Protein 3BRJ (pdb70)

Sequence (659 aa):
NESEIIERLNSAPSVRGFFIATVDVFNESIDGLIQRIFRKDNFAVQSVVGPLLQDSGPLGDLSVRLKLLFGLGVLPDDIYHDIEDIIKLKNHLNSDASDYEFTDPNILEPIKKLHLVKKGVQLEVNEPDDDIDLEFYQLQLQRQQQIIKSGLSLAIVEICNELGKNINESEIIERLNSAPSVRGFFIATVDVFNESIDGLIQRIFRKDNFAVQSVVGPLLQDSGPLGDLSVRLKLLFGLGVLPDDIYHDIEDIIKLKNHLNSDASDYEFTDPNILEPIKKLHLVKKGVQLEVNEPDDDIDLEFYQLQLQRQQQIIKSGLSLAIVEICNELGKNESEIIERLNSAPSVRGFFIATVDVFNESIDGLIQRIFRKDNFAVQSVVGPLLQDSGPLGDLSVRLKLLFGLGVLPDDIYHDIEDIIKLKNHLNSDASDYEFTDPNILEPIKKLHLVKKGVQLEVNDIDLEFYQLQLQRQQQIIKSGLSLAIVEICNELGKINESEIIERLNSAPSVRGFFIATVDVFNESIDGLIQRIFRKDNFAVQSVVGPLLQDSGPLGDLSVRLKLLFGLGVLPDDIYHDIEDIIKLKNHLNSDASDYEFTDPNILEPIKKLHLVKKGVQLEVNEPDDDIDLEFYQLQLQRQQQIIKSGLSLAIVEICNELGK

Structure (mmCIF, N/CA/C/O backbone):
data_3BRJ
#
_entry.id   3BRJ
#
_cell.length_a   63.281
_cell.length_b   63.281
_cell.length_c   227.100
_cell.angle_alpha   90.00
_cell.angle_beta   90.00
_cell.angle_gamma   90.00
#
_symmetry.space_group_name_H-M   'P 41'
#
loop_
_entity.id
_entity.type
_entity.pdbx_description
1 polymer 'Mannitol operon repressor'
2 non-polymer 1,2-ETHANEDIOL
3 non-polymer GLYCEROL
4 water water
#
loop_
_atom_site.group_PDB
_atom_site.id
_atom_site.type_symbol
_atom_site.label_atom_id
_atom_site.label_alt_id
_atom_site.label_comp_id
_atom_site.label_asym_id
_atom_site.label_entity_id
_atom_site.label_seq_id
_atom_site.pdbx_PDB_ins_code
_atom_site.Cartn_x
_atom_site.Cartn_y
_atom_site.Cartn_z
_atom_site.occupancy
_atom_site.B_iso_or_equiv
_atom_site.auth_seq_id
_atom_site.auth_comp_id
_atom_site.auth_asym_id
_atom_site.auth_atom_id
_atom_site.pdbx_PDB_model_num
ATOM 1 N N . ASN A 1 9 ? 17.933 -16.836 161.113 1.00 67.89 6 ASN A N 1
ATOM 2 C CA . ASN A 1 9 ? 18.670 -15.549 160.949 1.00 67.87 6 ASN A CA 1
ATOM 3 C C . ASN A 1 9 ? 20.014 -15.603 161.689 1.00 67.24 6 ASN A C 1
ATOM 4 O O . ASN A 1 9 ? 21.010 -16.030 161.125 1.00 67.73 6 ASN A O 1
ATOM 9 N N . GLU A 1 10 ? 20.018 -15.206 162.958 1.00 66.73 7 GLU A N 1
ATOM 10 C CA . GLU A 1 10 ? 21.211 -15.161 163.822 1.00 66.04 7 GLU A CA 1
ATOM 11 C C . GLU A 1 10 ? 22.299 -16.224 163.561 1.00 65.22 7 GLU A C 1
ATOM 12 O O . GLU A 1 10 ? 23.465 -15.985 163.824 1.00 64.50 7 GLU A O 1
ATOM 18 N N . SER A 1 11 ? 21.912 -17.396 163.064 1.00 65.37 8 SER A N 1
ATOM 19 C CA . SER A 1 11 ? 22.830 -18.541 162.994 1.00 65.54 8 SER A CA 1
ATOM 20 C C . SER A 1 11 ? 23.295 -18.893 161.587 1.00 65.65 8 SER A C 1
ATOM 21 O O . SER A 1 11 ? 24.482 -19.093 161.356 1.00 65.75 8 SER A O 1
ATOM 24 N N . GLU A 1 12 ? 22.362 -18.967 160.646 1.00 66.14 9 GLU A N 1
ATOM 25 C CA . GLU A 1 12 ? 22.706 -19.335 159.273 1.00 66.26 9 GLU A CA 1
ATOM 26 C C . GLU A 1 12 ? 23.651 -18.306 158.695 1.00 64.84 9 GLU A C 1
ATOM 27 O O . GLU A 1 12 ? 24.156 -18.452 157.572 1.00 65.40 9 GLU A O 1
ATOM 33 N N . ILE A 1 13 ? 23.904 -17.278 159.498 1.00 62.71 10 ILE A N 1
ATOM 34 C CA . ILE A 1 13 ? 24.926 -16.319 159.168 1.00 60.56 10 ILE A CA 1
ATOM 35 C C . ILE A 1 13 ? 26.218 -16.494 159.991 1.00 59.08 10 ILE A C 1
ATOM 36 O O . ILE A 1 13 ? 27.281 -16.127 159.528 1.00 58.90 10 ILE A O 1
ATOM 41 N N . ILE A 1 14 ? 26.162 -17.089 161.177 1.00 57.60 11 ILE A N 1
ATOM 42 C CA . ILE A 1 14 ? 27.430 -17.467 161.803 1.00 56.93 11 ILE A CA 1
ATOM 43 C C . ILE A 1 14 ? 28.095 -18.585 161.008 1.00 56.51 11 ILE A C 1
ATOM 44 O O . ILE A 1 14 ? 29.314 -18.693 160.979 1.00 55.63 11 ILE A O 1
ATOM 49 N N . GLU A 1 15 ? 27.279 -19.387 160.329 1.00 57.05 12 GLU A N 1
ATOM 50 C CA . GLU A 1 15 ? 27.779 -20.398 159.392 1.00 56.63 12 GLU A CA 1
ATOM 51 C C . GLU A 1 15 ? 28.361 -19.794 158.151 1.00 55.54 12 GLU A C 1
ATOM 52 O O . GLU A 1 15 ? 29.277 -20.344 157.589 1.00 56.12 12 GLU A O 1
ATOM 58 N N . ARG A 1 16 ? 27.817 -18.682 157.700 1.00 54.15 13 ARG A N 1
ATOM 59 C CA . ARG A 1 16 ? 28.421 -18.040 156.574 1.00 54.27 13 ARG A CA 1
ATOM 60 C C . ARG A 1 16 ? 29.789 -17.489 156.899 1.00 54.74 13 ARG A C 1
ATOM 61 O O . ARG A 1 16 ? 30.710 -17.630 156.109 1.00 55.17 13 ARG A O 1
ATOM 69 N N . LEU A 1 17 ? 29.939 -16.860 158.055 1.00 55.47 14 LEU A N 1
ATOM 70 C CA . LEU A 1 17 ? 31.218 -16.234 158.377 1.00 56.05 14 LEU A CA 1
ATOM 71 C C . LEU A 1 17 ? 32.229 -17.328 158.669 1.00 56.76 14 LEU A C 1
ATOM 72 O O . LEU A 1 17 ? 33.433 -17.175 158.506 1.00 57.94 14 LEU A O 1
ATOM 77 N N . ASN A 1 18 ? 31.716 -18.466 159.056 1.00 56.66 15 ASN A N 1
ATOM 78 C CA . ASN A 1 18 ? 32.572 -19.524 159.420 1.00 57.22 15 ASN A CA 1
ATOM 79 C C . ASN A 1 18 ? 33.210 -20.198 158.227 1.00 56.56 15 ASN A C 1
ATOM 80 O O . ASN A 1 18 ? 34.399 -20.514 158.234 1.00 55.41 15 ASN A O 1
ATOM 85 N N . SER A 1 19 ? 32.395 -20.414 157.202 1.00 56.53 16 SER A N 1
ATOM 86 C CA . SER A 1 19 ? 32.757 -21.271 156.088 1.00 55.91 16 SER A CA 1
ATOM 87 C C . SER A 1 19 ? 33.649 -20.475 155.160 1.00 55.23 16 SER A C 1
ATOM 88 O O . SER A 1 19 ? 34.242 -21.003 154.232 1.00 55.03 16 SER A O 1
ATOM 91 N N . ALA A 1 20 ? 33.791 -19.197 155.464 1.00 55.31 17 ALA A N 1
ATOM 92 C CA . ALA A 1 20 ? 34.725 -18.363 154.743 1.00 55.26 17 ALA A CA 1
ATOM 93 C C . ALA A 1 20 ? 36.147 -18.823 155.065 1.00 55.91 17 ALA A C 1
ATOM 94 O O . ALA A 1 20 ? 36.586 -18.783 156.200 1.00 55.87 17 ALA A O 1
ATOM 96 N N . PRO A 1 21 ? 36.870 -19.271 154.044 1.00 56.96 18 PRO A N 1
ATOM 97 C CA . PRO A 1 21 ? 38.222 -19.819 154.237 1.00 56.54 18 PRO A CA 1
ATOM 98 C C . PRO A 1 21 ? 39.358 -18.786 154.400 1.00 55.58 18 PRO A C 1
ATOM 99 O O . PRO A 1 21 ? 40.492 -19.190 154.651 1.00 56.64 18 PRO A O 1
ATOM 103 N N . SER A 1 22 ? 39.105 -17.490 154.237 1.00 52.28 19 SER A N 1
ATOM 104 C CA . SER A 1 22 ? 40.224 -16.558 154.210 1.00 50.11 19 SER A CA 1
ATOM 105 C C . SER A 1 22 ? 39.867 -15.116 154.533 1.00 48.75 19 SER A C 1
ATOM 106 O O . SER A 1 22 ? 38.730 -14.722 154.469 1.00 48.65 19 SER A O 1
ATOM 109 N N . VAL A 1 23 ? 40.842 -14.304 154.874 1.00 48.34 20 VAL A N 1
ATOM 110 C CA . VAL A 1 23 ? 40.502 -12.930 155.118 1.00 48.56 20 VAL A CA 1
ATOM 111 C C . VAL A 1 23 ? 39.636 -12.380 153.934 1.00 49.50 20 VAL A C 1
ATOM 112 O O . VAL A 1 23 ? 38.512 -11.894 154.162 1.00 49.82 20 VAL A O 1
ATOM 116 N N . ARG A 1 24 ? 40.098 -12.488 152.686 1.00 49.26 21 ARG A N 1
ATOM 117 C CA . ARG A 1 24 ? 39.300 -11.870 151.601 1.00 50.01 21 ARG A CA 1
ATOM 118 C C . ARG A 1 24 ? 37.908 -12.452 151.604 1.00 49.80 21 ARG A C 1
ATOM 119 O O . ARG A 1 24 ? 36.947 -11.713 151.521 1.00 49.24 21 ARG A O 1
ATOM 127 N N . GLY A 1 25 ? 37.839 -13.795 151.686 1.00 50.14 22 GLY A N 1
ATOM 128 C CA . GLY A 1 25 ? 36.602 -14.567 151.708 1.00 49.04 22 GLY A CA 1
ATOM 129 C C . GLY A 1 25 ? 35.718 -14.006 152.790 1.00 50.17 22 GLY A C 1
ATOM 130 O O . GLY A 1 25 ? 34.581 -13.604 152.535 1.00 51.12 22 GLY A O 1
ATOM 131 N N . PHE A 1 26 ? 36.273 -13.905 153.994 1.00 50.47 23 PHE A N 1
ATOM 132 C CA . PHE A 1 26 ? 35.535 -13.385 155.129 1.00 50.53 23 PHE A CA 1
ATOM 133 C C . PHE A 1 26 ? 34.897 -12.051 154.808 1.00 51.55 23 PHE A C 1
ATOM 134 O O . PHE A 1 26 ? 33.697 -11.937 154.926 1.00 53.93 23 PHE A O 1
ATOM 142 N N . PHE A 1 27 ? 35.658 -11.061 154.367 1.00 50.25 24 PHE A N 1
ATOM 143 C CA . PHE A 1 27 ? 35.068 -9.746 154.209 1.00 50.44 24 PHE A CA 1
ATOM 144 C C . PHE A 1 27 ? 34.021 -9.665 153.094 1.00 50.54 24 PHE A C 1
ATOM 145 O O . PHE A 1 27 ? 33.023 -8.956 153.212 1.00 51.81 24 PHE A O 1
ATOM 153 N N . ILE A 1 28 ? 34.219 -10.423 152.029 1.00 48.89 25 ILE A N 1
ATOM 154 C CA . ILE A 1 28 ? 33.186 -10.566 151.016 1.00 45.85 25 ILE A CA 1
ATOM 155 C C . ILE A 1 28 ? 31.869 -11.131 151.626 1.00 46.20 25 ILE A C 1
ATOM 156 O O . ILE A 1 28 ? 30.789 -10.551 151.454 1.00 46.43 25 ILE A O 1
ATOM 161 N N . ALA A 1 29 ? 31.936 -12.215 152.384 1.00 44.98 26 ALA A N 1
ATOM 162 C CA . ALA A 1 29 ? 30.697 -12.661 152.984 1.00 45.51 26 ALA A CA 1
ATOM 163 C C . ALA A 1 29 ? 30.107 -11.606 153.908 1.00 46.70 26 ALA A C 1
ATOM 164 O O . ALA A 1 29 ? 28.874 -11.470 153.984 1.00 48.57 26 ALA A O 1
ATOM 166 N N . THR A 1 30 ? 30.955 -10.835 154.578 1.00 45.84 27 THR A N 1
ATOM 167 C CA . THR A 1 30 ? 30.425 -9.992 155.611 1.00 47.23 27 THR A CA 1
ATOM 168 C C . THR A 1 30 ? 29.721 -8.750 155.053 1.00 47.84 27 THR A C 1
ATOM 169 O O . THR A 1 30 ? 28.741 -8.290 155.626 1.00 48.33 27 THR A O 1
ATOM 173 N N . VAL A 1 31 ? 30.178 -8.210 153.933 1.00 48.47 28 VAL A N 1
ATOM 174 C CA . VAL A 1 31 ? 29.375 -7.159 153.310 1.00 48.99 28 VAL A CA 1
ATOM 175 C C . VAL A 1 31 ? 28.214 -7.709 152.484 1.00 49.38 28 VAL A C 1
ATOM 176 O O . VAL A 1 31 ? 27.199 -7.043 152.358 1.00 50.34 28 VAL A O 1
ATOM 180 N N . ASP A 1 32 ? 28.324 -8.916 151.947 1.00 48.69 29 ASP A N 1
ATOM 181 C CA . ASP A 1 32 ? 27.125 -9.528 151.458 1.00 48.25 29 ASP A CA 1
ATOM 182 C C . ASP A 1 32 ? 26.087 -9.475 152.575 1.00 47.51 29 ASP A C 1
ATOM 183 O O . ASP A 1 32 ? 24.965 -9.039 152.361 1.00 46.12 29 ASP A O 1
ATOM 188 N N . VAL A 1 33 ? 26.483 -9.876 153.775 1.00 46.62 30 VAL A N 1
ATOM 189 C CA . VAL A 1 33 ? 25.539 -9.981 154.878 1.00 47.12 30 VAL A CA 1
ATOM 190 C C . VAL A 1 33 ? 24.970 -8.611 155.196 1.00 47.97 30 VAL A C 1
ATOM 191 O O . VAL A 1 33 ? 23.753 -8.421 155.219 1.00 48.75 30 VAL A O 1
ATOM 195 N N . PHE A 1 34 ? 25.858 -7.646 155.390 1.00 48.47 31 PHE A N 1
ATOM 196 C CA . PHE A 1 34 ? 25.464 -6.264 155.529 1.00 49.07 31 PHE A CA 1
ATOM 197 C C . PHE A 1 34 ? 24.530 -5.847 154.406 1.00 50.39 31 PHE A C 1
ATOM 198 O O . PHE A 1 34 ? 23.463 -5.301 154.657 1.00 52.05 31 PHE A O 1
ATOM 206 N N . ASN A 1 35 ? 24.886 -6.164 153.168 1.00 51.29 32 ASN A N 1
ATOM 207 C CA . ASN A 1 35 ? 24.028 -5.835 152.050 1.00 51.27 32 ASN A CA 1
ATOM 208 C C . ASN A 1 35 ? 22.617 -6.330 152.156 1.00 50.58 32 ASN A C 1
ATOM 209 O O . ASN A 1 35 ? 21.722 -5.607 151.809 1.00 52.34 32 ASN A O 1
ATOM 214 N N . GLU A 1 36 ? 22.398 -7.545 152.626 1.00 49.84 33 GLU A N 1
ATOM 215 C CA . GLU A 1 36 ? 21.035 -8.055 152.635 1.00 49.28 33 GLU A CA 1
ATOM 216 C C . GLU A 1 36 ? 20.269 -7.657 153.884 1.00 48.93 33 GLU A C 1
ATOM 217 O O . GLU A 1 36 ? 19.063 -7.369 153.823 1.00 48.28 33 GLU A O 1
ATOM 223 N N . SER A 1 37 ? 20.956 -7.608 155.013 1.00 48.20 34 SER A N 1
ATOM 224 C CA . SER A 1 37 ? 20.322 -7.042 156.186 1.00 47.55 34 SER A CA 1
ATOM 225 C C . SER A 1 37 ? 19.859 -5.639 155.856 1.00 47.56 34 SER A C 1
ATOM 226 O O . SER A 1 37 ? 18.673 -5.368 155.904 1.00 47.02 34 SER A O 1
ATOM 229 N N . ILE A 1 38 ? 20.762 -4.750 155.450 1.00 48.41 35 ILE A N 1
ATOM 230 C CA . ILE A 1 38 ? 20.286 -3.388 155.176 1.00 49.03 35 ILE A CA 1
ATOM 231 C C . ILE A 1 38 ? 19.259 -3.308 154.036 1.00 48.65 35 ILE A C 1
ATOM 232 O O . ILE A 1 38 ? 18.426 -2.402 154.015 1.00 48.50 35 ILE A O 1
ATOM 237 N N . ASP A 1 39 ? 19.289 -4.248 153.103 1.00 48.18 36 ASP A N 1
ATOM 238 C CA . ASP A 1 39 ? 18.288 -4.192 152.070 1.00 47.61 36 ASP A CA 1
ATOM 239 C C . ASP A 1 39 ? 16.934 -4.215 152.733 1.00 47.76 36 ASP A C 1
ATOM 240 O O . ASP A 1 39 ? 16.093 -3.346 152.499 1.00 48.75 36 ASP A O 1
ATOM 245 N N . GLY A 1 40 ? 16.722 -5.213 153.580 1.00 47.20 37 GLY A N 1
ATOM 246 C CA . GLY A 1 40 ? 15.407 -5.417 154.173 1.00 45.85 37 GLY A CA 1
ATOM 247 C C . GLY A 1 40 ? 15.026 -4.287 155.103 1.00 44.96 37 GLY A C 1
ATOM 248 O O . GLY A 1 40 ? 13.901 -4.224 155.573 1.00 45.49 37 GLY A O 1
ATOM 249 N N . LEU A 1 41 ? 15.981 -3.420 155.410 1.00 43.49 38 LEU A N 1
ATOM 250 C CA . LEU A 1 41 ? 15.704 -2.286 156.242 1.00 42.29 38 LEU A CA 1
ATOM 251 C C . LEU A 1 41 ? 15.162 -1.273 155.284 1.00 43.22 38 LEU A C 1
ATOM 252 O O . LEU A 1 41 ? 14.008 -0.845 155.360 1.00 45.07 38 LEU A O 1
ATOM 257 N N . ILE A 1 42 ? 16.003 -0.915 154.341 1.00 44.13 39 ILE A N 1
ATOM 258 C CA . ILE A 1 42 ? 15.651 0.084 153.365 1.00 45.43 39 ILE A CA 1
ATOM 259 C C . ILE A 1 42 ? 14.261 -0.240 152.834 1.00 46.23 39 ILE A C 1
ATOM 260 O O . ILE A 1 42 ? 13.424 0.640 152.748 1.00 47.10 39 ILE A O 1
ATOM 265 N N . GLN A 1 43 ? 14.003 -1.518 152.568 1.00 46.58 40 GLN A N 1
ATOM 266 C CA . GLN A 1 43 ? 12.760 -1.942 151.969 1.00 47.26 40 GLN A CA 1
ATOM 267 C C . GLN A 1 43 ? 11.548 -1.619 152.839 1.00 48.53 40 GLN A C 1
ATOM 268 O O . GLN A 1 43 ? 10.467 -1.264 152.327 1.00 49.71 40 GLN A O 1
ATOM 274 N N . ARG A 1 44 ? 11.709 -1.729 154.154 1.00 48.35 41 ARG A N 1
ATOM 275 C CA . ARG A 1 44 ? 10.563 -1.520 155.014 1.00 48.82 41 ARG A CA 1
ATOM 276 C C . ARG A 1 44 ? 10.385 -0.040 155.303 1.00 47.86 41 ARG A C 1
ATOM 277 O O . ARG A 1 44 ? 9.283 0.416 155.531 1.00 46.51 41 ARG A O 1
ATOM 285 N N . ILE A 1 45 ? 11.471 0.715 155.227 1.00 47.93 42 ILE A N 1
ATOM 286 C CA . ILE A 1 45 ? 11.384 2.164 155.386 1.00 46.86 42 ILE A CA 1
ATOM 287 C C . ILE A 1 45 ? 10.736 2.877 154.191 1.00 46.38 42 ILE A C 1
ATOM 288 O O . ILE A 1 45 ? 10.298 4.009 154.312 1.00 46.40 42 ILE A O 1
ATOM 293 N N . PHE A 1 46 ? 10.680 2.216 153.045 1.00 46.65 43 PHE A N 1
ATOM 294 C CA . PHE A 1 46 ? 10.001 2.757 151.879 1.00 47.39 43 PHE A CA 1
ATOM 295 C C . PHE A 1 46 ? 8.623 2.174 151.763 1.00 48.46 43 PHE A C 1
ATOM 296 O O . PHE A 1 46 ? 8.388 1.065 152.216 1.00 49.21 43 PHE A O 1
ATOM 304 N N . ARG A 1 47 ? 7.722 2.923 151.140 1.00 49.93 44 ARG A N 1
ATOM 305 C CA . ARG A 1 47 ? 6.430 2.406 150.732 1.00 51.89 44 ARG A CA 1
ATOM 306 C C . ARG A 1 47 ? 6.626 1.160 149.895 1.00 53.72 44 ARG A C 1
ATOM 307 O O . ARG A 1 47 ? 7.477 1.134 149.003 1.00 54.70 44 ARG A O 1
ATOM 315 N N . LYS A 1 48 ? 5.852 0.125 150.199 1.00 55.74 45 LYS A N 1
ATOM 316 C CA . LYS A 1 48 ? 6.013 -1.157 149.546 1.00 57.37 45 LYS A CA 1
ATOM 317 C C . LYS A 1 48 ? 4.667 -1.704 149.199 1.00 57.63 45 LYS A C 1
ATOM 318 O O . LYS A 1 48 ? 4.268 -2.774 149.6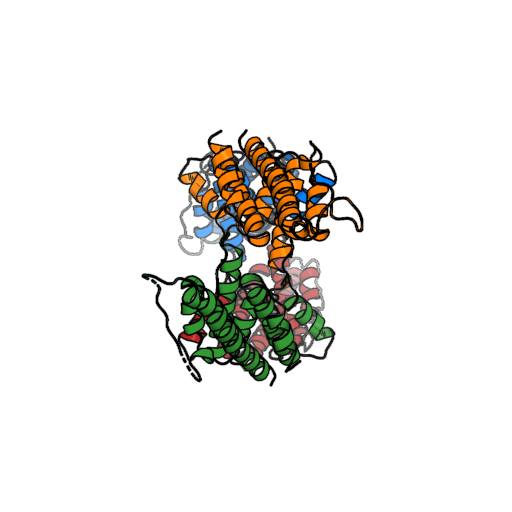60 1.00 57.47 45 LYS A O 1
ATOM 324 N N . ASP A 1 49 ? 3.949 -0.960 148.378 1.00 58.25 46 ASP A N 1
ATOM 325 C CA . ASP A 1 49 ? 2.655 -1.437 147.977 1.00 59.50 46 ASP A CA 1
ATOM 326 C C . ASP A 1 49 ? 2.383 -1.052 146.549 1.00 60.15 46 ASP A C 1
ATOM 327 O O . ASP A 1 49 ? 3.085 -1.474 145.630 1.00 59.48 46 ASP A O 1
ATOM 332 N N . ASN A 1 50 ? 1.373 -0.205 146.402 1.00 61.96 47 ASN A N 1
ATOM 333 C CA . ASN A 1 50 ? 0.771 0.136 145.136 1.00 63.61 47 ASN A CA 1
ATOM 334 C C . ASN A 1 50 ? 1.735 0.143 143.956 1.00 64.23 47 ASN A C 1
ATOM 335 O O . ASN A 1 50 ? 2.857 0.653 144.045 1.00 64.31 47 ASN A O 1
ATOM 340 N N . PHE A 1 51 ? 1.264 -0.433 142.851 1.00 64.70 48 PHE A N 1
ATOM 341 C CA . PHE A 1 51 ? 2.032 -0.513 141.621 1.00 64.69 48 PHE A CA 1
ATOM 342 C C . PHE A 1 51 ? 2.628 0.834 141.290 1.00 64.48 48 PHE A C 1
ATOM 343 O O . PHE A 1 51 ? 3.845 0.938 141.157 1.00 64.39 48 PHE A O 1
ATOM 351 N N . ALA A 1 52 ? 1.795 1.872 141.211 1.00 63.96 49 ALA A N 1
ATOM 352 C CA . ALA A 1 52 ? 2.329 3.216 140.991 1.00 63.93 49 ALA A CA 1
ATOM 353 C C . ALA A 1 52 ? 3.534 3.516 141.925 1.00 63.73 49 ALA A C 1
ATOM 354 O O . ALA A 1 52 ? 4.563 4.039 141.459 1.00 64.24 49 ALA A O 1
ATOM 356 N N . VAL A 1 53 ? 3.441 3.142 143.210 1.00 62.27 50 VAL A N 1
ATOM 357 C CA . VAL A 1 53 ? 4.577 3.351 144.123 1.00 60.29 50 VAL A CA 1
ATOM 358 C C . VAL A 1 53 ? 5.715 2.388 143.814 1.00 59.10 50 VAL A C 1
ATOM 359 O O . VAL A 1 53 ? 6.886 2.771 143.825 1.00 58.45 50 VAL A O 1
ATOM 363 N N . GLN A 1 54 ? 5.360 1.142 143.519 1.00 57.69 51 GLN A N 1
ATOM 364 C CA . GLN A 1 54 ? 6.351 0.125 143.210 1.00 56.33 51 GLN A CA 1
ATOM 365 C C . GLN A 1 54 ? 6.944 0.370 141.832 1.00 54.70 51 GLN A C 1
ATOM 366 O O . GLN A 1 54 ? 8.000 -0.142 141.488 1.00 53.84 51 GLN A O 1
ATOM 372 N N . SER A 1 55 ? 6.234 1.190 141.070 1.00 53.33 52 SER A N 1
ATOM 373 C CA . SER A 1 55 ? 6.662 1.688 139.781 1.00 51.71 52 SER A CA 1
ATOM 374 C C . SER A 1 55 ? 7.721 2.783 139.908 1.00 50.12 52 SER A C 1
ATOM 375 O O . SER A 1 55 ? 8.604 2.863 139.072 1.00 50.07 52 SER A O 1
ATOM 378 N N . VAL A 1 56 ? 7.620 3.629 140.932 1.00 48.05 53 VAL A N 1
ATOM 379 C CA . VAL A 1 56 ? 8.681 4.587 141.247 1.00 46.25 53 VAL A CA 1
ATOM 380 C C . VAL A 1 56 ? 9.760 3.967 142.137 1.00 45.24 53 VAL A C 1
ATOM 381 O O . VAL A 1 56 ? 10.948 4.122 141.862 1.00 45.70 53 VAL A O 1
ATOM 385 N N . VAL A 1 57 ? 9.339 3.296 143.209 1.00 43.93 54 VAL A N 1
ATOM 386 C CA . VAL A 1 57 ? 10.255 2.716 144.204 1.00 43.20 54 VAL A CA 1
ATOM 387 C C . VAL A 1 57 ? 11.084 1.560 143.636 1.00 43.32 54 VAL A C 1
ATOM 388 O O . VAL A 1 57 ? 12.257 1.384 143.994 1.00 43.39 54 VAL A O 1
ATOM 392 N N . GLY A 1 58 ? 10.464 0.757 142.773 1.00 43.22 55 GLY A N 1
ATOM 393 C CA . GLY A 1 58 ? 11.160 -0.371 142.140 1.00 42.84 55 GLY A CA 1
ATOM 394 C C . GLY A 1 58 ? 12.512 0.053 141.607 1.00 42.00 55 GLY A C 1
ATOM 395 O O . GLY A 1 58 ? 13.538 -0.356 142.148 1.00 40.78 55 GLY A O 1
ATOM 396 N N . PRO A 1 59 ? 12.505 0.927 140.576 1.00 41.96 56 PRO A N 1
ATOM 397 C CA . PRO A 1 59 ? 13.703 1.379 139.882 1.00 41.70 56 PRO A CA 1
ATOM 398 C C . PRO A 1 59 ? 14.590 2.285 140.710 1.00 41.29 56 PRO A C 1
ATOM 399 O O . PRO A 1 59 ? 15.787 2.325 140.483 1.00 41.02 56 PRO A O 1
ATOM 403 N N . LEU A 1 60 ? 14.032 3.026 141.644 1.00 41.46 57 LEU A N 1
ATOM 404 C CA . LEU A 1 60 ? 14.883 3.822 142.510 1.00 43.70 57 LEU A CA 1
ATOM 405 C C . LEU A 1 60 ? 15.885 2.915 143.260 1.00 45.92 57 LEU A C 1
ATOM 406 O O . LEU A 1 60 ? 17.087 3.218 143.349 1.00 45.56 57 LEU A O 1
ATOM 411 N N . LEU A 1 61 ? 15.370 1.783 143.755 1.00 47.54 58 LEU A N 1
ATOM 412 C CA . LEU A 1 61 ? 16.092 0.865 144.617 1.00 47.91 58 LEU A CA 1
ATOM 413 C C . LEU A 1 61 ? 16.978 -0.121 143.878 1.00 48.34 58 LEU A C 1
ATOM 414 O O . LEU A 1 61 ? 18.025 -0.531 144.392 1.00 48.12 58 LEU A O 1
ATOM 419 N N . GLN A 1 62 ? 16.553 -0.513 142.686 1.00 49.18 59 GLN A N 1
ATOM 420 C CA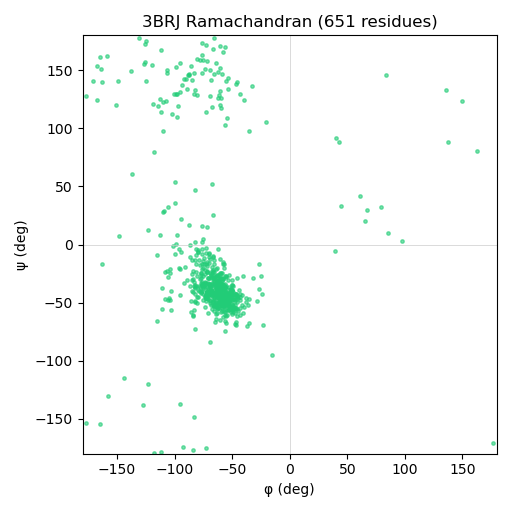 . GLN A 1 62 ? 17.283 -1.475 141.873 1.00 50.77 59 GLN A CA 1
ATOM 421 C C . GLN A 1 62 ? 18.694 -0.947 141.532 1.00 52.08 59 GLN A C 1
ATOM 422 O O . GLN A 1 62 ? 18.995 0.220 141.772 1.00 51.70 59 GLN A O 1
ATOM 428 N N . ASP A 1 63 ? 19.546 -1.794 140.953 1.00 53.70 60 ASP A N 1
ATOM 429 C CA . ASP A 1 63 ? 20.999 -1.553 141.015 1.00 54.61 60 ASP A CA 1
ATOM 430 C C . ASP A 1 63 ? 21.497 -0.352 140.258 1.00 54.80 60 ASP A C 1
ATOM 431 O O . ASP A 1 63 ? 22.311 0.401 140.807 1.00 56.17 60 ASP A O 1
ATOM 436 N N . SER A 1 64 ? 21.003 -0.179 139.027 1.00 53.59 61 SER A N 1
ATOM 437 C CA . SER A 1 64 ? 21.307 0.979 138.175 1.00 52.50 61 SER A CA 1
ATOM 438 C C . SER A 1 64 ? 20.649 2.227 138.729 1.00 52.19 61 SER A C 1
ATOM 439 O O . SER A 1 64 ? 20.882 3.327 138.248 1.00 53.69 61 SER A O 1
ATOM 442 N N . GLY A 1 65 ? 19.772 2.058 139.702 1.00 50.93 62 GLY A N 1
ATOM 443 C CA . GLY A 1 65 ? 19.097 3.204 140.271 1.00 50.08 62 GLY A CA 1
ATOM 444 C C . GLY A 1 65 ? 19.977 4.019 141.211 1.00 49.44 62 GLY A C 1
ATOM 445 O O . GLY A 1 65 ? 21.027 3.535 141.701 1.00 49.59 62 GLY A O 1
ATOM 446 N N . PRO A 1 66 ? 19.540 5.258 141.493 1.00 48.05 63 PRO A N 1
ATOM 447 C CA . PRO A 1 66 ? 20.184 6.159 142.473 1.00 47.33 63 PRO A CA 1
ATOM 448 C C . PRO A 1 66 ? 20.436 5.523 143.842 1.00 47.55 63 PRO A C 1
ATOM 449 O O . PRO A 1 66 ? 21.489 5.743 144.417 1.00 47.73 63 PRO A O 1
ATOM 453 N N . LEU A 1 67 ? 19.489 4.737 144.351 1.00 48.51 64 LEU A N 1
ATOM 454 C CA . LEU A 1 67 ? 19.693 3.977 145.594 1.00 49.63 64 LEU A CA 1
ATOM 455 C C . LEU A 1 67 ? 20.052 2.508 145.322 1.00 50.71 64 LEU A C 1
ATOM 456 O O . LEU A 1 67 ? 19.646 1.606 146.051 1.00 51.51 64 LEU A O 1
ATOM 461 N N . GLY A 1 68 ? 20.816 2.267 144.263 1.00 51.43 65 GLY A N 1
ATOM 462 C CA . GLY A 1 68 ? 21.264 0.916 143.969 1.00 52.60 65 GLY A CA 1
ATOM 463 C C . GLY A 1 68 ? 22.304 0.470 144.969 1.00 52.56 65 GLY A C 1
ATOM 464 O O . GLY A 1 68 ? 22.237 -0.612 145.514 1.00 53.87 65 GLY A O 1
ATOM 465 N N . ASP A 1 69 ? 23.266 1.329 145.217 1.00 53.13 66 ASP A N 1
ATOM 466 C CA . ASP A 1 69 ? 24.373 1.007 146.078 1.00 55.15 66 ASP A CA 1
ATOM 467 C C . ASP A 1 69 ? 24.112 0.837 147.539 1.00 53.51 66 ASP A C 1
ATOM 468 O O . ASP A 1 69 ? 23.389 1.612 148.136 1.00 54.24 66 ASP A O 1
ATOM 473 N N . LEU A 1 70 ? 24.789 -0.129 148.123 1.00 51.64 67 LEU A N 1
ATOM 474 C CA . LEU A 1 70 ? 24.822 -0.252 149.559 1.00 50.98 67 LEU A CA 1
ATOM 475 C C . LEU A 1 70 ? 25.266 1.030 150.267 1.00 52.26 67 LEU A C 1
ATOM 476 O O . LEU A 1 70 ? 24.544 1.558 151.160 1.00 53.27 67 LEU A O 1
ATOM 481 N N . SER A 1 71 ? 26.445 1.525 149.897 1.00 52.01 68 SER A N 1
ATOM 482 C CA . SER A 1 71 ? 27.073 2.622 150.645 1.00 51.89 68 SER A CA 1
ATOM 483 C C . SER A 1 71 ? 26.264 3.931 150.475 1.00 50.97 68 SER A C 1
ATOM 484 O O . SER A 1 71 ? 26.021 4.683 151.444 1.00 49.40 68 SER A O 1
ATOM 487 N N . VAL A 1 72 ? 25.808 4.174 149.248 1.00 49.74 69 VAL A N 1
ATOM 488 C CA . VAL A 1 72 ? 24.798 5.193 149.070 1.00 47.89 69 VAL A CA 1
ATOM 489 C C . VAL A 1 72 ? 23.629 4.906 150.014 1.00 47.72 69 VAL A C 1
ATOM 490 O O . VAL A 1 72 ? 23.108 5.816 150.677 1.00 48.52 69 VAL A O 1
ATOM 494 N N . ARG A 1 73 ? 23.220 3.654 150.129 1.00 46.77 70 ARG A N 1
ATOM 495 C CA . ARG A 1 73 ? 22.013 3.461 150.858 1.00 46.27 70 ARG A CA 1
ATOM 496 C C . ARG A 1 73 ? 22.265 3.435 152.360 1.00 48.13 70 ARG A C 1
ATOM 497 O O . ARG A 1 73 ? 21.401 3.710 153.168 1.00 49.13 70 ARG A O 1
ATOM 505 N N . LEU A 1 74 ? 23.517 3.320 152.750 1.00 50.93 71 LEU A N 1
ATOM 506 C CA . LEU A 1 74 ? 23.851 3.580 154.168 1.00 51.03 71 LEU A CA 1
ATOM 507 C C . LEU A 1 74 ? 23.889 5.051 154.448 1.00 51.25 71 LEU A C 1
ATOM 508 O O . LEU A 1 74 ? 23.499 5.497 155.548 1.00 51.76 71 LEU A O 1
ATOM 513 N N . LYS A 1 75 ? 24.443 5.794 153.487 1.00 51.02 72 LYS A N 1
ATOM 514 C CA . LYS A 1 75 ? 24.610 7.224 153.659 1.00 51.18 72 LYS A CA 1
ATOM 515 C C . LYS A 1 75 ? 23.254 7.858 153.979 1.00 51.48 72 LYS A C 1
ATOM 516 O O . LYS A 1 75 ? 23.095 8.591 154.971 1.00 51.16 72 LYS A O 1
ATOM 522 N N . LEU A 1 76 ? 22.267 7.508 153.159 1.00 50.57 73 LEU A N 1
ATOM 523 C CA . LEU A 1 76 ? 20.914 8.014 153.307 1.00 48.13 73 LEU A CA 1
ATOM 524 C C . LEU A 1 76 ? 20.228 7.560 154.564 1.00 46.64 73 LEU A C 1
ATOM 525 O O . LEU A 1 76 ? 19.537 8.362 155.196 1.00 47.31 73 LEU A O 1
ATOM 530 N N . LEU A 1 77 ? 20.378 6.281 154.917 1.00 45.92 74 LEU A N 1
ATOM 531 C CA . LEU A 1 77 ? 19.807 5.761 156.195 1.00 45.62 74 LEU A CA 1
ATOM 532 C C . LEU A 1 77 ? 20.346 6.484 157.417 1.00 46.39 74 LEU A C 1
ATOM 533 O O . LEU A 1 77 ? 19.624 6.706 158.391 1.00 46.79 74 LEU A O 1
ATOM 538 N N . PHE A 1 78 ? 21.608 6.880 157.343 1.00 46.88 75 PHE A N 1
ATOM 539 C CA . PHE A 1 78 ? 22.209 7.620 158.424 1.00 47.40 75 PHE A CA 1
ATOM 540 C C . PHE A 1 78 ? 21.606 9.022 158.510 1.00 47.77 75 PHE A C 1
ATOM 541 O O . PHE A 1 78 ? 21.196 9.473 159.581 1.00 48.00 75 PHE A O 1
ATOM 549 N N . GLY A 1 79 ? 21.531 9.697 157.368 1.00 48.36 76 GLY A N 1
ATOM 550 C CA . GLY A 1 79 ? 20.987 11.042 157.282 1.00 48.06 76 GLY A CA 1
ATOM 551 C C . GLY A 1 79 ? 19.521 11.096 157.637 1.00 48.97 76 GLY A C 1
ATOM 552 O O . GLY A 1 79 ? 19.024 12.133 158.092 1.00 50.28 76 GLY A O 1
ATOM 553 N N . LEU A 1 80 ? 18.805 9.995 157.443 1.00 48.58 77 LEU A N 1
ATOM 554 C CA . LEU A 1 80 ? 17.401 9.968 157.894 1.00 48.15 77 LEU A CA 1
ATOM 555 C C . LEU A 1 80 ? 17.230 9.847 159.417 1.00 47.38 77 LEU A C 1
ATOM 556 O O . LEU A 1 80 ? 16.168 10.126 159.939 1.00 47.14 77 LEU A O 1
ATOM 561 N N . GLY A 1 81 ? 18.282 9.436 160.117 1.00 47.70 78 GLY A N 1
ATOM 562 C CA . GLY A 1 81 ? 18.237 9.247 161.570 1.00 47.41 78 GLY A CA 1
ATOM 563 C C . GLY A 1 81 ? 17.999 7.808 161.980 1.00 47.68 78 GLY A C 1
ATOM 564 O O . GLY A 1 81 ? 17.876 7.494 163.161 1.00 47.48 78 GLY A O 1
ATOM 565 N N . VAL A 1 82 ? 17.930 6.932 160.990 1.00 47.72 79 VAL A N 1
ATOM 566 C CA . VAL A 1 82 ? 17.602 5.542 161.210 1.00 48.48 79 VAL A CA 1
ATOM 567 C C . VAL A 1 82 ? 18.762 4.747 161.884 1.00 49.44 79 VAL A C 1
ATOM 568 O O . VAL A 1 82 ? 18.519 4.002 162.829 1.00 50.05 79 VAL A O 1
ATOM 572 N N . LEU A 1 83 ? 20.005 4.931 161.416 1.00 49.27 80 LEU A N 1
ATOM 573 C CA . LEU A 1 83 ? 21.190 4.227 161.957 1.00 48.78 80 LEU A CA 1
ATOM 574 C C . LEU A 1 83 ? 22.014 5.040 162.975 1.00 48.81 80 LEU A C 1
ATOM 575 O O . LEU A 1 83 ? 22.394 6.180 162.681 1.00 50.29 80 LEU A O 1
ATOM 580 N N . PRO A 1 84 ? 22.331 4.459 164.154 1.00 47.61 81 PRO A N 1
ATOM 581 C CA . PRO A 1 84 ? 23.226 5.174 165.089 1.00 46.89 81 PRO A CA 1
ATOM 582 C C . PRO A 1 84 ? 24.641 5.410 164.504 1.00 47.15 81 PRO A C 1
ATOM 583 O O . PRO A 1 84 ? 25.124 4.602 163.693 1.00 45.67 81 PRO A O 1
ATOM 587 N N . ASP A 1 85 ? 25.276 6.516 164.909 1.00 47.68 82 ASP A N 1
ATOM 588 C CA . ASP A 1 85 ? 26.615 6.901 164.421 1.00 48.23 82 ASP A CA 1
ATOM 589 C C . ASP A 1 85 ? 27.543 5.687 164.437 1.00 48.00 82 ASP A C 1
ATOM 590 O O . ASP A 1 85 ? 28.084 5.301 163.404 1.00 46.87 82 ASP A O 1
ATOM 595 N N . ASP A 1 86 ? 27.666 5.071 165.610 1.00 49.28 83 ASP A N 1
ATOM 596 C CA . ASP A 1 86 ? 28.478 3.875 165.800 1.00 50.25 83 ASP A CA 1
ATOM 597 C C . ASP A 1 86 ? 28.272 2.839 164.719 1.00 50.52 83 ASP A C 1
ATOM 598 O O . ASP A 1 86 ? 29.270 2.366 164.121 1.00 51.41 83 ASP A O 1
ATOM 603 N N . ILE A 1 87 ? 27.023 2.493 164.408 1.00 49.28 84 ILE A N 1
ATOM 604 C CA . ILE A 1 87 ? 26.880 1.424 163.408 1.00 48.43 84 ILE A CA 1
ATOM 605 C C . ILE A 1 87 ? 27.010 1.856 161.975 1.00 47.79 84 ILE A C 1
ATOM 606 O O . ILE A 1 87 ? 27.377 1.060 161.135 1.00 49.63 84 ILE A O 1
ATOM 611 N N . TYR A 1 88 ? 26.757 3.123 161.688 1.00 47.55 85 TYR A N 1
ATOM 612 C CA . TYR A 1 88 ? 26.969 3.631 160.332 1.00 46.08 85 TYR A CA 1
ATOM 613 C C . TYR A 1 88 ? 28.448 3.546 160.023 1.00 45.29 85 TYR A C 1
ATOM 614 O O . TYR A 1 88 ? 28.864 3.011 159.021 1.00 43.93 85 TYR A O 1
ATOM 623 N N . HIS A 1 89 ? 29.255 4.064 160.929 1.00 45.52 86 HIS A N 1
ATOM 624 C CA . HIS A 1 89 ? 30.667 4.131 160.664 1.00 45.48 86 HIS A CA 1
ATOM 625 C C . HIS A 1 89 ? 31.260 2.777 160.555 1.00 45.90 86 HIS A C 1
ATOM 626 O O . HIS A 1 89 ? 31.914 2.481 159.583 1.00 45.67 86 HIS A O 1
ATOM 633 N N . ASP A 1 90 ? 31.002 1.936 161.544 1.00 47.85 87 ASP A N 1
ATOM 634 C CA . ASP A 1 90 ? 31.493 0.561 161.472 1.00 49.10 87 ASP A CA 1
ATOM 635 C C . ASP A 1 90 ? 31.192 -0.136 160.146 1.00 49.11 87 ASP A C 1
ATOM 636 O O . ASP A 1 90 ? 32.122 -0.535 159.475 1.00 49.99 87 ASP A O 1
ATOM 641 N N . ILE A 1 91 ? 29.936 -0.200 159.717 1.00 49.31 88 ILE A N 1
ATOM 642 C CA . ILE A 1 91 ? 29.635 -0.765 158.389 1.00 48.89 88 ILE A CA 1
ATOM 643 C C . ILE A 1 91 ? 30.385 -0.074 157.266 1.00 49.04 88 ILE A C 1
ATOM 644 O O . ILE A 1 91 ? 31.038 -0.715 156.452 1.00 50.49 88 ILE A O 1
ATOM 649 N N . GLU A 1 92 ? 30.289 1.235 157.222 1.00 48.31 89 GLU A N 1
ATOM 650 C CA . GLU A 1 92 ? 31.060 1.987 156.278 1.00 49.49 89 GLU A CA 1
ATOM 651 C C . GLU A 1 92 ? 32.537 1.554 156.373 1.00 48.87 89 GLU A C 1
ATOM 652 O O . GLU A 1 92 ? 33.134 1.095 155.391 1.00 48.49 89 GLU A O 1
ATOM 658 N N . ASP A 1 93 ? 33.102 1.648 157.576 1.00 49.20 90 ASP A N 1
ATOM 659 C CA . ASP A 1 93 ? 34.496 1.270 157.812 1.00 48.92 90 ASP A CA 1
ATOM 660 C C . ASP A 1 93 ? 34.804 -0.159 157.345 1.00 49.45 90 ASP A C 1
ATOM 661 O O . ASP A 1 93 ? 35.779 -0.366 156.627 1.00 49.82 90 ASP A O 1
ATOM 666 N N . ILE A 1 94 ? 33.968 -1.137 157.672 1.00 48.51 91 ILE A N 1
ATOM 667 C CA . ILE A 1 94 ? 34.313 -2.431 157.209 1.00 50.47 91 ILE A CA 1
ATOM 668 C C . ILE A 1 94 ? 34.237 -2.502 155.665 1.00 53.31 91 ILE A C 1
ATOM 669 O O . ILE A 1 94 ? 34.904 -3.335 155.011 1.00 54.28 91 ILE A O 1
ATOM 674 N N . ILE A 1 95 ? 33.448 -1.620 155.061 1.00 54.82 92 ILE A N 1
ATOM 675 C CA . ILE A 1 95 ? 33.363 -1.645 153.607 1.00 54.38 92 ILE A CA 1
ATOM 676 C C . ILE A 1 95 ? 34.660 -1.100 152.989 1.00 54.34 92 ILE A C 1
ATOM 677 O O . ILE A 1 95 ? 35.242 -1.753 152.087 1.00 53.27 92 ILE A O 1
ATOM 682 N N . LYS A 1 96 ? 35.125 0.059 153.481 1.00 53.94 93 LYS A N 1
ATOM 683 C CA . LYS A 1 96 ? 36.395 0.605 152.979 1.00 54.25 93 LYS A CA 1
ATOM 684 C C . LYS A 1 96 ? 37.341 -0.574 152.893 1.00 54.18 93 LYS A C 1
ATOM 685 O O . LYS A 1 96 ? 38.014 -0.810 151.862 1.00 54.17 93 LYS A O 1
ATOM 691 N N . LEU A 1 97 ? 37.315 -1.363 153.965 1.00 53.04 94 LEU A N 1
ATOM 692 C CA . LEU A 1 97 ? 38.288 -2.410 154.139 1.00 52.88 94 LEU A CA 1
ATOM 693 C C . LEU A 1 97 ? 38.134 -3.566 153.169 1.00 51.24 94 LEU A C 1
ATOM 694 O O . LEU A 1 97 ? 39.111 -3.997 152.568 1.00 51.98 94 LEU A O 1
ATOM 699 N N . LYS A 1 98 ? 36.927 -4.078 153.007 1.00 49.18 95 LYS A N 1
ATOM 700 C CA . LYS A 1 98 ? 36.730 -5.121 152.016 1.00 47.83 95 LYS A CA 1
ATOM 701 C C . LYS A 1 98 ? 37.193 -4.626 150.632 1.00 49.03 95 LYS A C 1
ATOM 702 O O . LYS A 1 98 ? 37.800 -5.361 149.862 1.00 49.39 95 LYS A O 1
ATOM 708 N N . ASN A 1 99 ? 36.922 -3.372 150.307 1.00 48.34 96 ASN A N 1
ATOM 709 C CA . ASN A 1 99 ? 37.339 -2.922 149.030 1.00 47.87 96 ASN A CA 1
ATOM 710 C C . ASN A 1 99 ? 38.853 -2.857 148.918 1.00 48.80 96 ASN A C 1
ATOM 711 O O . ASN A 1 99 ? 39.417 -3.248 147.879 1.00 49.10 96 ASN A O 1
ATOM 716 N N . HIS A 1 100 ? 39.504 -2.360 149.980 1.00 49.33 97 HIS A N 1
ATOM 717 C CA . HIS A 1 100 ? 40.965 -2.252 150.039 1.00 48.94 97 HIS A CA 1
ATOM 718 C C . HIS A 1 100 ? 41.486 -3.619 149.581 1.00 47.76 97 HIS A C 1
ATOM 719 O O . HIS A 1 100 ? 42.283 -3.763 148.644 1.00 45.57 97 HIS A O 1
ATOM 726 N N . LEU A 1 101 ? 40.998 -4.638 150.302 1.00 47.28 98 LEU A N 1
ATOM 727 C CA . LEU A 1 101 ? 41.400 -6.013 150.139 1.00 45.57 98 LEU A CA 1
ATOM 728 C C . LEU A 1 101 ? 41.186 -6.402 148.679 1.00 44.67 98 LEU A C 1
ATOM 729 O O . LEU A 1 101 ? 42.061 -6.949 148.047 1.00 44.03 98 LEU A O 1
ATOM 734 N N . ASN A 1 102 ? 40.044 -6.026 148.125 1.00 44.33 99 ASN A N 1
ATOM 735 C CA . ASN A 1 102 ? 39.712 -6.456 146.800 1.00 43.67 99 ASN A CA 1
ATOM 736 C C . ASN A 1 102 ? 40.480 -5.802 145.723 1.00 44.21 99 ASN A C 1
ATOM 737 O O . ASN A 1 102 ? 40.335 -6.206 144.561 1.00 45.61 99 ASN A O 1
ATOM 742 N N . SER A 1 103 ? 41.336 -4.847 146.107 1.00 42.87 100 SER A N 1
ATOM 743 C CA . SER A 1 103 ? 42.209 -4.183 145.163 1.00 42.15 100 SER A CA 1
ATOM 744 C C . SER A 1 103 ? 43.610 -4.490 145.383 1.00 42.12 100 SER A C 1
ATOM 745 O O . SER A 1 103 ? 44.448 -3.869 144.780 1.00 43.09 100 SER A O 1
ATOM 748 N N . ASP A 1 104 ? 43.891 -5.432 146.262 1.00 42.75 101 ASP A N 1
ATOM 749 C CA . ASP A 1 104 ? 45.246 -5.633 146.697 1.00 41.52 101 ASP A CA 1
ATOM 750 C C . ASP A 1 104 ? 45.674 -7.041 146.320 1.00 42.12 101 ASP A C 1
ATOM 751 O O . ASP A 1 104 ? 45.073 -8.061 146.717 1.00 40.94 101 ASP A O 1
ATOM 756 N N . ALA A 1 105 ? 46.734 -7.094 145.528 1.00 41.70 102 ALA A N 1
ATOM 757 C CA . ALA A 1 105 ? 47.230 -8.370 145.102 1.00 41.15 102 ALA A CA 1
ATOM 758 C C . ALA A 1 105 ? 47.797 -9.249 146.252 1.00 40.73 102 ALA A C 1
ATOM 759 O O . ALA A 1 105 ? 48.020 -10.439 146.063 1.00 40.33 102 ALA A O 1
ATOM 761 N N . SER A 1 106 ? 48.029 -8.686 147.432 1.00 42.44 103 SER A N 1
ATOM 762 C CA . SER A 1 106 ? 48.631 -9.487 148.548 1.00 45.03 103 SER A CA 1
ATOM 763 C C . SER A 1 106 ? 47.590 -10.095 149.473 1.00 46.86 103 SER A C 1
ATOM 764 O O . SER A 1 106 ? 46.608 -9.435 149.810 1.00 49.72 103 SER A O 1
ATOM 767 N N . ASP A 1 107 ? 47.787 -11.351 149.855 1.00 48.29 104 ASP A N 1
ATOM 768 C CA . ASP A 1 107 ? 46.891 -12.048 150.789 1.00 49.33 104 ASP A CA 1
ATOM 769 C C . ASP A 1 107 ? 47.306 -11.647 152.177 1.00 49.37 104 ASP A C 1
ATOM 770 O O . ASP A 1 107 ? 48.494 -11.683 152.486 1.00 50.85 104 ASP A O 1
ATOM 775 N N . TYR A 1 108 ? 46.360 -11.275 153.033 1.00 48.89 105 TYR A N 1
ATOM 776 C CA . TYR A 1 108 ? 46.722 -11.016 154.437 1.00 46.63 105 TYR A CA 1
ATOM 777 C C . TYR A 1 108 ? 46.173 -11.989 155.404 1.00 45.65 105 TYR A C 1
ATOM 778 O O . TYR A 1 108 ? 45.554 -12.970 155.040 1.00 48.45 105 TYR A O 1
ATOM 787 N N . GLU A 1 109 ? 46.453 -11.775 156.664 1.00 46.29 106 GLU A N 1
ATOM 788 C CA . GLU A 1 109 ? 45.991 -12.703 157.675 1.00 44.96 106 GLU A CA 1
ATOM 789 C C . GLU A 1 109 ? 45.485 -11.898 158.847 1.00 43.10 106 GLU A C 1
ATOM 790 O O . GLU A 1 109 ? 45.946 -10.780 159.095 1.00 41.48 106 GLU A O 1
ATOM 796 N N . PHE A 1 110 ? 44.503 -12.436 159.550 1.00 42.94 107 PHE A N 1
ATOM 797 C CA . PHE A 1 110 ? 43.824 -11.652 160.592 1.00 41.99 107 PHE A CA 1
ATOM 798 C C . PHE A 1 110 ? 44.745 -11.084 161.625 1.00 41.55 107 PHE A C 1
ATOM 799 O O . PHE A 1 110 ? 44.441 -10.065 162.215 1.00 42.01 107 PHE A O 1
ATOM 807 N N . THR A 1 111 ? 45.875 -11.734 161.849 1.00 41.84 108 THR A N 1
ATOM 808 C CA . THR A 1 111 ? 46.853 -11.218 162.806 1.00 42.36 108 THR A CA 1
ATOM 809 C C . THR A 1 111 ? 47.852 -10.213 162.213 1.00 42.52 108 THR A C 1
ATOM 810 O O . THR A 1 111 ? 48.703 -9.696 162.930 1.00 41.32 108 THR A O 1
ATOM 814 N N . ASP A 1 112 ? 47.753 -9.917 160.914 1.00 44.37 109 ASP A N 1
ATOM 815 C CA . ASP A 1 112 ? 48.628 -8.886 160.294 1.00 45.51 109 ASP A CA 1
ATOM 816 C C . ASP A 1 112 ? 48.162 -7.478 160.731 1.00 46.78 109 ASP A C 1
ATOM 817 O O . ASP A 1 112 ? 46.978 -7.290 161.060 1.00 46.99 109 ASP A O 1
ATOM 822 N N . PRO A 1 113 ? 49.095 -6.504 160.792 1.00 47.66 110 PRO A N 1
ATOM 823 C CA . PRO A 1 113 ? 48.736 -5.218 161.411 1.00 48.24 110 PRO A CA 1
ATOM 824 C C . PRO A 1 113 ? 47.794 -4.368 160.569 1.00 49.47 110 PRO A C 1
ATOM 825 O O . PRO A 1 113 ? 46.869 -3.783 161.098 1.00 50.64 110 PRO A O 1
ATOM 829 N N . ASN A 1 114 ? 48.021 -4.322 159.266 1.00 50.81 111 ASN A N 1
ATOM 830 C CA . ASN A 1 114 ? 47.134 -3.643 158.329 1.00 50.72 111 ASN A CA 1
ATOM 831 C C . ASN A 1 114 ? 45.728 -4.201 158.402 1.00 50.03 111 ASN A C 1
ATOM 832 O O . ASN A 1 114 ? 44.791 -3.580 157.911 1.00 51.21 111 ASN A O 1
ATOM 837 N N . ILE A 1 115 ? 45.584 -5.364 159.029 1.00 48.75 112 ILE A N 1
ATOM 838 C CA . ILE A 1 115 ? 44.290 -6.020 159.154 1.00 48.74 112 ILE A CA 1
ATOM 839 C C . ILE A 1 115 ? 43.694 -5.915 160.538 1.00 49.21 112 ILE A C 1
ATOM 840 O O . ILE A 1 115 ? 42.524 -5.605 160.679 1.00 50.01 112 ILE A O 1
ATOM 845 N N . LEU A 1 116 ? 44.494 -6.170 161.568 1.00 49.55 113 LEU A N 1
ATOM 846 C CA . LEU A 1 116 ? 43.998 -6.201 162.941 1.00 48.05 113 LEU A CA 1
ATOM 847 C C . LEU A 1 116 ? 43.765 -4.808 163.550 1.00 48.73 113 LEU A C 1
ATOM 848 O O . LEU A 1 116 ? 42.747 -4.579 164.224 1.00 48.43 113 LEU A O 1
ATOM 853 N N . GLU A 1 117 ? 44.682 -3.875 163.303 1.00 49.83 114 GLU A N 1
ATOM 854 C CA . GLU A 1 117 ? 44.525 -2.493 163.798 1.00 51.06 114 GLU A CA 1
ATOM 855 C C . GLU A 1 117 ? 43.213 -1.866 163.381 1.00 51.12 114 GLU A C 1
ATOM 856 O O . GLU A 1 117 ? 42.521 -1.302 164.237 1.00 51.87 114 GLU A O 1
ATOM 862 N N . PRO A 1 118 ? 42.861 -1.948 162.073 1.00 50.70 115 PRO A N 1
ATOM 863 C CA . PRO A 1 118 ? 41.579 -1.330 161.715 1.00 50.07 115 PRO A CA 1
ATOM 864 C C . PRO A 1 118 ? 40.426 -2.104 162.301 1.00 49.54 115 PRO A C 1
ATOM 865 O O . PRO A 1 118 ? 39.443 -1.504 162.692 1.00 49.53 115 PRO A O 1
ATOM 869 N N . ILE A 1 119 ? 40.522 -3.423 162.390 1.00 49.66 116 ILE A N 1
ATOM 870 C CA . ILE A 1 119 ? 39.434 -4.117 163.077 1.00 50.43 116 ILE A CA 1
ATOM 871 C C . ILE A 1 119 ? 39.348 -3.770 164.585 1.00 49.47 116 ILE A C 1
ATOM 872 O O . ILE A 1 119 ? 38.257 -3.701 165.140 1.00 50.47 116 ILE A O 1
ATOM 877 N N . LYS A 1 120 ? 40.463 -3.522 165.254 1.00 48.05 117 LYS A N 1
ATOM 878 C CA . LYS A 1 120 ? 40.369 -3.107 166.668 1.00 47.32 117 LYS A CA 1
ATOM 879 C C . LYS A 1 120 ? 39.779 -1.678 166.781 1.00 47.34 117 LYS A C 1
ATOM 880 O O . LYS A 1 120 ? 39.518 -1.184 167.895 1.00 45.60 117 LYS A O 1
ATOM 886 N N . LYS A 1 121 ? 39.610 -1.020 165.626 1.00 47.21 118 LYS A N 1
ATOM 887 C CA . LYS A 1 121 ? 39.270 0.406 165.546 1.00 47.45 118 LYS A CA 1
ATOM 888 C C . LYS A 1 121 ? 37.758 0.630 165.504 1.00 47.32 118 LYS A C 1
ATOM 889 O O . LYS A 1 121 ? 37.264 1.727 165.778 1.00 46.29 118 LYS A O 1
ATOM 895 N N . LEU A 1 122 ? 37.041 -0.433 165.143 1.00 47.94 119 LEU A N 1
ATOM 896 C CA . LEU A 1 122 ? 35.584 -0.463 165.080 1.00 48.10 119 LEU A CA 1
ATOM 897 C C . LEU A 1 122 ? 34.949 -0.304 166.448 1.00 49.60 119 LEU A C 1
ATOM 898 O O . LEU A 1 122 ? 35.497 -0.759 167.465 1.00 50.32 119 LEU A O 1
ATOM 903 N N . HIS A 1 123 ? 33.789 0.340 166.481 1.00 49.25 120 HIS A N 1
ATOM 904 C CA . HIS A 1 123 ? 33.159 0.673 167.742 1.00 48.57 120 HIS A CA 1
ATOM 905 C C . HIS A 1 123 ? 32.681 -0.525 168.586 1.00 49.91 120 HIS A C 1
ATOM 906 O O . HIS A 1 123 ? 32.634 -0.445 169.831 1.00 49.14 120 HIS A O 1
ATOM 913 N N . LEU A 1 124 ? 32.353 -1.636 167.915 1.00 51.13 121 LEU A N 1
ATOM 914 C CA . LEU A 1 124 ? 31.829 -2.835 168.598 1.00 51.38 121 LEU A CA 1
ATOM 915 C C . LEU A 1 124 ? 32.903 -3.758 169.144 1.00 51.14 121 LEU A C 1
ATOM 916 O O . LEU A 1 124 ? 32.758 -4.285 170.241 1.00 51.62 121 LEU A O 1
ATOM 921 N N . VAL A 1 125 ? 33.974 -3.937 168.383 1.00 50.77 122 VAL A N 1
ATOM 922 C CA . VAL A 1 125 ? 35.150 -4.693 168.808 1.00 51.38 122 VAL A CA 1
ATOM 923 C C . VAL A 1 125 ? 35.842 -4.074 170.027 1.00 52.98 122 VAL A C 1
ATOM 924 O O . VAL A 1 125 ? 36.454 -4.772 170.845 1.00 53.64 122 VAL A O 1
ATOM 928 N N . LYS A 1 126 ? 35.762 -2.757 170.134 1.00 54.53 123 LYS A N 1
ATOM 929 C CA . LYS A 1 126 ? 36.090 -2.100 171.371 1.00 56.32 123 LYS A CA 1
ATOM 930 C C . LYS A 1 126 ? 35.008 -2.428 172.431 1.00 57.43 123 LYS A C 1
ATOM 931 O O . LYS A 1 126 ? 35.351 -2.882 173.532 1.00 57.01 123 LYS A O 1
ATOM 937 N N . LYS A 1 127 ? 33.724 -2.251 172.069 1.00 58.74 124 LYS A N 1
ATOM 938 C CA . LYS A 1 127 ? 32.554 -2.360 172.994 1.00 59.84 124 LYS A CA 1
ATOM 939 C C . LYS A 1 127 ? 32.109 -3.752 173.515 1.00 62.15 124 LYS A C 1
ATOM 940 O O . LYS A 1 127 ? 31.900 -3.909 174.724 1.00 62.50 124 LYS A O 1
ATOM 954 N N . GLY A 1 129 ? 34.095 -6.681 173.322 1.00 68.15 126 GLY A N 1
ATOM 955 C CA . GLY A 1 129 ? 35.315 -6.789 174.148 1.00 68.95 126 GLY A CA 1
ATOM 956 C C . GLY A 1 129 ? 36.516 -7.609 173.700 1.00 69.43 126 GLY A C 1
ATOM 957 O O . GLY A 1 129 ? 37.253 -8.160 174.540 1.00 68.87 126 GLY A O 1
ATOM 971 N N . VAL A 1 131 ? 39.770 -7.443 172.970 1.00 73.58 128 VAL A N 1
ATOM 972 C CA . VAL A 1 131 ? 40.939 -6.552 173.025 1.00 74.93 128 VAL A CA 1
ATOM 973 C C . VAL A 1 131 ? 42.182 -7.263 173.519 1.00 75.13 128 VAL A C 1
ATOM 974 O O . VAL A 1 131 ? 42.155 -7.964 174.528 1.00 74.28 128 VAL A O 1
ATOM 978 N N . GLN A 1 132 ? 43.272 -7.039 172.785 1.00 75.91 129 GLN A N 1
ATOM 979 C CA . GLN A 1 132 ? 44.545 -7.732 172.977 1.00 75.82 129 GLN A CA 1
ATOM 980 C C . GLN A 1 132 ? 45.602 -7.170 172.020 1.00 76.03 129 GLN A C 1
ATOM 981 O O . GLN A 1 132 ? 45.508 -6.009 171.585 1.00 76.85 129 GLN A O 1
ATOM 987 N N . LEU A 1 133 ? 46.587 -8.016 171.701 1.00 74.99 130 LEU A N 1
ATOM 988 C CA . LEU A 1 133 ? 47.721 -7.737 170.813 1.00 74.27 130 LEU A CA 1
ATOM 989 C C . LEU A 1 133 ? 48.574 -9.001 170.861 1.00 74.18 130 LEU A C 1
ATOM 990 O O . LEU A 1 133 ? 48.120 -9.997 171.412 1.00 74.31 130 LEU A O 1
ATOM 995 N N . GLU A 1 134 ? 49.787 -8.981 170.297 1.00 74.29 131 GLU A N 1
ATOM 996 C CA . GLU A 1 134 ? 50.725 -10.140 170.356 1.00 74.58 131 GLU A CA 1
ATOM 997 C C . GLU A 1 134 ? 52.087 -9.862 169.697 1.00 75.46 131 GLU A C 1
ATOM 998 O O . GLU A 1 134 ? 52.139 -9.446 168.524 1.00 74.69 131 GLU A O 1
ATOM 1004 N N . VAL A 1 135 ? 53.185 -10.118 170.424 1.00 76.04 132 VAL A N 1
ATOM 1005 C CA . VAL A 1 135 ? 54.524 -9.809 169.881 1.00 76.03 132 VAL A CA 1
ATOM 1006 C C . VAL A 1 135 ? 54.810 -10.551 168.559 1.00 75.85 132 VAL A C 1
ATOM 1007 O O . VAL A 1 135 ? 54.310 -11.663 168.330 1.00 75.91 132 VAL A O 1
ATOM 1011 N N . ASN A 1 136 ? 55.570 -9.889 167.688 1.00 75.37 133 ASN A N 1
ATOM 1012 C CA . ASN A 1 136 ? 55.963 -10.420 166.389 1.00 74.99 133 ASN A CA 1
ATOM 1013 C C . ASN A 1 136 ? 57.339 -11.077 166.436 1.00 74.92 133 ASN A C 1
ATOM 1014 O O . ASN A 1 136 ? 58.292 -10.481 166.943 1.00 75.04 133 ASN A O 1
ATOM 1019 N N . GLU A 1 137 ? 57.444 -12.292 165.897 1.00 74.52 134 GLU A N 1
ATOM 1020 C CA . GLU A 1 137 ? 58.730 -13.001 165.819 1.00 74.16 134 GLU A CA 1
ATOM 1021 C C . GLU A 1 137 ? 58.727 -14.083 164.710 1.00 74.35 134 GLU A C 1
ATOM 1022 O O . GLU A 1 137 ? 58.346 -13.750 163.584 1.00 73.61 134 GLU A O 1
ATOM 1028 N N . PRO A 1 138 ? 59.139 -15.356 164.981 1.00 75.10 135 PRO A N 1
ATOM 1029 C CA . PRO A 1 138 ? 59.617 -16.080 166.179 1.00 75.81 135 PRO A CA 1
ATOM 1030 C C . PRO A 1 138 ? 61.057 -15.749 166.578 1.00 76.28 135 PRO A C 1
ATOM 1031 O O . PRO A 1 138 ? 61.840 -15.273 165.750 1.00 76.54 135 PRO A O 1
ATOM 1035 N N . ASP A 1 139 ? 61.380 -16.007 167.845 1.00 76.60 136 ASP A N 1
ATOM 1036 C CA . ASP A 1 139 ? 62.685 -15.695 168.425 1.00 76.73 136 ASP A CA 1
ATOM 1037 C C . ASP A 1 139 ? 63.839 -15.882 167.426 1.00 77.33 136 ASP A C 1
ATOM 1038 O O . ASP A 1 139 ? 64.474 -14.907 167.011 1.00 77.47 136 ASP A O 1
ATOM 1043 N N . ASP A 1 140 ? 64.087 -17.137 167.050 1.00 77.89 137 ASP A N 1
ATOM 1044 C CA . ASP A 1 140 ? 65.083 -17.504 166.038 1.00 78.05 137 ASP A CA 1
ATOM 1045 C C . ASP A 1 140 ? 64.418 -18.399 164.978 1.00 78.08 137 ASP A C 1
ATOM 1046 O O . ASP A 1 140 ? 63.296 -18.128 164.518 1.00 78.16 137 ASP A O 1
ATOM 1051 N N . ASP A 1 141 ? 65.139 -19.443 164.573 1.00 78.03 138 ASP A N 1
ATOM 1052 C CA . ASP A 1 141 ? 64.523 -20.638 164.012 1.00 77.55 138 ASP A CA 1
ATOM 1053 C C . ASP A 1 141 ? 64.897 -21.769 164.971 1.00 76.32 138 ASP A C 1
ATOM 1054 O O . ASP A 1 141 ? 65.592 -21.522 165.959 1.00 75.91 138 ASP A O 1
ATOM 1059 N N . ILE A 1 142 ? 64.455 -22.989 164.664 1.00 75.22 139 ILE A N 1
ATOM 1060 C CA . ILE A 1 142 ? 64.218 -24.066 165.660 1.00 73.99 139 ILE A CA 1
ATOM 1061 C C . ILE A 1 142 ? 63.131 -23.623 166.686 1.00 72.63 139 ILE A C 1
ATOM 1062 O O . ILE A 1 142 ? 63.235 -23.874 167.897 1.00 72.79 139 ILE A O 1
ATOM 1067 N N . ASP A 1 143 ? 62.082 -22.973 166.148 1.00 70.65 140 ASP A N 1
ATOM 1068 C CA . ASP A 1 143 ? 61.009 -22.316 166.927 1.00 68.04 140 ASP A CA 1
ATOM 1069 C C . ASP A 1 143 ? 59.727 -22.011 166.103 1.00 66.33 140 ASP A C 1
ATOM 1070 O O . ASP A 1 143 ? 58.666 -21.764 166.690 1.00 65.40 140 ASP A O 1
ATOM 1075 N N . LEU A 1 144 ? 59.821 -22.033 164.767 1.00 64.79 141 LEU A N 1
ATOM 1076 C CA . LEU A 1 144 ? 58.695 -21.604 163.895 1.00 63.78 141 LEU A CA 1
ATOM 1077 C C . LEU A 1 144 ? 57.403 -22.469 164.016 1.00 62.20 141 LEU A C 1
ATOM 1078 O O . LEU A 1 144 ? 56.294 -21.976 163.773 1.00 61.44 141 LEU A O 1
ATOM 1083 N N . GLU A 1 145 ? 57.557 -23.737 164.413 1.00 60.49 142 GLU A N 1
ATOM 1084 C CA . GLU A 1 145 ? 56.420 -24.653 164.711 1.00 57.90 142 GLU A CA 1
ATOM 1085 C C . GLU A 1 145 ? 55.431 -24.140 165.774 1.00 54.18 142 GLU A C 1
ATOM 1086 O O . GLU A 1 145 ? 54.309 -23.727 165.463 1.00 53.70 142 GLU A O 1
ATOM 1092 N N . PHE A 1 146 ? 55.875 -24.199 167.025 1.00 49.10 143 PHE A N 1
ATOM 1093 C CA . PHE A 1 146 ? 55.246 -23.557 168.166 1.00 45.51 143 PHE A CA 1
ATOM 1094 C C . PHE A 1 146 ? 54.599 -22.189 167.896 1.00 45.55 143 PHE A C 1
ATOM 1095 O O . PHE A 1 146 ? 53.470 -21.952 168.299 1.00 46.18 143 PHE A O 1
ATOM 1103 N N . TYR A 1 147 ? 55.307 -21.296 167.213 1.00 44.52 144 TYR A N 1
ATOM 1104 C CA . TYR A 1 147 ? 54.874 -19.926 167.068 1.00 42.74 144 TYR A CA 1
ATOM 1105 C C . TYR A 1 147 ? 53.760 -19.853 166.038 1.00 43.27 144 TYR A C 1
ATOM 1106 O O . TYR A 1 147 ? 52.828 -19.035 166.146 1.00 44.06 144 TYR A O 1
ATOM 1115 N N . GLN A 1 148 ? 53.861 -20.700 165.018 1.00 42.57 145 GLN A N 1
ATOM 1116 C CA . GLN A 1 148 ? 52.818 -20.799 164.006 1.00 40.92 145 GLN A CA 1
ATOM 1117 C C . GLN A 1 148 ? 51.500 -21.094 164.729 1.00 39.90 145 GLN A C 1
ATOM 1118 O O . GLN A 1 148 ? 50.517 -20.377 164.559 1.00 40.39 145 GLN A O 1
ATOM 1124 N N . LEU A 1 149 ? 51.522 -22.119 165.581 1.00 37.82 146 LEU A N 1
ATOM 1125 C CA . LEU A 1 149 ? 50.348 -22.553 166.302 1.00 35.92 146 LEU A CA 1
ATOM 1126 C C . LEU A 1 149 ? 49.714 -21.522 167.235 1.00 35.92 146 LEU A C 1
ATOM 1127 O O . LEU A 1 149 ? 48.504 -21.534 167.365 1.00 36.55 146 LEU A O 1
ATOM 1132 N N . GLN A 1 150 ? 50.493 -20.657 167.891 1.00 35.59 147 GLN A N 1
ATOM 1133 C CA . GLN A 1 150 ? 49.904 -19.516 168.613 1.00 35.64 147 GLN A CA 1
ATOM 1134 C C . GLN A 1 150 ? 49.220 -18.528 167.655 1.00 37.50 147 GLN A C 1
ATOM 1135 O O . GLN A 1 150 ? 48.126 -18.019 167.959 1.00 38.56 147 GLN A O 1
ATOM 1141 N N . LEU A 1 151 ? 49.853 -18.230 166.516 1.00 37.08 148 LEU A N 1
ATOM 1142 C CA . LEU A 1 151 ? 49.263 -17.260 165.612 1.00 37.98 148 LEU A CA 1
ATOM 1143 C C . LEU A 1 151 ? 47.910 -17.782 165.196 1.00 39.65 148 LEU A C 1
ATOM 1144 O O . LEU A 1 151 ? 46.875 -17.140 165.418 1.00 39.39 148 LEU A O 1
ATOM 1149 N N . GLN A 1 152 ? 47.956 -18.975 164.607 1.00 41.77 149 GLN A N 1
ATOM 1150 C CA . GLN A 1 152 ? 46.799 -19.787 164.238 1.00 43.36 149 GLN A CA 1
ATOM 1151 C C . GLN A 1 152 ? 45.677 -19.713 165.289 1.00 43.04 149 GLN A C 1
ATOM 1152 O O . GLN A 1 152 ? 44.514 -19.500 164.937 1.00 44.55 149 GLN A O 1
ATOM 1158 N N . ARG A 1 153 ? 46.022 -19.848 166.562 1.00 42.43 150 ARG A N 1
ATOM 1159 C CA . ARG A 1 153 ? 45.057 -19.641 167.643 1.00 43.37 150 ARG A CA 1
ATOM 1160 C C . ARG A 1 153 ? 44.535 -18.193 167.715 1.00 44.16 150 ARG A C 1
ATOM 1161 O O . ARG A 1 153 ? 43.368 -17.970 168.029 1.00 44.34 150 ARG A O 1
ATOM 1169 N N . GLN A 1 154 ? 45.386 -17.213 167.432 1.00 44.60 151 GLN A N 1
ATOM 1170 C CA . GLN A 1 154 ? 44.961 -15.831 167.584 1.00 45.19 151 GLN A CA 1
ATOM 1171 C C . GLN A 1 154 ? 44.057 -15.423 166.455 1.00 45.09 151 GLN A C 1
ATOM 1172 O O . GLN A 1 154 ? 42.986 -14.868 166.674 1.00 44.11 151 GLN A O 1
ATOM 1178 N N . GLN A 1 155 ? 44.481 -15.742 165.243 1.00 46.48 152 GLN A N 1
ATOM 1179 C CA . GLN A 1 155 ? 43.678 -15.472 164.059 1.00 46.62 152 GLN A CA 1
ATOM 1180 C C . GLN A 1 155 ? 42.274 -15.955 164.370 1.00 47.09 152 GLN A C 1
ATOM 1181 O O . GLN A 1 155 ? 41.336 -15.172 164.332 1.00 46.97 152 GLN A O 1
ATOM 1187 N N . GLN A 1 156 ? 42.139 -17.221 164.767 1.00 47.82 153 GLN A N 1
ATOM 1188 C CA . GLN A 1 156 ? 40.801 -17.772 164.932 1.00 48.87 153 GLN A CA 1
ATOM 1189 C C . GLN A 1 156 ? 39.945 -17.060 165.976 1.00 47.83 153 GLN A C 1
ATOM 1190 O O . GLN A 1 156 ? 38.733 -17.012 165.802 1.00 47.86 153 GLN A O 1
ATOM 1196 N N . ILE A 1 157 ? 40.559 -16.465 167.009 1.00 46.98 154 ILE A N 1
ATOM 1197 C CA . ILE A 1 157 ? 39.766 -15.661 167.950 1.00 46.32 154 ILE A CA 1
ATOM 1198 C C . ILE A 1 157 ? 39.515 -14.229 167.476 1.00 46.15 154 ILE A C 1
ATOM 1199 O O . ILE A 1 157 ? 38.439 -13.667 167.717 1.00 46.30 154 ILE A O 1
ATOM 1204 N N . ILE A 1 158 ? 40.482 -13.631 166.802 1.00 44.94 155 ILE A N 1
ATOM 1205 C CA . ILE A 1 158 ? 40.185 -12.336 166.264 1.00 45.36 155 ILE A CA 1
ATOM 1206 C C . ILE A 1 158 ? 39.030 -12.525 165.232 1.00 45.85 155 ILE A C 1
ATOM 1207 O O . ILE A 1 158 ? 38.063 -11.755 165.231 1.00 47.11 155 ILE A O 1
ATOM 1212 N N . LYS A 1 159 ? 39.095 -13.587 164.425 1.00 45.36 156 LYS A N 1
ATOM 1213 C CA . LYS A 1 159 ? 38.020 -13.930 163.480 1.00 43.92 156 LYS A CA 1
ATOM 1214 C C . LYS A 1 159 ? 36.658 -14.009 164.162 1.00 43.84 156 LYS A C 1
ATOM 1215 O O . LYS A 1 159 ? 35.687 -13.384 163.712 1.00 44.77 156 LYS A O 1
ATOM 1221 N N . SER A 1 160 ? 36.602 -14.807 165.221 1.00 41.45 157 SER A N 1
ATOM 1222 C CA . SER A 1 160 ? 35.427 -14.948 166.037 1.00 40.48 157 SER A CA 1
ATOM 1223 C C . SER A 1 160 ? 34.941 -13.628 166.639 1.00 40.06 157 SER A C 1
ATOM 1224 O O . SER A 1 160 ? 33.731 -13.401 166.786 1.00 37.97 157 SER A O 1
ATOM 1227 N N . GLY A 1 161 ? 35.880 -12.784 167.048 1.00 39.60 158 GLY A N 1
ATOM 1228 C CA . GLY A 1 161 ? 35.486 -11.562 167.710 1.00 40.22 158 GLY A CA 1
ATOM 1229 C C . GLY A 1 161 ? 34.685 -10.715 166.726 1.00 40.58 158 GLY A C 1
ATOM 1230 O O . GLY A 1 161 ? 33.511 -10.374 166.968 1.00 40.31 158 GLY A O 1
ATOM 1231 N N . LEU A 1 162 ? 35.317 -10.389 165.609 1.00 38.83 159 LEU A N 1
ATOM 1232 C CA . LEU A 1 162 ? 34.641 -9.640 164.582 1.00 40.78 159 LEU A CA 1
ATOM 1233 C C . LEU A 1 162 ? 33.285 -10.246 164.226 1.00 41.02 159 LEU A C 1
ATOM 1234 O O . LEU A 1 162 ? 32.300 -9.538 164.016 1.00 41.00 159 LEU A O 1
ATOM 1239 N N . SER A 1 163 ? 33.233 -11.565 164.191 1.00 41.71 160 SER A N 1
ATOM 1240 C CA . SER A 1 163 ? 31.984 -12.251 163.901 1.00 42.82 160 SER A CA 1
ATOM 1241 C C . SER A 1 163 ? 30.860 -11.883 164.858 1.00 42.11 160 SER A C 1
ATOM 1242 O O . SER A 1 163 ? 29.730 -11.691 164.440 1.00 43.12 160 SER A O 1
ATOM 1245 N N . LEU A 1 164 ? 31.192 -11.738 166.129 1.00 42.36 161 LEU A N 1
ATOM 1246 C CA . LEU A 1 164 ? 30.255 -11.306 167.165 1.00 41.68 161 LEU A CA 1
ATOM 1247 C C . LEU A 1 164 ? 29.760 -9.902 166.828 1.00 42.40 161 LEU A C 1
ATOM 1248 O O . LEU A 1 164 ? 28.558 -9.630 166.823 1.00 42.01 161 LEU A O 1
ATOM 1253 N N . ALA A 1 165 ? 30.704 -9.029 166.492 1.00 43.46 162 ALA A N 1
ATOM 1254 C CA . ALA A 1 165 ? 30.399 -7.644 166.131 1.00 43.76 162 ALA A CA 1
ATOM 1255 C C . ALA A 1 165 ? 29.414 -7.606 165.002 1.00 43.52 162 ALA A C 1
ATOM 1256 O O . ALA A 1 165 ? 28.415 -6.883 165.054 1.00 43.48 162 ALA A O 1
ATOM 1258 N N . ILE A 1 166 ? 29.686 -8.431 164.007 1.00 43.77 163 ILE A N 1
ATOM 1259 C CA . ILE A 1 166 ? 28.932 -8.405 162.785 1.00 44.55 163 ILE A CA 1
ATOM 1260 C C . ILE A 1 166 ? 27.529 -8.875 163.020 1.00 44.91 163 ILE A C 1
ATOM 1261 O O . ILE A 1 166 ? 26.581 -8.186 162.668 1.00 46.17 163 ILE A O 1
ATOM 1266 N N . VAL A 1 167 ? 27.385 -10.035 163.632 1.00 44.87 164 VAL A N 1
ATOM 1267 C CA . VAL A 1 167 ? 26.051 -10.523 163.904 1.00 46.41 164 VAL A CA 1
ATOM 1268 C C . VAL A 1 167 ? 25.260 -9.600 164.862 1.00 46.84 164 VAL A C 1
ATOM 1269 O O . VAL A 1 167 ? 24.047 -9.435 164.691 1.00 46.92 164 VAL A O 1
ATOM 1273 N N . GLU A 1 168 ? 25.926 -8.969 165.825 1.00 47.35 165 GLU A N 1
ATOM 1274 C CA . GLU A 1 168 ? 25.243 -7.940 166.583 1.00 49.44 165 GLU A CA 1
ATOM 1275 C C . GLU A 1 168 ? 24.728 -6.824 165.677 1.00 50.52 165 GLU A C 1
ATOM 1276 O O . GLU A 1 168 ? 23.557 -6.433 165.758 1.00 50.30 165 GLU A O 1
ATOM 1282 N N . ILE A 1 169 ? 25.598 -6.300 164.820 1.00 51.06 166 ILE A N 1
ATOM 1283 C CA . ILE A 1 169 ? 25.182 -5.194 163.981 1.00 52.34 166 ILE A CA 1
ATOM 1284 C C . ILE A 1 169 ? 23.908 -5.559 163.270 1.00 52.30 166 ILE A C 1
ATOM 1285 O O . ILE A 1 169 ? 22.968 -4.770 163.226 1.00 52.18 166 ILE A O 1
ATOM 1290 N N . CYS A 1 170 ? 23.893 -6.760 162.710 1.00 52.24 167 CYS A N 1
ATOM 1291 C CA . CYS A 1 170 ? 22.774 -7.211 161.906 1.00 52.61 167 CYS A CA 1
ATOM 1292 C C . CYS A 1 170 ? 21.481 -7.291 162.686 1.00 52.78 167 CYS A C 1
ATOM 1293 O O . CYS A 1 170 ? 20.429 -6.929 162.152 1.00 53.43 167 CYS A O 1
ATOM 1296 N N . ASN A 1 171 ? 21.569 -7.740 163.940 1.00 52.07 168 ASN A N 1
ATOM 1297 C CA . ASN A 1 171 ? 20.411 -7.867 164.826 1.00 51.34 168 ASN A CA 1
ATOM 1298 C C . ASN A 1 171 ? 19.879 -6.499 165.251 1.00 50.09 168 ASN A C 1
ATOM 1299 O O . ASN A 1 171 ? 18.751 -6.390 165.707 1.00 50.65 168 ASN A O 1
ATOM 1304 N N . GLU A 1 172 ? 20.666 -5.447 165.072 1.00 48.68 169 GLU A N 1
ATOM 1305 C CA . GLU A 1 172 ? 20.141 -4.100 165.256 1.00 48.56 169 GLU A CA 1
ATOM 1306 C C . GLU A 1 172 ? 19.406 -3.644 163.981 1.00 49.16 169 GLU A C 1
ATOM 1307 O O . GLU A 1 172 ? 18.279 -3.135 164.031 1.00 49.38 169 GLU A O 1
ATOM 1313 N N . LEU A 1 173 ? 20.058 -3.824 162.833 1.00 49.35 170 LEU A N 1
ATOM 1314 C CA . LEU A 1 173 ? 19.488 -3.483 161.527 1.00 48.19 170 LEU A CA 1
ATOM 1315 C C . LEU A 1 173 ? 18.038 -3.942 161.310 1.00 48.01 170 LEU A C 1
ATOM 1316 O O . LEU A 1 173 ? 17.299 -3.309 160.573 1.00 47.34 170 LEU A O 1
ATOM 1321 N N . GLY A 1 174 ? 17.633 -5.030 161.961 1.00 48.10 171 GLY A N 1
ATOM 1322 C CA . GLY A 1 174 ? 16.289 -5.558 161.784 1.00 48.70 171 GLY A CA 1
ATOM 1323 C C . GLY A 1 174 ? 15.317 -5.068 162.835 1.00 49.82 171 GLY A C 1
ATOM 1324 O O . GLY A 1 174 ? 14.102 -5.059 162.607 1.00 50.07 171 GLY A O 1
ATOM 1325 N N . LYS A 1 175 ? 15.859 -4.625 163.972 1.00 50.51 172 LYS A N 1
ATOM 1326 C CA . LYS A 1 175 ? 15.103 -4.455 165.223 1.00 50.51 172 LYS A CA 1
ATOM 1327 C C . LYS A 1 175 ? 14.053 -3.360 165.101 1.00 50.42 172 LYS A C 1
ATOM 1328 O O . LYS A 1 175 ? 13.791 -2.865 164.002 1.00 50.30 172 LYS A O 1
ATOM 1334 N N . ASN B 1 7 ? -0.970 36.701 152.603 1.00 74.36 4 ASN B N 1
ATOM 1335 C CA . ASN B 1 7 ? -0.676 37.032 151.173 1.00 74.69 4 ASN B CA 1
ATOM 1336 C C . ASN B 1 7 ? 0.799 36.743 150.840 1.00 74.64 4 ASN B C 1
ATOM 1337 O O . ASN B 1 7 ? 1.095 36.084 149.837 1.00 74.29 4 ASN B O 1
ATOM 1342 N N . ILE B 1 8 ? 1.690 37.228 151.719 1.00 74.44 5 ILE B N 1
ATOM 1343 C CA . ILE B 1 8 ? 3.170 37.146 151.625 1.00 73.77 5 ILE B CA 1
ATOM 1344 C C . ILE B 1 8 ? 3.755 36.128 150.615 1.00 73.20 5 ILE B C 1
ATOM 1345 O O . ILE B 1 8 ? 3.902 36.425 149.410 1.00 72.74 5 ILE B O 1
ATOM 1350 N N . ASN B 1 9 ? 4.083 34.940 151.124 1.00 71.99 6 ASN B N 1
ATOM 1351 C CA . ASN B 1 9 ? 4.719 33.888 150.350 1.00 70.16 6 ASN B CA 1
ATOM 1352 C C . ASN B 1 9 ? 4.095 33.680 148.974 1.00 69.50 6 ASN B C 1
ATOM 1353 O O . ASN B 1 9 ? 4.800 33.575 147.967 1.00 69.56 6 ASN B O 1
ATOM 1358 N N . GLU B 1 10 ? 2.769 33.629 148.946 1.00 68.55 7 GLU B N 1
ATOM 1359 C CA . GLU B 1 10 ? 2.015 33.414 147.721 1.00 67.72 7 GLU B CA 1
ATOM 1360 C C . GLU B 1 10 ? 2.231 34.559 146.754 1.00 66.88 7 GLU B C 1
ATOM 1361 O O . GLU B 1 10 ? 2.825 34.366 145.715 1.00 66.91 7 GLU B O 1
ATOM 1367 N N . SER B 1 11 ? 1.803 35.761 147.115 1.00 66.60 8 SER B N 1
ATOM 1368 C CA . SER B 1 11 ? 2.001 36.930 146.248 1.00 66.23 8 SER B CA 1
ATOM 1369 C C . SER B 1 11 ? 3.441 37.094 145.734 1.00 66.57 8 SER B C 1
ATOM 1370 O O . SER B 1 11 ? 3.620 37.547 144.603 1.00 66.92 8 SER B O 1
ATOM 1373 N N . GLU B 1 12 ? 4.444 36.747 146.554 1.00 66.30 9 GLU B N 1
ATOM 1374 C CA . GLU B 1 12 ? 5.852 36.788 146.127 1.00 66.33 9 GLU B CA 1
ATOM 1375 C C . GLU B 1 12 ? 6.024 35.926 144.882 1.00 65.13 9 GLU B C 1
ATOM 1376 O O . GLU B 1 12 ? 6.402 36.421 143.807 1.00 64.71 9 GLU B O 1
ATOM 1382 N N . ILE B 1 13 ? 5.715 34.637 145.034 1.00 63.85 10 ILE B N 1
ATOM 1383 C CA . ILE B 1 13 ? 5.989 33.665 143.987 1.00 62.38 10 ILE B CA 1
ATOM 1384 C C . ILE B 1 13 ? 5.094 33.871 142.789 1.00 60.86 10 ILE B C 1
ATOM 1385 O O . ILE B 1 13 ? 5.531 33.684 141.680 1.00 63.18 10 ILE B O 1
ATOM 1390 N N . ILE B 1 14 ? 3.855 34.274 142.982 1.00 58.51 11 ILE B N 1
ATOM 1391 C CA . ILE B 1 14 ? 2.990 34.486 141.840 1.00 56.95 11 ILE B CA 1
ATOM 1392 C C . ILE B 1 14 ? 3.378 35.797 141.152 1.00 56.67 11 ILE B C 1
ATOM 1393 O O . ILE B 1 14 ? 3.209 35.969 139.950 1.00 56.89 11 ILE B O 1
ATOM 1398 N N . GLU B 1 15 ? 3.930 36.723 141.908 1.00 56.77 12 GLU B N 1
ATOM 1399 C CA . GLU B 1 15 ? 4.538 37.881 141.278 1.00 57.24 12 GLU B CA 1
ATOM 1400 C C . GLU B 1 15 ? 5.683 37.403 140.397 1.00 55.86 12 GLU B C 1
ATOM 1401 O O . GLU B 1 15 ? 5.758 37.759 139.234 1.00 56.08 12 GLU B O 1
ATOM 1407 N N . ARG B 1 16 ? 6.554 36.579 140.956 1.00 53.77 13 ARG B N 1
ATOM 1408 C CA . ARG B 1 16 ? 7.586 35.928 140.180 1.00 52.80 13 ARG B CA 1
ATOM 1409 C C . ARG B 1 16 ? 7.093 35.208 138.919 1.00 52.85 13 ARG B C 1
ATOM 1410 O O . ARG B 1 16 ? 7.762 35.229 137.909 1.00 54.16 13 ARG B O 1
ATOM 1418 N N . LEU B 1 17 ? 5.948 34.553 138.968 1.00 52.16 14 LEU B N 1
ATOM 1419 C CA . LEU B 1 17 ? 5.461 33.847 137.791 1.00 52.30 14 LEU B CA 1
ATOM 1420 C C . LEU B 1 17 ? 4.889 34.794 136.732 1.00 53.77 14 LEU B C 1
ATOM 1421 O O . LEU B 1 17 ? 5.022 34.562 135.524 1.00 53.27 14 LEU B O 1
ATOM 1426 N N . ASN B 1 18 ? 4.228 35.848 137.190 1.00 55.54 15 ASN B N 1
ATOM 1427 C CA . ASN B 1 18 ? 3.773 36.893 136.289 1.00 57.85 15 ASN B CA 1
ATOM 1428 C C . ASN B 1 18 ? 4.899 37.479 135.444 1.00 57.44 15 ASN B C 1
ATOM 1429 O O . ASN B 1 18 ? 4.849 37.389 134.222 1.00 57.23 15 ASN B O 1
ATOM 1434 N N . SER B 1 19 ? 5.891 38.068 136.126 1.00 56.57 16 SER B N 1
ATOM 1435 C CA . SER B 1 19 ? 7.199 38.437 135.587 1.00 54.43 16 SER B CA 1
ATOM 1436 C C . SER B 1 19 ? 7.677 37.613 134.416 1.00 53.30 16 SER B C 1
ATOM 1437 O O . SER B 1 19 ? 8.285 38.155 133.506 1.00 53.31 16 SER B O 1
ATOM 1440 N N . ALA B 1 20 ? 7.424 36.311 134.427 1.00 51.72 17 ALA B N 1
ATOM 1441 C CA . ALA B 1 20 ? 7.891 35.491 133.328 1.00 51.52 17 ALA B CA 1
ATOM 1442 C C . ALA B 1 20 ? 7.276 35.983 132.008 1.00 52.41 17 ALA B C 1
ATOM 1443 O O . ALA B 1 20 ? 6.037 35.954 131.852 1.00 52.48 17 ALA B O 1
ATOM 1445 N N . PRO B 1 21 ? 8.136 36.453 131.059 1.00 53.24 18 PRO B N 1
ATOM 1446 C CA . PRO B 1 21 ? 7.604 36.979 129.788 1.00 53.19 18 PRO B CA 1
ATOM 1447 C C . PRO B 1 21 ? 6.949 35.865 128.949 1.00 53.78 18 PRO B C 1
ATOM 1448 O O . PRO B 1 21 ? 5.871 36.082 128.401 1.00 56.00 18 PRO B O 1
ATOM 1452 N N . SER B 1 22 ? 7.542 34.675 128.895 1.00 51.77 19 SER B N 1
ATOM 1453 C CA . SER B 1 22 ? 7.080 33.668 127.953 1.00 49.46 19 SER B CA 1
ATOM 1454 C C . SER B 1 22 ? 6.725 32.388 128.618 1.00 48.32 19 SER B C 1
ATOM 1455 O O . SER B 1 22 ? 6.933 32.227 129.818 1.00 49.18 19 SER B O 1
ATOM 1458 N N . VAL B 1 23 ? 6.206 31.474 127.808 1.00 46.77 20 VAL B N 1
ATOM 1459 C CA . VAL B 1 23 ? 5.824 30.156 128.258 1.00 45.80 20 VAL B CA 1
ATOM 1460 C C . VAL B 1 23 ? 7.046 29.403 128.751 1.00 45.87 20 VAL B C 1
ATOM 1461 O O . VAL B 1 23 ? 7.071 28.947 129.893 1.00 46.94 20 VAL B O 1
ATOM 1465 N N . ARG B 1 24 ? 8.066 29.291 127.907 1.00 45.26 21 ARG B N 1
ATOM 1466 C CA . ARG B 1 24 ? 9.332 28.692 128.323 1.00 44.18 21 ARG B CA 1
ATOM 1467 C C . ARG B 1 24 ? 9.835 29.436 129.572 1.00 43.50 21 ARG B C 1
ATOM 1468 O O . ARG B 1 24 ? 10.323 28.825 130.517 1.00 42.81 21 ARG B O 1
ATOM 1476 N N . GLY B 1 25 ? 9.712 30.758 129.573 1.00 42.43 22 GLY B N 1
ATOM 1477 C CA . GLY B 1 25 ? 10.151 31.529 130.731 1.00 43.30 22 GLY B CA 1
ATOM 1478 C C . GLY B 1 25 ? 9.344 31.012 131.903 1.00 43.96 22 GLY B C 1
ATOM 1479 O O . GLY B 1 25 ? 9.893 30.536 132.873 1.00 45.00 22 GLY B O 1
ATOM 1480 N N . PHE B 1 26 ? 8.028 31.028 131.772 1.00 43.61 23 PHE B N 1
ATOM 1481 C CA . PHE B 1 26 ? 7.187 30.628 132.845 1.00 44.15 23 PHE B CA 1
ATOM 1482 C C . PHE B 1 26 ? 7.606 29.269 133.421 1.00 45.03 23 PHE B C 1
ATOM 1483 O O . PHE B 1 26 ? 7.967 29.147 134.579 1.00 44.76 23 PHE B O 1
ATOM 1491 N N . PHE B 1 27 ? 7.593 28.240 132.602 1.00 46.72 24 PHE B N 1
ATOM 1492 C CA . PHE B 1 27 ? 7.929 26.903 133.101 1.00 46.64 24 PHE B CA 1
ATOM 1493 C C . PHE B 1 27 ? 9.310 26.841 133.769 1.00 46.58 24 PHE B C 1
ATOM 1494 O O . PHE B 1 27 ? 9.467 26.192 134.793 1.00 47.98 24 PHE B O 1
ATOM 1502 N N . ILE B 1 28 ? 10.293 27.567 133.252 1.00 45.16 25 ILE B N 1
ATOM 1503 C CA . ILE B 1 28 ? 11.567 27.573 133.923 1.00 43.92 25 ILE B CA 1
ATOM 1504 C C . ILE B 1 28 ? 11.345 28.089 135.359 1.00 45.37 25 ILE B C 1
ATOM 1505 O O . ILE B 1 28 ? 11.819 27.477 136.333 1.00 47.08 25 ILE B O 1
ATOM 1510 N N . ALA B 1 29 ? 10.602 29.182 135.497 1.00 43.59 26 ALA B N 1
ATOM 1511 C CA . ALA B 1 29 ? 10.430 29.771 136.797 1.00 42.54 26 ALA B CA 1
ATOM 1512 C C . ALA B 1 29 ? 9.665 28.854 137.737 1.00 43.50 26 ALA B C 1
ATOM 1513 O O . ALA B 1 29 ? 9.889 28.844 138.954 1.00 45.12 26 ALA B O 1
ATOM 1515 N N . THR B 1 30 ? 8.780 28.035 137.203 1.00 43.72 27 THR B N 1
ATOM 1516 C CA . THR B 1 30 ? 8.021 27.219 138.123 1.00 42.99 27 THR B CA 1
ATOM 1517 C C . THR B 1 30 ? 8.783 26.012 138.646 1.00 43.97 27 THR B C 1
ATOM 1518 O O . THR B 1 30 ? 8.709 25.727 139.851 1.00 44.17 27 THR B O 1
ATOM 1522 N N . VAL B 1 31 ? 9.553 25.333 137.791 1.00 43.82 28 VAL B N 1
ATOM 1523 C CA . VAL B 1 31 ? 10.392 24.266 138.325 1.00 44.86 28 VAL B CA 1
ATOM 1524 C C . VAL B 1 31 ? 11.416 24.855 139.289 1.00 45.87 28 VAL B C 1
ATOM 1525 O O . VAL B 1 31 ? 11.644 24.289 140.338 1.00 46.81 28 VAL B O 1
ATOM 1529 N N . ASP B 1 32 ? 11.965 26.029 138.982 1.00 46.31 29 ASP B N 1
ATOM 1530 C CA . ASP B 1 32 ? 12.813 26.697 139.931 1.00 47.15 29 ASP B CA 1
ATOM 1531 C C . ASP B 1 32 ? 12.079 26.827 141.222 1.00 47.35 29 ASP B C 1
ATOM 1532 O O . ASP B 1 32 ? 12.623 26.463 142.269 1.00 47.94 29 ASP B O 1
ATOM 1537 N N . VAL B 1 33 ? 10.854 27.356 141.165 1.00 46.46 30 VAL B N 1
ATOM 1538 C CA . VAL B 1 33 ? 10.057 27.513 142.383 1.00 46.00 30 VAL B CA 1
ATOM 1539 C C . VAL B 1 33 ? 9.936 26.207 143.177 1.00 45.39 30 VAL B C 1
ATOM 1540 O O . VAL B 1 33 ? 10.272 26.156 144.352 1.00 45.61 30 VAL B O 1
ATOM 1544 N N . PHE B 1 34 ? 9.508 25.146 142.514 1.00 45.92 31 PHE B N 1
ATOM 1545 C CA . PHE B 1 34 ? 9.439 23.812 143.125 1.00 47.25 31 PHE B CA 1
ATOM 1546 C C . PHE B 1 34 ? 10.779 23.360 143.670 1.00 47.36 31 PHE B C 1
ATOM 1547 O O . PHE B 1 34 ? 10.891 22.828 144.768 1.00 47.59 31 PHE B O 1
ATOM 1555 N N . ASN B 1 35 ? 11.803 23.565 142.876 1.00 47.66 32 ASN B N 1
ATOM 1556 C CA . ASN B 1 35 ? 13.107 23.185 143.296 1.00 49.38 32 ASN B CA 1
ATOM 1557 C C . ASN B 1 35 ? 13.415 23.708 144.681 1.00 49.17 32 ASN B C 1
ATOM 1558 O O . ASN B 1 35 ? 13.806 22.934 145.546 1.00 50.19 32 ASN B O 1
ATOM 1563 N N . GLU B 1 36 ? 13.229 25.010 144.878 1.00 48.63 33 GLU B N 1
ATOM 1564 C CA . GLU B 1 36 ? 13.433 25.644 146.165 1.00 49.24 33 GLU B CA 1
ATOM 1565 C C . GLU B 1 36 ? 12.499 25.049 147.205 1.00 49.39 33 GLU B C 1
ATOM 1566 O O . GLU B 1 36 ? 12.842 24.956 148.378 1.00 48.40 33 GLU B O 1
ATOM 1572 N N . SER B 1 37 ? 11.308 24.672 146.768 1.00 49.47 34 SER B N 1
ATOM 1573 C CA . SER B 1 37 ? 10.275 24.320 147.695 1.00 50.88 34 SER B CA 1
ATOM 1574 C C . SER B 1 37 ? 10.474 22.947 148.244 1.00 51.27 34 SER B C 1
ATOM 1575 O O . SER B 1 37 ? 10.190 22.718 149.415 1.00 53.18 34 SER B O 1
ATOM 1578 N N . ILE B 1 38 ? 10.959 22.022 147.424 1.00 50.89 35 ILE B N 1
ATOM 1579 C CA . ILE B 1 38 ? 11.268 20.714 147.970 1.00 50.62 35 ILE B CA 1
ATOM 1580 C C . ILE B 1 38 ? 12.667 20.722 148.591 1.00 50.06 35 ILE B C 1
ATOM 1581 O O . ILE B 1 38 ? 12.996 19.925 149.478 1.00 50.59 35 ILE B O 1
ATOM 1586 N N . ASP B 1 39 ? 13.509 21.637 148.158 1.00 49.07 36 ASP B N 1
ATOM 1587 C CA . ASP B 1 39 ? 14.791 21.711 148.831 1.00 47.98 36 ASP B CA 1
ATOM 1588 C C . ASP B 1 39 ? 14.636 22.203 150.269 1.00 46.36 36 ASP B C 1
ATOM 1589 O O . ASP B 1 39 ? 15.523 21.993 151.083 1.00 45.94 36 ASP B O 1
ATOM 1594 N N . GLY B 1 40 ? 13.511 22.855 150.567 1.00 44.56 37 GLY B N 1
ATOM 1595 C CA . GLY B 1 40 ? 13.213 23.293 151.926 1.00 43.41 37 GLY B CA 1
ATOM 1596 C C . GLY B 1 40 ? 12.743 22.089 152.728 1.00 42.99 37 GLY B C 1
ATOM 1597 O O . GLY B 1 40 ? 12.857 22.024 153.950 1.00 41.44 37 GLY B O 1
ATOM 1598 N N . LEU B 1 41 ? 12.201 21.126 152.008 1.00 42.47 38 LEU B N 1
ATOM 1599 C CA . LEU B 1 41 ? 11.663 19.976 152.627 1.00 41.89 38 LEU B CA 1
ATOM 1600 C C . LEU B 1 41 ? 12.825 19.034 152.868 1.00 43.92 38 LEU B C 1
ATOM 1601 O O . LEU B 1 41 ? 13.073 18.667 154.016 1.00 45.40 38 LEU B O 1
ATOM 1606 N N . ILE B 1 42 ? 13.561 18.673 151.806 1.00 44.39 39 ILE B N 1
ATOM 1607 C CA . ILE B 1 42 ? 14.734 17.802 151.918 1.00 45.14 39 ILE B CA 1
ATOM 1608 C C . ILE B 1 42 ? 15.501 18.228 153.139 1.00 46.45 39 ILE B C 1
ATOM 1609 O O . ILE B 1 42 ? 15.913 17.401 153.935 1.00 47.55 39 ILE B O 1
ATOM 1614 N N . GLN B 1 43 ? 15.655 19.531 153.311 1.00 47.89 40 GLN B N 1
ATOM 1615 C CA . GLN B 1 43 ? 16.397 20.026 154.440 1.00 50.09 40 GLN B CA 1
ATOM 1616 C C . GLN B 1 43 ? 15.682 19.877 155.777 1.00 50.04 40 GLN B C 1
ATOM 1617 O O . GLN B 1 43 ? 16.337 19.836 156.814 1.00 50.92 40 GLN B O 1
ATOM 1623 N N . ARG B 1 44 ? 14.361 19.780 155.771 1.00 49.96 41 ARG B N 1
ATOM 1624 C CA . ARG B 1 44 ? 13.629 19.590 157.028 1.00 50.57 41 ARG B CA 1
ATOM 1625 C C . ARG B 1 44 ? 13.711 18.129 157.475 1.00 51.41 41 ARG B C 1
ATOM 1626 O O . ARG B 1 44 ? 13.375 17.811 158.614 1.00 51.27 41 ARG B O 1
ATOM 1634 N N . ILE B 1 45 ? 14.145 17.231 156.591 1.00 52.09 42 ILE B N 1
ATOM 1635 C CA . ILE B 1 45 ? 14.100 15.810 156.949 1.00 52.11 42 ILE B CA 1
ATOM 1636 C C . ILE B 1 45 ? 15.479 15.250 157.244 1.00 52.61 42 ILE B C 1
ATOM 1637 O O . ILE B 1 45 ? 15.591 14.248 157.920 1.00 53.32 42 ILE B O 1
ATOM 1642 N N . PHE B 1 46 ? 16.516 15.890 156.713 1.00 53.35 43 PHE B N 1
ATOM 1643 C CA . PHE B 1 46 ? 17.898 15.546 157.019 1.00 53.84 43 PHE B CA 1
ATOM 1644 C C . PHE B 1 46 ? 18.395 16.491 158.074 1.00 56.40 43 PHE B C 1
ATOM 1645 O O . PHE B 1 46 ? 18.599 17.687 157.806 1.00 56.22 43 PHE B O 1
ATOM 1653 N N . ARG B 1 47 ? 18.591 15.948 159.274 1.00 59.64 44 ARG B N 1
ATOM 1654 C CA . ARG B 1 47 ? 18.830 16.768 160.451 1.00 62.39 44 ARG B CA 1
ATOM 1655 C C . ARG B 1 47 ? 19.650 17.989 160.087 1.00 63.80 44 ARG B C 1
ATOM 1656 O O . ARG B 1 47 ? 20.884 17.938 159.944 1.00 63.00 44 ARG B O 1
ATOM 1664 N N . LYS B 1 48 ? 18.898 19.071 159.889 1.00 65.45 45 LYS B N 1
ATOM 1665 C CA . LYS B 1 48 ? 19.391 20.413 159.632 1.00 66.97 45 LYS B CA 1
ATOM 1666 C C . LYS B 1 48 ? 20.792 20.684 160.168 1.00 67.86 45 LYS B C 1
ATOM 1667 O O . LYS B 1 48 ? 21.499 21.531 159.621 1.00 68.54 45 LYS B O 1
ATOM 1673 N N . ASP B 1 49 ? 21.198 19.971 161.222 1.00 68.31 46 ASP B N 1
ATOM 1674 C CA . ASP B 1 49 ? 22.276 20.480 162.057 1.00 68.73 46 ASP B CA 1
ATOM 1675 C C . ASP B 1 49 ? 23.615 19.737 162.149 1.00 68.68 46 ASP B C 1
ATOM 1676 O O . ASP B 1 49 ? 24.627 20.283 161.724 1.00 69.21 46 ASP B O 1
ATOM 1681 N N . ASN B 1 50 ? 23.665 18.532 162.702 1.00 68.25 47 ASN B N 1
ATOM 1682 C CA . ASN B 1 50 ? 24.986 17.962 162.997 1.00 68.08 47 ASN B CA 1
ATOM 1683 C C . ASN B 1 50 ? 25.968 18.274 161.887 1.00 67.66 47 ASN B C 1
ATOM 1684 O O . ASN B 1 50 ? 25.708 17.987 160.713 1.00 67.35 47 ASN B O 1
ATOM 1689 N N . PHE B 1 51 ? 27.086 18.889 162.258 1.00 67.48 48 PHE B N 1
ATOM 1690 C CA . PHE B 1 51 ? 28.143 19.152 161.289 1.00 66.89 48 PHE B CA 1
ATOM 1691 C C . PHE B 1 51 ? 28.799 17.835 160.864 1.00 65.64 48 PHE B C 1
ATOM 1692 O O . PHE B 1 51 ? 29.101 17.633 159.668 1.00 65.39 48 PHE B O 1
ATOM 1700 N N . ALA B 1 52 ? 28.941 16.927 161.835 1.00 63.48 49 ALA B N 1
ATOM 1701 C CA . ALA B 1 52 ? 29.275 15.529 161.556 1.00 61.98 49 ALA B CA 1
ATOM 1702 C C . ALA B 1 52 ? 28.360 14.944 160.477 1.00 60.58 49 ALA B C 1
ATOM 1703 O O . ALA B 1 52 ? 28.836 14.461 159.456 1.00 60.34 49 ALA B O 1
ATOM 1705 N N . VAL B 1 53 ? 27.050 15.018 160.706 1.00 59.21 50 VAL B N 1
ATOM 1706 C CA . VAL B 1 53 ? 26.039 14.427 159.812 1.00 57.41 50 VAL B CA 1
ATOM 1707 C C . VAL B 1 53 ? 25.899 15.168 158.472 1.00 56.14 50 VAL B C 1
ATOM 1708 O O . VAL B 1 53 ? 25.650 14.549 157.433 1.00 55.74 50 VAL B O 1
ATOM 1712 N N . GLN B 1 54 ? 26.098 16.481 158.475 1.00 54.56 51 GLN B N 1
ATOM 1713 C CA . GLN B 1 54 ? 26.090 17.201 157.215 1.00 53.41 51 GLN B CA 1
ATOM 1714 C C . GLN B 1 54 ? 27.274 16.787 156.352 1.00 51.92 51 GLN B C 1
ATOM 1715 O O . GLN B 1 54 ? 27.197 16.827 155.126 1.00 51.32 51 GLN B O 1
ATOM 1721 N N . SER B 1 55 ? 28.361 16.380 157.008 1.00 50.84 52 SER B N 1
ATOM 1722 C CA . SER B 1 55 ? 29.522 15.790 156.336 1.00 49.30 52 SER B CA 1
ATOM 1723 C C . SER B 1 55 ? 29.225 14.515 155.483 1.00 49.15 52 SER B C 1
ATOM 1724 O O . SER B 1 55 ? 29.996 14.163 154.587 1.00 48.58 52 SER B O 1
ATOM 1727 N N . VAL B 1 56 ? 28.111 13.837 155.744 1.00 48.86 53 VAL B N 1
ATOM 1728 C CA . VAL B 1 56 ? 27.585 12.842 154.796 1.00 49.02 53 VAL B CA 1
ATOM 1729 C C . VAL B 1 56 ? 26.516 13.447 153.887 1.00 48.57 53 VAL B C 1
ATOM 1730 O O . VAL B 1 56 ? 26.483 13.226 152.681 1.00 48.61 53 VAL B O 1
ATOM 1734 N N . VAL B 1 57 ? 25.647 14.222 154.494 1.00 48.02 54 VAL B N 1
ATOM 1735 C CA . VAL B 1 57 ? 24.427 14.608 153.864 1.00 48.25 54 VAL B CA 1
ATOM 1736 C C . VAL B 1 57 ? 24.666 15.620 152.756 1.00 47.81 54 VAL B C 1
ATOM 1737 O O . VAL B 1 57 ? 24.130 15.481 151.661 1.00 48.48 54 VAL B O 1
ATOM 1741 N N . GLY B 1 58 ? 25.481 16.624 153.036 1.00 47.40 55 GLY B N 1
ATOM 1742 C CA . GLY B 1 58 ? 25.782 17.681 152.071 1.00 46.90 55 GLY B CA 1
ATOM 1743 C C . GLY B 1 58 ? 26.135 17.159 150.699 1.00 46.43 55 GLY B C 1
ATOM 1744 O O . GLY B 1 58 ? 25.456 17.483 149.729 1.00 47.09 55 GLY B O 1
ATOM 1745 N N . PRO B 1 59 ? 27.182 16.328 150.617 1.00 46.48 56 PRO B N 1
ATOM 1746 C CA . PRO B 1 59 ? 27.621 15.655 149.395 1.00 47.04 56 PRO B CA 1
ATOM 1747 C C . PRO B 1 59 ? 26.517 14.831 148.797 1.00 47.85 56 PRO B C 1
ATOM 1748 O O . PRO B 1 59 ? 26.374 14.756 147.591 1.00 47.99 56 PRO B O 1
ATOM 1752 N N . LEU B 1 60 ? 25.748 14.192 149.649 1.00 49.72 57 LEU B N 1
ATOM 1753 C CA . LEU B 1 60 ? 24.707 13.326 149.182 1.00 51.68 57 LEU B CA 1
ATOM 1754 C C . LEU B 1 60 ? 23.744 14.118 148.344 1.00 52.93 57 LEU B C 1
ATOM 1755 O O . LEU B 1 60 ? 23.132 13.576 147.421 1.00 53.47 57 LEU B O 1
ATOM 1760 N N . LEU B 1 61 ? 23.638 15.412 148.662 1.00 53.60 58 LEU B N 1
ATOM 1761 C CA . LEU B 1 61 ? 22.568 16.255 148.156 1.00 53.53 58 LEU B CA 1
ATOM 1762 C C . LEU B 1 61 ? 23.076 17.356 147.260 1.00 54.10 58 LEU B C 1
ATOM 1763 O O . LEU B 1 61 ? 22.273 18.048 146.636 1.00 54.67 58 LEU B O 1
ATOM 1768 N N . GLN B 1 62 ? 24.387 17.550 147.193 1.00 54.38 59 GLN B N 1
ATOM 1769 C CA . GLN B 1 62 ? 24.934 18.469 146.197 1.00 55.54 59 GLN B CA 1
ATOM 1770 C C . GLN B 1 62 ? 24.535 18.061 144.750 1.00 56.51 59 GLN B C 1
ATOM 1771 O O . GLN B 1 62 ? 24.072 16.946 144.493 1.00 55.73 59 GLN B O 1
ATOM 1777 N N . ASP B 1 63 ? 24.724 18.978 143.811 1.00 58.42 60 ASP B N 1
ATOM 1778 C CA . ASP B 1 63 ? 24.423 18.729 142.395 1.00 59.83 60 ASP B CA 1
ATOM 1779 C C . ASP B 1 63 ? 24.983 17.399 141.856 1.00 59.80 60 ASP B C 1
ATOM 1780 O O . ASP B 1 63 ? 24.238 16.570 141.322 1.00 60.22 60 ASP B O 1
ATOM 1785 N N . SER B 1 64 ? 26.278 17.185 142.060 1.00 59.13 61 SER B N 1
ATOM 1786 C CA . SER B 1 64 ? 26.970 15.976 141.625 1.00 58.37 61 SER B CA 1
ATOM 1787 C C . SER B 1 64 ? 26.567 14.754 142.423 1.00 57.87 61 SER B C 1
ATOM 1788 O O . SER B 1 64 ? 26.981 13.632 142.103 1.00 58.17 61 SER B O 1
ATOM 1791 N N . GLY B 1 65 ? 25.802 14.964 143.489 1.00 56.42 62 GLY B N 1
ATOM 1792 C CA . GLY B 1 65 ? 25.511 13.881 144.412 1.00 54.04 62 GLY B CA 1
ATOM 1793 C C . GLY B 1 65 ? 24.409 13.049 143.834 1.00 51.88 62 GLY B C 1
ATOM 1794 O O . GLY B 1 65 ? 23.705 13.511 142.971 1.00 52.68 62 GLY B O 1
ATOM 1795 N N . PRO B 1 66 ? 24.277 11.809 144.293 1.00 51.04 63 PRO B N 1
ATOM 1796 C CA . PRO B 1 66 ? 23.173 10.916 143.936 1.00 50.52 63 PRO B CA 1
ATOM 1797 C C . PRO B 1 66 ? 21.790 11.486 144.217 1.00 51.09 63 PRO B C 1
ATOM 1798 O O . PRO B 1 66 ? 20.825 11.108 143.545 1.00 52.13 63 PRO B O 1
ATOM 1802 N N . LEU B 1 67 ? 21.667 12.377 145.194 1.00 50.75 64 LEU B N 1
ATOM 1803 C CA . LEU B 1 67 ? 20.393 13.063 145.370 1.00 51.57 64 LEU B CA 1
ATOM 1804 C C . LEU B 1 67 ? 20.452 14.537 144.982 1.00 51.97 64 LEU B C 1
ATOM 1805 O O . LEU B 1 67 ? 19.724 15.357 145.517 1.00 52.98 64 LEU B O 1
ATOM 1810 N N . GLY B 1 68 ? 21.319 14.886 144.051 1.00 52.65 65 GLY B N 1
ATOM 1811 C CA . GLY B 1 68 ? 21.456 16.280 143.669 1.00 53.50 65 GLY B CA 1
ATOM 1812 C C . GLY B 1 68 ? 20.218 16.721 142.923 1.00 54.81 65 GLY B C 1
ATOM 1813 O O . GLY B 1 68 ? 19.675 17.790 143.201 1.00 54.80 65 GLY B O 1
ATOM 1814 N N . ASP B 1 69 ? 19.751 15.864 142.007 1.00 55.82 66 ASP B N 1
ATOM 1815 C CA . ASP B 1 69 ? 18.728 16.230 141.031 1.00 56.24 66 ASP B CA 1
ATOM 1816 C C . ASP B 1 69 ? 17.271 16.207 141.521 1.00 55.27 66 ASP B C 1
ATOM 1817 O O . ASP B 1 69 ? 16.767 15.194 142.047 1.00 53.58 66 ASP B O 1
ATOM 1822 N N . LEU B 1 70 ? 16.599 17.337 141.273 1.00 54.76 67 LEU B N 1
ATOM 1823 C CA . LEU B 1 70 ? 15.187 17.521 141.582 1.00 53.73 67 LEU B CA 1
ATOM 1824 C C . LEU B 1 70 ? 14.316 16.289 141.332 1.00 53.12 67 LEU B C 1
ATOM 1825 O O . LEU B 1 70 ? 13.553 15.875 142.216 1.00 53.61 67 LEU B O 1
ATOM 1830 N N . SER B 1 71 ? 14.423 15.679 140.154 1.00 51.84 68 SER B N 1
ATOM 1831 C CA . SER B 1 71 ? 13.501 14.571 139.868 1.00 51.49 68 SER B CA 1
ATOM 1832 C C . SER B 1 71 ? 13.658 13.367 140.855 1.00 49.32 68 SER B C 1
ATOM 1833 O O . SER B 1 71 ? 12.696 12.966 141.487 1.00 47.79 68 SER B O 1
ATOM 1836 N N . VAL B 1 72 ? 14.877 12.843 140.973 1.00 47.53 69 VAL B N 1
ATOM 1837 C CA . VAL B 1 72 ? 15.277 11.901 142.013 1.00 46.52 69 VAL B CA 1
ATOM 1838 C C . VAL B 1 72 ? 14.834 12.402 143.403 1.00 47.34 69 VAL B C 1
ATOM 1839 O O . VAL B 1 72 ? 14.248 11.634 144.168 1.00 48.04 69 VAL B O 1
ATOM 1843 N N . ARG B 1 73 ? 15.070 13.674 143.734 1.00 45.89 70 ARG B N 1
ATOM 1844 C CA . ARG B 1 73 ? 14.632 14.160 145.044 1.00 45.44 70 ARG B CA 1
ATOM 1845 C C . ARG B 1 73 ? 13.145 13.958 145.233 1.00 45.45 70 ARG B C 1
ATOM 1846 O O . ARG B 1 73 ? 12.692 13.674 146.367 1.00 46.34 70 ARG B O 1
ATOM 1854 N N . LEU B 1 74 ? 12.369 14.109 144.154 1.00 44.45 71 LEU B N 1
ATOM 1855 C CA . LEU B 1 74 ? 10.925 13.832 144.258 1.00 43.57 71 LEU B CA 1
ATOM 1856 C C . LEU B 1 74 ? 10.668 12.362 144.536 1.00 44.01 71 LEU B C 1
ATOM 1857 O O . LEU B 1 74 ? 9.973 12.021 145.522 1.00 44.74 71 LEU B O 1
ATOM 1862 N N . LYS B 1 75 ? 11.256 11.489 143.697 1.00 42.62 72 LYS B N 1
ATOM 1863 C CA . LYS B 1 75 ? 11.027 10.049 143.799 1.00 40.13 72 LYS B CA 1
ATOM 1864 C C . LYS B 1 75 ? 11.262 9.568 145.235 1.00 39.71 72 LYS B C 1
ATOM 1865 O O . LYS B 1 75 ? 10.480 8.793 145.789 1.00 37.89 72 LYS B O 1
ATOM 1871 N N . LEU B 1 76 ? 12.353 10.056 145.823 1.00 40.33 73 LEU B N 1
ATOM 1872 C CA . LEU B 1 76 ? 12.717 9.750 147.193 1.00 40.86 73 LEU B CA 1
ATOM 1873 C C . LEU B 1 76 ? 11.577 10.107 148.095 1.00 42.45 73 LEU B C 1
ATOM 1874 O O . LEU B 1 76 ? 10.950 9.233 148.679 1.00 43.39 73 LEU B O 1
ATOM 1879 N N . LEU B 1 77 ? 11.307 11.403 148.193 1.00 43.24 74 LEU B N 1
ATOM 1880 C CA . LEU B 1 77 ? 10.289 11.918 149.095 1.00 43.01 74 LEU B CA 1
ATOM 1881 C C . LEU B 1 77 ? 8.975 11.183 148.926 1.00 42.72 74 LEU B C 1
ATOM 1882 O O . LEU B 1 77 ? 8.275 10.890 149.893 1.00 43.08 74 LEU B O 1
ATOM 1887 N N . PHE B 1 78 ? 8.646 10.874 147.682 1.00 44.09 75 PHE B N 1
ATOM 1888 C CA . PHE B 1 78 ? 7.432 10.141 147.393 1.00 44.84 75 PHE B CA 1
ATOM 1889 C C . PHE B 1 78 ? 7.592 8.740 147.946 1.00 44.00 75 PHE B C 1
ATOM 1890 O O . PHE B 1 78 ? 6.810 8.319 148.775 1.00 44.43 75 PHE B O 1
ATOM 1898 N N . GLY B 1 79 ? 8.645 8.046 147.528 1.00 44.02 76 GLY B N 1
ATOM 1899 C CA . GLY B 1 79 ? 8.915 6.683 147.988 1.00 44.42 76 GLY B CA 1
ATOM 1900 C C . GLY B 1 79 ? 8.863 6.601 149.496 1.00 44.79 76 GLY B C 1
ATOM 1901 O O . GLY B 1 79 ? 8.305 5.664 150.075 1.00 44.61 76 GLY B O 1
ATOM 1902 N N . LEU B 1 80 ? 9.413 7.636 150.119 1.00 44.81 77 LEU B N 1
ATOM 1903 C CA . LEU B 1 80 ? 9.588 7.716 151.554 1.00 44.16 77 LEU B CA 1
ATOM 1904 C C . LEU B 1 80 ? 8.290 8.014 152.259 1.00 43.62 77 LEU B C 1
ATOM 1905 O O . LEU B 1 80 ? 8.267 8.190 153.470 1.00 44.18 77 LEU B O 1
ATOM 1910 N N . GLY B 1 81 ? 7.200 8.050 151.510 1.00 43.69 78 GLY B N 1
ATOM 1911 C CA . GLY B 1 81 ? 5.889 8.342 152.100 1.00 44.03 78 GLY B CA 1
ATOM 1912 C C . GLY B 1 81 ? 5.774 9.767 152.609 1.00 44.17 78 GLY B C 1
ATOM 1913 O O . GLY B 1 81 ? 5.063 10.032 153.547 1.00 44.98 78 GLY B O 1
ATOM 1914 N N . VAL B 1 82 ? 6.484 10.700 152.004 1.00 44.13 79 VAL B N 1
ATOM 1915 C CA . VAL B 1 82 ? 6.388 12.058 152.479 1.00 43.96 79 VAL B CA 1
ATOM 1916 C C . VAL B 1 82 ? 5.504 12.933 151.566 1.00 44.06 79 VAL B C 1
ATOM 1917 O O . VAL B 1 82 ? 4.733 13.738 152.075 1.00 44.40 79 VAL B O 1
ATOM 1921 N N . LEU B 1 83 ? 5.589 12.773 150.243 1.00 42.31 80 LEU B N 1
ATOM 1922 C CA . LEU B 1 83 ? 4.639 13.447 149.352 1.00 41.20 80 LEU B CA 1
ATOM 1923 C C . LEU B 1 83 ? 3.429 12.599 149.035 1.00 41.69 80 LEU B C 1
ATOM 1924 O O . LEU B 1 83 ? 3.557 11.410 148.829 1.00 42.94 80 LEU B O 1
ATOM 1929 N N . PRO B 1 84 ? 2.251 13.213 148.950 1.00 43.05 81 PRO B N 1
ATOM 1930 C CA . PRO B 1 84 ? 1.067 12.515 148.408 1.00 43.29 81 PRO B CA 1
ATOM 1931 C C . PRO B 1 84 ? 1.178 12.234 146.897 1.00 43.52 81 PRO B C 1
ATOM 1932 O O . PRO B 1 84 ? 1.814 13.006 146.165 1.00 43.11 81 PRO B O 1
ATOM 1936 N N . ASP B 1 85 ? 0.546 11.144 146.453 1.00 44.02 82 ASP B N 1
ATOM 1937 C CA . ASP B 1 85 ? 0.551 10.717 145.051 1.00 45.10 82 ASP B CA 1
ATOM 1938 C C . ASP B 1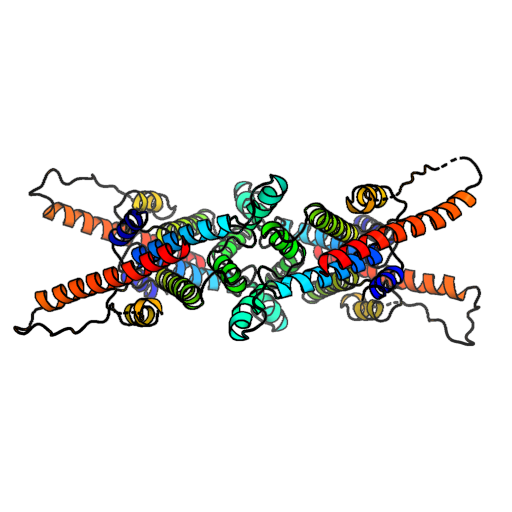 85 ? 0.341 11.880 144.117 1.00 46.17 82 ASP B C 1
ATOM 1939 O O . ASP B 1 85 ? 1.124 12.129 143.195 1.00 46.08 82 ASP B O 1
ATOM 1944 N N . ASP B 1 86 ? -0.757 12.575 144.382 1.00 46.96 83 ASP B N 1
ATOM 1945 C CA . ASP B 1 86 ? -1.264 13.632 143.531 1.00 47.57 83 ASP B CA 1
ATOM 1946 C C . ASP B 1 86 ? -0.315 14.759 143.376 1.00 47.26 83 ASP B C 1
ATOM 1947 O O . ASP B 1 86 ? -0.252 15.360 142.323 1.00 48.36 83 ASP B O 1
ATOM 1952 N N . ILE B 1 87 ? 0.450 15.035 144.417 1.00 47.69 84 ILE B N 1
ATOM 1953 C CA . ILE B 1 87 ? 1.481 16.050 144.314 1.00 47.32 84 ILE B CA 1
ATOM 1954 C C . ILE B 1 87 ? 2.730 15.525 143.602 1.00 46.26 84 ILE B C 1
ATOM 1955 O O . ILE B 1 87 ? 3.393 16.265 142.860 1.00 44.56 84 ILE B O 1
ATOM 1960 N N . TYR B 1 88 ? 3.045 14.248 143.826 1.00 46.36 85 TYR B N 1
ATOM 1961 C CA . TYR B 1 88 ? 4.254 13.708 143.227 1.00 46.80 85 TYR B CA 1
ATOM 1962 C C . TYR B 1 88 ? 4.086 13.835 141.719 1.00 46.98 85 TYR B C 1
ATOM 1963 O O . TYR B 1 88 ? 4.966 14.369 141.018 1.00 46.13 85 TYR B O 1
ATOM 1972 N N . HIS B 1 89 ? 2.919 13.393 141.249 1.00 47.44 86 HIS B N 1
ATOM 1973 C CA . HIS B 1 89 ? 2.638 13.309 139.823 1.00 48.00 86 HIS B CA 1
ATOM 1974 C C . HIS B 1 89 ? 2.599 14.696 139.184 1.00 48.41 86 HIS B C 1
ATOM 1975 O O . HIS B 1 89 ? 3.238 14.918 138.148 1.00 47.82 86 HIS B O 1
ATOM 1982 N N . ASP B 1 90 ? 1.919 15.637 139.840 1.00 47.93 87 ASP B N 1
ATOM 1983 C CA . ASP B 1 90 ? 1.829 16.961 139.292 1.00 47.93 87 ASP B CA 1
ATOM 1984 C C . ASP B 1 90 ? 3.223 17.559 139.098 1.00 47.94 87 ASP B C 1
ATOM 1985 O O . ASP B 1 90 ? 3.633 17.896 137.954 1.00 47.30 87 ASP B O 1
ATOM 1990 N N . ILE B 1 91 ? 3.995 17.630 140.172 1.00 45.74 88 ILE B N 1
ATOM 1991 C CA . ILE B 1 91 ? 5.318 18.165 139.988 1.00 44.97 88 ILE B CA 1
ATOM 1992 C C . ILE B 1 91 ? 6.087 17.448 138.878 1.00 47.63 88 ILE B C 1
ATOM 1993 O O . ILE B 1 91 ? 6.671 18.125 137.999 1.00 48.57 88 ILE B O 1
ATOM 1998 N N . GLU B 1 92 ? 6.072 16.100 138.875 1.00 48.26 89 GLU B N 1
ATOM 1999 C CA . GLU B 1 92 ? 6.805 15.374 137.837 1.00 47.86 89 GLU B CA 1
ATOM 2000 C C . GLU B 1 92 ? 6.289 15.764 136.490 1.00 48.04 89 GLU B C 1
ATOM 2001 O O . GLU B 1 92 ? 7.042 15.904 135.549 1.00 49.63 89 GLU B O 1
ATOM 2007 N N . ASP B 1 93 ? 4.997 15.982 136.402 1.00 48.39 90 ASP B N 1
ATOM 2008 C CA . ASP B 1 93 ? 4.428 16.194 135.105 1.00 49.13 90 ASP B CA 1
ATOM 2009 C C . ASP B 1 93 ? 4.869 17.511 134.537 1.00 47.76 90 ASP B C 1
ATOM 2010 O O . ASP B 1 93 ? 5.145 17.616 133.347 1.00 48.14 90 ASP B O 1
ATOM 2015 N N . ILE B 1 94 ? 4.987 18.491 135.419 1.00 47.13 91 ILE B N 1
ATOM 2016 C CA . ILE B 1 94 ? 5.419 19.841 135.081 1.00 44.37 91 ILE B CA 1
ATOM 2017 C C . ILE B 1 94 ? 6.892 19.835 134.784 1.00 45.40 91 ILE B C 1
ATOM 2018 O O . ILE B 1 94 ? 7.334 20.499 133.845 1.00 47.46 91 ILE B O 1
ATOM 2023 N N . ILE B 1 95 ? 7.683 19.078 135.533 1.00 43.87 92 ILE B N 1
ATOM 2024 C CA . ILE B 1 95 ? 9.091 19.080 135.201 1.00 43.43 92 ILE B CA 1
ATOM 2025 C C . ILE B 1 95 ? 9.277 18.592 133.756 1.00 43.20 92 ILE B C 1
ATOM 2026 O O . ILE B 1 95 ? 10.023 19.202 132.958 1.00 41.87 92 ILE B O 1
ATOM 2031 N N . LYS B 1 96 ? 8.565 17.510 133.439 1.00 43.57 93 LYS B N 1
ATOM 2032 C CA . LYS B 1 96 ? 8.652 16.835 132.150 1.00 45.68 93 LYS B CA 1
ATOM 2033 C C . LYS B 1 96 ? 8.147 17.753 131.043 1.00 45.56 93 LYS B C 1
ATOM 2034 O O . LYS B 1 96 ? 8.649 17.754 129.922 1.00 45.40 93 LYS B O 1
ATOM 2040 N N . LEU B 1 97 ? 7.160 18.565 131.355 1.00 45.82 94 LEU B N 1
ATOM 2041 C CA . LEU B 1 97 ? 6.729 19.493 130.355 1.00 46.75 94 LEU B CA 1
ATOM 2042 C C . LEU B 1 97 ? 7.850 20.495 130.094 1.00 47.15 94 LEU B C 1
ATOM 2043 O O . LEU B 1 97 ? 8.197 20.713 128.950 1.00 47.46 94 LEU B O 1
ATOM 2048 N N . LYS B 1 98 ? 8.435 21.079 131.144 1.00 47.72 95 LYS B N 1
ATOM 2049 C CA . LYS B 1 98 ? 9.487 22.079 130.953 1.00 47.88 95 LYS B CA 1
ATOM 2050 C C . LYS B 1 98 ? 10.579 21.484 130.070 1.00 48.32 95 LYS B C 1
ATOM 2051 O O . LYS B 1 98 ? 11.035 22.120 129.114 1.00 50.58 95 LYS B O 1
ATOM 2057 N N . ASN B 1 99 ? 10.980 20.256 130.343 1.00 46.31 96 ASN B N 1
ATOM 2058 C CA . ASN B 1 99 ? 12.008 19.679 129.492 1.00 45.98 96 ASN B CA 1
ATOM 2059 C C . ASN B 1 99 ? 11.672 19.548 128.013 1.00 44.90 96 ASN B C 1
ATOM 2060 O O . ASN B 1 99 ? 12.504 19.884 127.182 1.00 44.36 96 ASN B O 1
ATOM 2065 N N . HIS B 1 100 ? 10.461 19.081 127.707 1.00 44.94 97 HIS B N 1
ATOM 2066 C CA . HIS B 1 100 ? 9.946 19.039 126.348 1.00 44.38 97 HIS B CA 1
ATOM 2067 C C . HIS B 1 100 ? 10.177 20.407 125.712 1.00 43.77 97 HIS B C 1
ATOM 2068 O O . HIS B 1 100 ? 10.764 20.493 124.616 1.00 43.39 97 HIS B O 1
ATOM 2075 N N . LEU B 1 101 ? 9.693 21.471 126.372 1.00 41.13 98 LEU B N 1
ATOM 2076 C CA . LEU B 1 101 ? 9.682 22.796 125.736 1.00 40.54 98 LEU B CA 1
ATOM 2077 C C . LEU B 1 101 ? 11.096 23.245 125.572 1.00 40.25 98 LEU B C 1
ATOM 2078 O O . LEU B 1 101 ? 11.491 23.790 124.536 1.00 39.18 98 LEU B O 1
ATOM 2083 N N . ASN B 1 102 ? 11.872 22.980 126.609 1.00 41.02 99 ASN B N 1
ATOM 2084 C CA . ASN B 1 102 ? 13.278 23.260 126.520 1.00 41.81 99 ASN B CA 1
ATOM 2085 C C . ASN B 1 102 ? 14.068 22.499 125.494 1.00 41.26 99 ASN B C 1
ATOM 2086 O O . ASN B 1 102 ? 15.094 22.991 125.102 1.00 41.25 99 ASN B O 1
ATOM 2091 N N . SER B 1 103 ? 13.544 21.360 125.025 1.00 40.68 100 SER B N 1
ATOM 2092 C CA . SER B 1 103 ? 14.052 20.661 123.855 1.00 41.18 100 SER B CA 1
ATOM 2093 C C . SER B 1 103 ? 13.498 21.173 122.554 1.00 43.05 100 SER B C 1
ATOM 2094 O O . SER B 1 103 ? 13.992 20.797 121.508 1.00 42.70 100 SER B O 1
ATOM 2097 N N . ASP B 1 104 ? 12.435 21.986 122.608 1.00 45.55 101 ASP B N 1
ATOM 2098 C CA . ASP B 1 104 ? 11.646 22.304 121.428 1.00 45.53 101 ASP B CA 1
ATOM 2099 C C . ASP B 1 104 ? 11.991 23.652 120.844 1.00 46.59 101 ASP B C 1
ATOM 2100 O O . ASP B 1 104 ? 12.013 24.676 121.521 1.00 47.18 101 ASP B O 1
ATOM 2105 N N . ALA B 1 105 ? 12.237 23.650 119.551 1.00 47.71 102 ALA B N 1
ATOM 2106 C CA . ALA B 1 105 ? 12.702 24.839 118.896 1.00 48.27 102 ALA B CA 1
ATOM 2107 C C . ALA B 1 105 ? 11.546 25.771 118.697 1.00 48.99 102 ALA B C 1
ATOM 2108 O O . ALA B 1 105 ? 11.758 26.973 118.583 1.00 51.46 102 ALA B O 1
ATOM 2110 N N . SER B 1 106 ? 10.324 25.236 118.643 1.00 48.78 103 SER B N 1
ATOM 2111 C CA . SER B 1 106 ? 9.157 26.077 118.358 1.00 48.72 103 SER B CA 1
ATOM 2112 C C . SER B 1 106 ? 8.653 26.620 119.678 1.00 49.24 103 SER B C 1
ATOM 2113 O O . SER B 1 106 ? 8.781 25.946 120.714 1.00 50.75 103 SER B O 1
ATOM 2116 N N . ASP B 1 107 ? 8.138 27.843 119.671 1.00 49.08 104 ASP B N 1
ATOM 2117 C CA . ASP B 1 107 ? 7.491 28.397 120.867 1.00 50.15 104 ASP B CA 1
ATOM 2118 C C . ASP B 1 107 ? 6.025 27.978 120.911 1.00 50.91 104 ASP B C 1
ATOM 2119 O O . ASP B 1 107 ? 5.433 27.713 119.873 1.00 51.98 104 ASP B O 1
ATOM 2124 N N . TYR B 1 108 ? 5.429 27.914 122.098 1.00 50.51 105 TYR B N 1
ATOM 2125 C CA . TYR B 1 108 ? 3.987 27.765 122.172 1.00 49.29 105 TYR B CA 1
ATOM 2126 C C . TYR B 1 108 ? 3.383 28.779 123.123 1.00 50.38 105 TYR B C 1
ATOM 2127 O O . TYR B 1 108 ? 4.095 29.578 123.725 1.00 50.99 105 TYR B O 1
ATOM 2136 N N . GLU B 1 109 ? 2.055 28.742 123.209 1.00 51.08 106 GLU B N 1
ATOM 2137 C CA . GLU B 1 109 ? 1.242 29.669 123.988 1.00 51.55 106 GLU B CA 1
ATOM 2138 C C . GLU B 1 109 ? 0.332 28.861 124.923 1.00 50.78 106 GLU B C 1
ATOM 2139 O O . GLU B 1 109 ? 0.029 27.688 124.640 1.00 51.26 106 GLU B O 1
ATOM 2145 N N . PHE B 1 110 ? -0.101 29.472 126.023 1.00 48.84 107 PHE B N 1
ATOM 2146 C CA . PHE B 1 110 ? -0.831 28.727 127.032 1.00 49.05 107 PHE B CA 1
ATOM 2147 C C . PHE B 1 110 ? -2.128 28.223 126.471 1.00 50.20 107 PHE B C 1
ATOM 2148 O O . PHE B 1 110 ? -2.717 27.280 127.008 1.00 51.41 107 PHE B O 1
ATOM 2156 N N . THR B 1 111 ? -2.569 28.875 125.400 1.00 51.07 108 THR B N 1
ATOM 2157 C CA . THR B 1 111 ? -3.804 28.552 124.699 1.00 51.99 108 THR B CA 1
ATOM 2158 C C . THR B 1 111 ? -3.632 27.390 123.733 1.00 53.08 108 THR B C 1
ATOM 2159 O O . THR B 1 111 ? -4.606 26.974 123.128 1.00 54.42 108 THR B O 1
ATOM 2163 N N . ASP B 1 112 ? -2.412 26.869 123.586 1.00 53.43 109 ASP B N 1
ATOM 2164 C CA . ASP B 1 112 ? -2.107 25.840 122.592 1.00 54.36 109 ASP B CA 1
ATOM 2165 C C . ASP B 1 112 ? -2.286 24.425 123.113 1.00 55.05 109 ASP B C 1
ATOM 2166 O O . ASP B 1 112 ? -1.892 24.119 124.244 1.00 55.88 109 ASP B O 1
ATOM 2171 N N . PRO B 1 113 ? -2.794 23.528 122.263 1.00 54.71 110 PRO B N 1
ATOM 2172 C CA . PRO B 1 113 ? -3.242 22.197 122.646 1.00 54.39 110 PRO B CA 1
ATOM 2173 C C . PRO B 1 113 ? -2.220 21.446 123.456 1.00 54.55 110 PRO B C 1
ATOM 2174 O O . PRO B 1 113 ? -2.568 20.813 124.451 1.00 54.82 110 PRO B O 1
ATOM 2178 N N . ASN B 1 114 ? -0.965 21.536 123.049 1.00 54.03 111 ASN B N 1
ATOM 2179 C CA . ASN B 1 114 ? 0.089 20.745 123.670 1.00 53.80 111 ASN B CA 1
ATOM 2180 C C . ASN B 1 114 ? 0.610 21.370 124.948 1.00 52.26 111 ASN B C 1
ATOM 2181 O O . ASN B 1 114 ? 1.527 20.859 125.555 1.00 51.40 111 ASN B O 1
ATOM 2186 N N . ILE B 1 115 ? 0.023 22.491 125.341 1.00 52.35 112 ILE B N 1
ATOM 2187 C CA . ILE B 1 115 ? 0.285 23.077 126.640 1.00 51.23 112 ILE B CA 1
ATOM 2188 C C . ILE B 1 115 ? -0.939 22.959 127.496 1.00 51.28 112 ILE B C 1
ATOM 2189 O O . ILE B 1 115 ? -0.880 22.418 128.581 1.00 52.31 112 ILE B O 1
ATOM 2194 N N . LEU B 1 116 ? -2.052 23.471 126.994 1.00 52.09 113 LEU B N 1
ATOM 2195 C CA . LEU B 1 116 ? -3.311 23.563 127.741 1.00 51.84 113 LEU B CA 1
ATOM 2196 C C . LEU B 1 116 ? -3.773 22.193 128.196 1.00 51.52 113 LEU B C 1
ATOM 2197 O O . LEU B 1 116 ? -4.189 22.010 129.331 1.00 50.45 113 LEU B O 1
ATOM 2202 N N . GLU B 1 117 ? -3.667 21.229 127.292 1.00 51.68 114 GLU B N 1
ATOM 2203 C CA . GLU B 1 117 ? -4.073 19.876 127.582 1.00 52.22 114 GLU B CA 1
ATOM 2204 C C . GLU B 1 117 ? -3.220 19.275 128.685 1.00 51.29 114 GLU B C 1
ATOM 2205 O O . GLU B 1 117 ? -3.764 18.790 129.655 1.00 51.43 114 GLU B O 1
ATOM 2211 N N . PRO B 1 118 ? -1.878 19.292 128.556 1.00 51.22 115 PRO B N 1
ATOM 2212 C CA . PRO B 1 118 ? -1.139 18.918 129.771 1.00 50.91 115 PRO B CA 1
ATOM 2213 C C . PRO B 1 118 ? -1.707 19.543 131.018 1.00 50.93 115 PRO B C 1
ATOM 2214 O O . PRO B 1 118 ? -1.981 18.855 131.985 1.00 51.55 115 PRO B O 1
ATOM 2218 N N . ILE B 1 119 ? -1.966 20.829 130.999 1.00 51.74 116 ILE B N 1
ATOM 2219 C CA . ILE B 1 119 ? -2.307 21.427 132.271 1.00 53.00 116 ILE B CA 1
ATOM 2220 C C . ILE B 1 119 ? -3.667 21.053 132.804 1.00 53.56 116 ILE B C 1
ATOM 2221 O O . ILE B 1 119 ? -3.934 21.211 133.991 1.00 54.38 116 ILE B O 1
ATOM 2226 N N . LYS B 1 120 ? -4.506 20.502 131.942 1.00 53.41 117 LYS B N 1
ATOM 2227 C CA . LYS B 1 120 ? -5.820 20.071 132.367 1.00 52.68 117 LYS B CA 1
ATOM 2228 C C . LYS B 1 120 ? -5.726 18.753 133.148 1.00 52.91 117 LYS B C 1
ATOM 2229 O O . LYS B 1 120 ? -6.458 18.532 134.124 1.00 51.60 117 LYS B O 1
ATOM 2235 N N . LYS B 1 121 ? -4.775 17.912 132.736 1.00 53.81 118 LYS B N 1
ATOM 2236 C CA . LYS B 1 121 ? -4.639 16.551 133.258 1.00 54.09 118 LYS B CA 1
ATOM 2237 C C . LYS B 1 121 ? -4.199 16.591 134.693 1.00 54.00 118 LYS B C 1
ATOM 2238 O O . LYS B 1 121 ? -4.469 15.664 135.445 1.00 55.49 118 LYS B O 1
ATOM 2244 N N . LEU B 1 122 ? -3.538 17.685 135.055 1.00 53.39 119 LEU B N 1
ATOM 2245 C CA . LEU B 1 122 ? -2.942 17.884 136.361 1.00 52.20 119 LEU B CA 1
ATOM 2246 C C . LEU B 1 122 ? -3.954 17.816 137.462 1.00 51.81 119 LEU B C 1
ATOM 2247 O O . LEU B 1 122 ? -4.938 18.561 137.452 1.00 51.66 119 LEU B O 1
ATOM 2252 N N . HIS B 1 123 ? -3.686 16.951 138.434 1.00 51.38 120 HIS B N 1
ATOM 2253 C CA . HIS B 1 123 ? -4.626 16.679 139.521 1.00 50.60 120 HIS B CA 1
ATOM 2254 C C . HIS B 1 123 ? -5.193 17.942 140.149 1.00 51.34 120 HIS B C 1
ATOM 2255 O O . HIS B 1 123 ? -6.397 18.041 140.367 1.00 51.31 120 HIS B O 1
ATOM 2262 N N . LEU B 1 124 ? -4.320 18.925 140.388 1.00 53.09 121 LEU B N 1
ATOM 2263 C CA . LEU B 1 124 ? -4.682 20.138 141.119 1.00 53.41 121 LEU B CA 1
ATOM 2264 C C . LEU B 1 124 ? -5.526 21.097 140.358 1.00 53.08 121 LEU B C 1
ATOM 2265 O O . LEU B 1 124 ? -6.262 21.852 140.962 1.00 53.86 121 LEU B O 1
ATOM 2270 N N . VAL B 1 125 ? -5.458 21.077 139.041 1.00 52.38 122 VAL B N 1
ATOM 2271 C CA . VAL B 1 125 ? -6.395 21.916 138.332 1.00 52.49 122 VAL B CA 1
ATOM 2272 C C . VAL B 1 125 ? -7.724 21.188 138.254 1.00 52.59 122 VAL B C 1
ATOM 2273 O O . VAL B 1 125 ? -8.760 21.804 137.999 1.00 53.99 122 VAL B O 1
ATOM 2277 N N . LYS B 1 126 ? -7.700 19.881 138.489 1.00 52.18 123 LYS B N 1
ATOM 2278 C CA . LYS B 1 126 ? -8.942 19.142 138.564 1.00 52.91 123 LYS B CA 1
ATOM 2279 C C . LYS B 1 126 ? -9.580 19.413 139.922 1.00 52.90 123 LYS B C 1
ATOM 2280 O O . LYS B 1 126 ? -10.812 19.401 140.048 1.00 52.07 123 LYS B O 1
ATOM 2286 N N . LYS B 1 127 ? -8.735 19.700 140.916 1.00 52.89 124 LYS B N 1
ATOM 2287 C CA . LYS B 1 127 ? -9.187 20.027 142.276 1.00 53.93 124 LYS B CA 1
ATOM 2288 C C . LYS B 1 127 ? -9.749 21.453 142.414 1.00 54.18 124 LYS B C 1
ATOM 2289 O O . LYS B 1 127 ? -10.743 21.705 143.104 1.00 52.12 124 LYS B O 1
ATOM 2303 N N . GLY B 1 129 ? -10.611 23.266 139.797 1.00 53.20 126 GLY B N 1
ATOM 2304 C CA . GLY B 1 129 ? -11.423 23.552 138.653 1.00 52.62 126 GLY B CA 1
ATOM 2305 C C . GLY B 1 129 ? -10.707 24.572 137.825 1.00 52.74 126 GLY B C 1
ATOM 2306 O O . GLY B 1 129 ? -9.653 25.047 138.174 1.00 52.21 126 GLY B O 1
ATOM 2315 N N . VAL B 1 131 ? -10.984 27.925 134.808 1.00 50.95 128 VAL B N 1
ATOM 2316 C CA . VAL B 1 131 ? -11.721 28.987 134.182 1.00 48.94 128 VAL B CA 1
ATOM 2317 C C . VAL B 1 131 ? -10.985 29.290 132.900 1.00 48.36 128 VAL B C 1
ATOM 2318 O O . VAL B 1 131 ? -9.773 29.265 132.858 1.00 48.06 128 VAL B O 1
ATOM 2322 N N . GLN B 1 132 ? -11.737 29.542 131.844 1.00 48.81 129 GLN B N 1
ATOM 2323 C CA . GLN B 1 132 ? -11.187 29.758 130.515 1.00 49.22 129 GLN B CA 1
ATOM 2324 C C . GLN B 1 132 ? -12.151 30.710 129.868 1.00 48.59 129 GLN B C 1
ATOM 2325 O O . GLN B 1 132 ? -13.361 30.587 130.071 1.00 49.51 129 GLN B O 1
ATOM 2331 N N . LEU B 1 133 ? -11.622 31.660 129.109 1.00 46.39 130 LEU B N 1
ATOM 2332 C CA . LEU B 1 133 ? -12.422 32.578 128.338 1.00 44.96 130 LEU B CA 1
ATOM 2333 C C . LEU B 1 133 ? -12.825 31.921 127.008 1.00 44.73 130 LEU B C 1
ATOM 2334 O O . LEU B 1 133 ? -11.952 31.406 126.296 1.00 44.06 130 LEU B O 1
ATOM 2339 N N . GLU B 1 134 ? -14.118 31.938 126.655 1.00 44.67 131 GLU B N 1
ATOM 2340 C CA . GLU B 1 134 ? -14.580 31.361 125.363 1.00 45.83 131 GLU B CA 1
ATOM 2341 C C . GLU B 1 134 ? -13.711 31.815 124.192 1.00 47.15 131 GLU B C 1
ATOM 2342 O O . GLU B 1 134 ? -13.360 32.982 124.117 1.00 47.58 131 GLU B O 1
ATOM 2348 N N . VAL B 1 135 ? -13.383 30.918 123.265 1.00 48.63 132 VAL B N 1
ATOM 2349 C CA . VAL B 1 135 ? -12.499 31.313 122.153 1.00 49.77 132 VAL B CA 1
ATOM 2350 C C . VAL B 1 135 ? -13.161 32.155 121.048 1.00 51.18 132 VAL B C 1
ATOM 2351 O O . VAL B 1 135 ? -14.366 32.394 121.054 1.00 51.21 132 VAL B O 1
ATOM 2355 N N . ASN B 1 136 ? -12.332 32.618 120.118 1.00 54.02 133 ASN B N 1
ATOM 2356 C CA . ASN B 1 136 ? -12.779 33.139 118.821 1.00 55.84 133 ASN B CA 1
ATOM 2357 C C . ASN B 1 136 ? -13.494 32.097 117.961 1.00 56.02 133 ASN B C 1
ATOM 2358 O O . ASN B 1 136 ? -12.947 31.005 117.715 1.00 56.13 133 ASN B O 1
ATOM 2363 N N . GLU B 1 137 ? -14.705 32.447 117.524 1.00 55.95 134 GLU B N 1
ATOM 2364 C CA . GLU B 1 137 ? -15.456 31.700 116.514 1.00 56.79 134 GLU B CA 1
ATOM 2365 C C . GLU B 1 137 ? -15.834 32.663 115.385 1.00 56.77 134 GLU 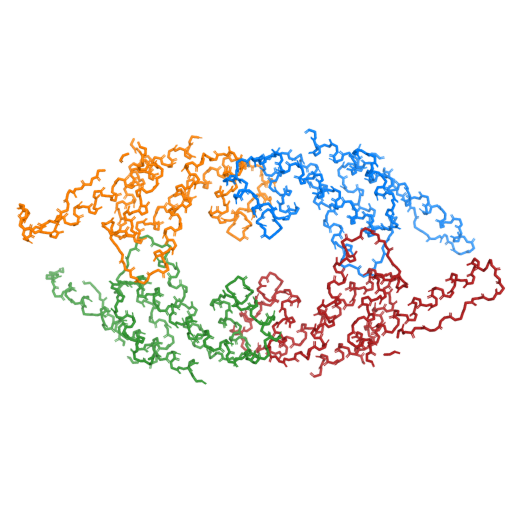B C 1
ATOM 2366 O O . GLU B 1 137 ? -16.190 33.817 115.642 1.00 56.14 134 GLU B O 1
ATOM 2372 N N . PRO B 1 138 ? -15.762 32.185 114.128 1.00 56.52 135 PRO B N 1
ATOM 2373 C CA . PRO B 1 138 ? -16.261 32.948 112.984 1.00 55.76 135 PRO B CA 1
ATOM 2374 C C . PRO B 1 138 ? -17.735 33.359 113.139 1.00 54.73 135 PRO B C 1
ATOM 2375 O O . PRO B 1 138 ? -18.562 32.586 113.652 1.00 53.88 135 PRO B O 1
ATOM 2379 N N . ASP B 1 139 ? -18.026 34.585 112.700 1.00 54.07 136 ASP B N 1
ATOM 2380 C CA . ASP B 1 139 ? -19.330 35.239 112.880 1.00 53.55 136 ASP B CA 1
ATOM 2381 C C . ASP B 1 139 ? -19.951 35.110 114.298 1.00 52.41 136 ASP B C 1
ATOM 2382 O O . ASP B 1 139 ? -21.170 35.043 114.446 1.00 52.87 136 ASP B O 1
ATOM 2387 N N . ASP B 1 140 ? -19.110 35.071 115.331 1.00 50.77 137 ASP B N 1
ATOM 2388 C CA . ASP B 1 140 ? -19.581 35.223 116.705 1.00 49.70 137 ASP B CA 1
ATOM 2389 C C . ASP B 1 140 ? -19.453 36.733 117.010 1.00 49.89 137 ASP B C 1
ATOM 2390 O O . ASP B 1 140 ? -19.118 37.493 116.102 1.00 50.69 137 ASP B O 1
ATOM 2395 N N . ASP B 1 141 ? -19.696 37.185 118.249 1.00 48.99 138 ASP B N 1
ATOM 2396 C CA . ASP B 1 141 ? -19.759 38.647 118.543 1.00 46.17 138 ASP B CA 1
ATOM 2397 C C . ASP B 1 141 ? -18.431 39.394 118.559 1.00 44.01 138 ASP B C 1
ATOM 2398 O O . ASP B 1 141 ? -18.424 40.607 118.402 1.00 43.05 138 ASP B O 1
ATOM 2403 N N . ILE B 1 142 ? -17.334 38.668 118.758 1.00 42.09 139 ILE B N 1
ATOM 2404 C CA . ILE B 1 142 ? -15.999 39.250 118.824 1.00 40.76 139 ILE B CA 1
ATOM 2405 C C . ILE B 1 142 ? -15.560 39.971 117.542 1.00 42.09 139 ILE B C 1
ATOM 2406 O O . ILE B 1 142 ? -15.653 39.415 116.445 1.00 43.01 139 ILE B O 1
ATOM 2411 N N . ASP B 1 143 ? -15.103 41.217 117.697 1.00 42.97 140 ASP B N 1
ATOM 2412 C CA . ASP B 1 143 ? -14.622 42.049 116.594 1.00 43.17 140 ASP B CA 1
ATOM 2413 C C . ASP B 1 143 ? -13.144 41.806 116.326 1.00 44.32 140 ASP B C 1
ATOM 2414 O O . ASP B 1 143 ? -12.367 41.542 117.235 1.00 44.85 140 ASP B O 1
ATOM 2419 N N . LEU B 1 144 ? -12.745 41.894 115.069 1.00 45.71 141 LEU B N 1
ATOM 2420 C CA . LEU B 1 144 ? -11.415 41.461 114.707 1.00 46.37 141 LEU B CA 1
ATOM 2421 C C . LEU B 1 144 ? -10.332 42.445 115.073 1.00 46.74 141 LEU B C 1
ATOM 2422 O O . LEU B 1 144 ? -9.175 42.085 115.133 1.00 46.57 141 LEU B O 1
ATOM 2427 N N . GLU B 1 145 ? -10.687 43.693 115.331 1.00 48.32 142 GLU B N 1
ATOM 2428 C CA . GLU B 1 145 ? -9.682 44.573 115.913 1.00 49.94 142 GLU B CA 1
ATOM 2429 C C . GLU B 1 145 ? -9.248 44.061 117.305 1.00 49.24 142 GLU B C 1
ATOM 2430 O O . GLU B 1 145 ? -8.076 44.097 117.647 1.00 50.19 142 GLU B O 1
ATOM 2436 N N . PHE B 1 146 ? -10.177 43.509 118.069 1.00 48.59 143 PHE B N 1
ATOM 2437 C CA . PHE B 1 146 ? -9.833 42.954 119.372 1.00 48.13 143 PHE B CA 1
ATOM 2438 C C . PHE B 1 146 ? -9.364 41.495 119.341 1.00 49.57 143 PHE B C 1
ATOM 2439 O O . PHE B 1 146 ? -8.841 40.957 120.362 1.00 48.62 143 PHE B O 1
ATOM 2447 N N . TYR B 1 147 ? -9.531 40.851 118.179 1.00 51.61 144 TYR B N 1
ATOM 2448 C CA . TYR B 1 147 ? -9.295 39.405 118.088 1.00 52.65 144 TYR B CA 1
ATOM 2449 C C . TYR B 1 147 ? -8.006 39.032 118.835 1.00 52.45 144 TYR B C 1
ATOM 2450 O O . TYR B 1 147 ? -7.963 38.010 119.553 1.00 53.13 144 TYR B O 1
ATOM 2459 N N . GLN B 1 148 ? -6.994 39.888 118.711 1.00 51.13 145 GLN B N 1
ATOM 2460 C CA . GLN B 1 148 ? -5.671 39.612 119.260 1.00 50.58 145 GLN B CA 1
ATOM 2461 C C . GLN B 1 148 ? -5.504 39.876 120.742 1.00 49.20 145 GLN B C 1
ATOM 2462 O O . GLN B 1 148 ? -4.967 39.039 121.472 1.00 48.56 145 GLN B O 1
ATOM 2468 N N . LEU B 1 149 ? -5.918 41.059 121.170 1.00 47.93 146 LEU B N 1
ATOM 2469 C CA . LEU B 1 149 ? -5.832 41.418 122.558 1.00 47.55 146 LEU B CA 1
ATOM 2470 C C . LEU B 1 149 ? -6.667 40.402 123.327 1.00 46.76 146 LEU B C 1
ATOM 2471 O O . LEU B 1 149 ? -6.355 40.043 124.456 1.00 46.50 146 LEU B O 1
ATOM 2476 N N . GLN B 1 150 ? -7.749 39.939 122.725 1.00 45.86 147 GLN B N 1
ATOM 2477 C CA . GLN B 1 150 ? -8.576 38.961 123.424 1.00 45.13 147 GLN B CA 1
ATOM 2478 C C . GLN B 1 150 ? -7.842 37.614 123.600 1.00 46.00 147 GLN B C 1
ATOM 2479 O O . GLN B 1 150 ? -7.940 36.993 124.645 1.00 46.26 147 GLN B O 1
ATOM 2485 N N . LEU B 1 151 ? -7.105 37.186 122.571 1.00 48.12 148 LEU B N 1
ATOM 2486 C CA . LEU B 1 151 ? -6.298 35.979 122.587 1.00 48.63 148 LEU B CA 1
ATOM 2487 C C . LEU B 1 151 ? -5.170 36.063 123.660 1.00 51.33 148 LEU B C 1
ATOM 2488 O O . LEU B 1 151 ? -4.934 35.114 124.411 1.00 51.01 148 LEU B O 1
ATOM 2493 N N . GLN B 1 152 ? -4.498 37.214 123.763 1.00 53.21 149 GLN B N 1
ATOM 2494 C CA . GLN B 1 152 ? -3.567 37.450 124.864 1.00 53.34 149 GLN B CA 1
ATOM 2495 C C . GLN B 1 152 ? -4.288 37.255 126.163 1.00 51.66 149 GLN B C 1
ATOM 2496 O O . GLN B 1 152 ? -3.736 36.709 127.114 1.00 52.99 149 GLN B O 1
ATOM 2502 N N . ARG B 1 153 ? -5.535 37.692 126.206 1.00 50.94 150 ARG B N 1
ATOM 2503 C CA . ARG B 1 153 ? -6.278 37.714 127.464 1.00 49.50 150 ARG B CA 1
ATOM 2504 C C . ARG B 1 153 ? -6.653 36.286 127.908 1.00 49.76 150 ARG B C 1
ATOM 2505 O O . ARG B 1 153 ? -6.569 35.962 129.094 1.00 48.85 150 ARG B O 1
ATOM 2513 N N . GLN B 1 154 ? -6.983 35.412 126.948 1.00 50.20 151 GLN B N 1
ATOM 2514 C CA . GLN B 1 154 ? -7.139 33.973 127.244 1.00 48.86 151 GLN B CA 1
ATOM 2515 C C . GLN B 1 154 ? -5.915 33.372 127.884 1.00 47.76 151 GLN B C 1
ATOM 2516 O O . GLN B 1 154 ? -5.993 32.607 128.814 1.00 48.38 151 GLN B O 1
ATOM 2522 N N . GLN B 1 155 ? -4.780 33.724 127.338 1.00 48.10 152 GLN B N 1
ATOM 2523 C CA . GLN B 1 155 ? -3.514 33.221 127.792 1.00 49.01 152 GLN B CA 1
ATOM 2524 C C . GLN B 1 155 ? -3.244 33.620 129.231 1.00 49.25 152 GLN B C 1
ATOM 2525 O O . GLN B 1 155 ? -3.003 32.740 130.076 1.00 50.04 152 GLN B O 1
ATOM 2531 N N . GLN B 1 156 ? -3.314 34.924 129.512 1.00 47.76 153 GLN B N 1
ATOM 2532 C CA . GLN B 1 156 ? -3.150 35.413 130.891 1.00 46.71 153 GLN B CA 1
ATOM 2533 C C . GLN B 1 156 ? -4.140 34.774 131.907 1.00 46.23 153 GLN B C 1
ATOM 2534 O O . GLN B 1 156 ? -3.811 34.622 133.078 1.00 47.14 153 GLN B O 1
ATOM 2540 N N . ILE B 1 157 ? -5.312 34.346 131.456 1.00 45.94 154 ILE B N 1
ATOM 2541 C CA . ILE B 1 157 ? -6.255 33.693 132.360 1.00 46.94 154 ILE B CA 1
ATOM 2542 C C . ILE B 1 157 ? -5.778 32.283 132.703 1.00 48.10 154 ILE B C 1
ATOM 2543 O O . ILE B 1 157 ? -5.626 31.937 133.883 1.00 49.40 154 ILE B O 1
ATOM 2548 N N . ILE B 1 158 ? -5.511 31.495 131.670 1.00 47.62 155 ILE B N 1
ATOM 2549 C CA . ILE B 1 158 ? -4.967 30.176 131.836 1.00 47.14 155 ILE B CA 1
ATOM 2550 C C . ILE B 1 158 ? -3.707 30.198 132.705 1.00 48.96 155 ILE B C 1
ATOM 2551 O O . ILE B 1 158 ? -3.587 29.420 133.639 1.00 49.79 155 ILE B O 1
ATOM 2556 N N . LYS B 1 159 ? -2.780 31.095 132.396 1.00 50.10 156 LYS B N 1
ATOM 2557 C CA . LYS B 1 159 ? -1.491 31.140 133.084 1.00 50.90 156 LYS B CA 1
ATOM 2558 C C . LYS B 1 159 ? -1.720 31.447 134.543 1.00 49.81 156 LYS B C 1
ATOM 2559 O O . LYS B 1 159 ? -1.033 30.925 135.419 1.00 49.69 156 LYS B O 1
ATOM 2565 N N . SER B 1 160 ? -2.702 32.281 134.813 1.00 48.96 157 SER B N 1
ATOM 2566 C CA . SER B 1 160 ? -2.952 32.646 136.194 1.00 49.26 157 SER B CA 1
ATOM 2567 C C . SER B 1 160 ? -3.542 31.510 137.006 1.00 49.20 157 SER B C 1
ATOM 2568 O O . SER B 1 160 ? -3.226 31.374 138.177 1.00 50.56 157 SER B O 1
ATOM 2571 N N . GLY B 1 161 ? -4.422 30.720 136.395 1.00 48.71 158 GLY B N 1
ATOM 2572 C CA . GLY B 1 161 ? -4.937 29.516 137.023 1.00 47.41 158 GLY B CA 1
ATOM 2573 C C . GLY B 1 161 ? -3.786 28.601 137.385 1.00 47.69 158 GLY B C 1
ATOM 2574 O O . GLY B 1 161 ? -3.697 28.091 138.504 1.00 47.75 158 GLY B O 1
ATOM 2575 N N . LEU B 1 162 ? -2.890 28.399 136.430 1.00 48.13 159 LEU B N 1
ATOM 2576 C CA . LEU B 1 162 ? -1.738 27.559 136.650 1.00 48.70 159 LEU B CA 1
ATOM 2577 C C . LEU B 1 162 ? -0.921 28.102 137.800 1.00 47.79 159 LEU B C 1
ATOM 2578 O O . LEU B 1 162 ? -0.378 27.350 138.581 1.00 47.16 159 LEU B O 1
ATOM 2583 N N . SER B 1 163 ? -0.831 29.416 137.891 1.00 46.77 160 SER B N 1
ATOM 2584 C CA . SER B 1 163 ? 0.022 29.983 138.884 1.00 47.91 160 SER B CA 1
ATOM 2585 C C . SER B 1 163 ? -0.555 29.700 140.270 1.00 48.39 160 SER B C 1
ATOM 2586 O O . SER B 1 163 ? 0.173 29.364 141.238 1.00 49.20 160 SER B O 1
ATOM 2589 N N . LEU B 1 164 ? -1.872 29.781 140.361 1.00 46.50 161 LEU B N 1
ATOM 2590 C CA . LEU B 1 164 ? -2.524 29.440 141.605 1.00 44.68 161 LEU B CA 1
ATOM 2591 C C . LEU B 1 164 ? -2.327 27.963 141.999 1.00 44.38 161 LEU B C 1
ATOM 2592 O O . LEU B 1 164 ? -2.246 27.666 143.183 1.00 44.39 161 LEU B O 1
ATOM 2597 N N . ALA B 1 165 ? -2.230 27.066 141.006 1.00 43.26 162 ALA B N 1
ATOM 2598 C CA . ALA B 1 165 ? -2.022 25.635 141.245 1.00 42.88 162 ALA B CA 1
ATOM 2599 C C . ALA B 1 165 ? -0.660 25.425 141.907 1.00 42.59 162 ALA B C 1
ATOM 2600 O O . ALA B 1 165 ? -0.546 24.911 143.016 1.00 42.32 162 ALA B O 1
ATOM 2602 N N . ILE B 1 166 ? 0.362 25.849 141.190 1.00 42.41 163 ILE B N 1
ATOM 2603 C CA . ILE B 1 166 ? 1.706 25.991 141.697 1.00 42.57 163 ILE B CA 1
ATOM 2604 C C . ILE B 1 166 ? 1.793 26.581 143.119 1.00 42.25 163 ILE B C 1
ATOM 2605 O O . ILE B 1 166 ? 2.393 25.983 143.990 1.00 41.51 163 ILE B O 1
ATOM 2610 N N . VAL B 1 167 ? 1.153 27.713 143.372 1.00 42.61 164 VAL B N 1
ATOM 2611 C CA . VAL B 1 167 ? 1.155 28.278 144.718 1.00 42.37 164 VAL B CA 1
ATOM 2612 C C . VAL B 1 167 ? 0.559 27.288 145.734 1.00 43.70 164 VAL B C 1
ATOM 2613 O O . VAL B 1 167 ? 1.030 27.174 146.891 1.00 44.32 164 VAL B O 1
ATOM 2617 N N . GLU B 1 168 ? -0.482 26.575 145.325 1.00 44.32 165 GLU B N 1
ATOM 2618 C CA . GLU B 1 168 ? -1.125 25.675 146.257 1.00 45.56 165 GLU B CA 1
ATOM 2619 C C . GLU B 1 168 ? -0.139 24.545 146.554 1.00 46.41 165 GLU B C 1
ATOM 2620 O O . GLU B 1 168 ? 0.056 24.103 147.698 1.00 47.40 165 GLU B O 1
ATOM 2626 N N . ILE B 1 169 ? 0.527 24.111 145.510 1.00 45.92 166 ILE B N 1
ATOM 2627 C CA . ILE B 1 169 ? 1.391 23.007 145.633 1.00 45.26 166 ILE B CA 1
ATOM 2628 C C . ILE B 1 169 ? 2.487 23.304 146.638 1.00 46.54 166 ILE B C 1
ATOM 2629 O O . ILE B 1 169 ? 2.772 22.458 147.500 1.00 48.35 166 ILE B O 1
ATOM 2634 N N . CYS B 1 170 ? 3.047 24.508 146.589 1.00 46.56 167 CYS B N 1
ATOM 2635 C CA . CYS B 1 170 ? 4.136 24.869 147.496 1.00 46.99 167 CYS B CA 1
ATOM 2636 C C . CYS B 1 170 ? 3.630 25.005 148.924 1.00 47.50 167 CYS B C 1
ATOM 2637 O O . CYS B 1 170 ? 4.322 24.665 149.882 1.00 47.04 167 CYS B O 1
ATOM 2640 N N . ASN B 1 171 ? 2.402 25.466 149.068 1.00 47.67 168 ASN B N 1
ATOM 2641 C CA . ASN B 1 171 ? 1.797 25.424 150.375 1.00 48.71 168 ASN B CA 1
ATOM 2642 C C . ASN B 1 171 ? 1.681 24.048 150.986 1.00 48.98 168 ASN B C 1
ATOM 2643 O O . ASN B 1 171 ? 1.777 23.917 152.212 1.00 48.87 168 ASN B O 1
ATOM 2648 N N . GLU B 1 172 ? 1.451 23.026 150.164 1.00 49.25 169 GLU B N 1
ATOM 2649 C CA . GLU B 1 172 ? 1.289 21.684 150.727 1.00 50.28 169 GLU B CA 1
ATOM 2650 C C . GLU B 1 172 ? 2.652 21.213 151.148 1.00 49.81 169 GLU B C 1
ATOM 2651 O O . GLU B 1 172 ? 2.822 20.734 152.251 1.00 49.52 169 GLU B O 1
ATOM 2657 N N . LEU B 1 173 ? 3.624 21.432 150.271 1.00 49.85 170 LEU B N 1
ATOM 2658 C CA . LEU B 1 173 ? 5.021 21.106 150.508 1.00 50.15 170 LEU B CA 1
ATOM 2659 C C . LEU B 1 173 ? 5.594 21.791 151.731 1.00 52.61 170 LEU B C 1
ATOM 2660 O O . LEU B 1 173 ? 6.666 21.388 152.207 1.00 54.52 170 LEU B O 1
ATOM 2665 N N . GLY B 1 174 ? 4.905 22.832 152.207 1.00 53.53 171 GLY B N 1
ATOM 2666 C CA . GLY B 1 174 ? 5.357 23.644 153.324 1.00 55.29 171 GLY B CA 1
ATOM 2667 C C . GLY B 1 174 ? 4.876 23.097 154.656 1.00 57.52 171 GLY B C 1
ATOM 2668 O O . GLY B 1 174 ? 5.545 23.262 155.692 1.00 57.54 171 GLY B O 1
ATOM 2669 N N . LYS B 1 175 ? 3.706 22.454 154.629 1.00 58.91 172 LYS B N 1
ATOM 2670 C CA . LYS B 1 175 ? 3.136 21.782 155.804 1.00 59.76 172 LYS B CA 1
ATOM 2671 C C . LYS B 1 175 ? 3.979 20.541 156.158 1.00 61.07 172 LYS B C 1
ATOM 2672 O O . LYS B 1 175 ? 5.012 20.625 156.833 1.00 61.65 172 LYS B O 1
ATOM 2678 N N . ASN C 1 9 ? 20.443 20.168 102.696 1.00 65.81 6 ASN C N 1
ATOM 2679 C CA . ASN C 1 9 ? 21.256 19.932 103.933 1.00 65.90 6 ASN C CA 1
ATOM 2680 C C . ASN C 1 9 ? 22.235 21.095 104.209 1.00 65.46 6 ASN C C 1
ATOM 2681 O O . ASN C 1 9 ? 22.366 21.567 105.346 1.00 65.15 6 ASN C O 1
ATOM 2686 N N . GLU C 1 10 ? 22.913 21.536 103.151 1.00 64.88 7 GLU C N 1
ATOM 2687 C CA . GLU C 1 10 ? 23.713 22.761 103.144 1.00 63.53 7 GLU C CA 1
ATOM 2688 C C . GLU C 1 10 ? 22.794 23.972 103.411 1.00 62.43 7 GLU C C 1
ATOM 2689 O O . GLU C 1 10 ? 23.084 24.814 104.262 1.00 61.74 7 GLU C O 1
ATOM 2695 N N . SER C 1 11 ? 21.673 24.024 102.686 1.00 61.39 8 SER C N 1
ATOM 2696 C CA . SER C 1 11 ? 20.756 25.175 102.689 1.00 59.71 8 SER C CA 1
ATOM 2697 C C . SER C 1 11 ? 19.615 25.076 103.715 1.00 59.42 8 SER C C 1
ATOM 2698 O O . SER C 1 11 ? 19.147 26.086 104.258 1.00 57.79 8 SER C O 1
ATOM 2701 N N . GLU C 1 12 ? 19.169 23.846 103.954 1.00 59.57 9 GLU C N 1
ATOM 2702 C CA . GLU C 1 12 ? 18.083 23.575 104.872 1.00 59.86 9 GLU C CA 1
ATOM 2703 C C . GLU C 1 12 ? 18.426 24.039 106.297 1.00 59.51 9 GLU C C 1
ATOM 2704 O O . GLU C 1 12 ? 17.537 24.284 107.118 1.00 58.95 9 GLU C O 1
ATOM 2710 N N . ILE C 1 13 ? 19.708 24.131 106.619 1.00 58.54 10 ILE C N 1
ATOM 2711 C CA . ILE C 1 13 ? 19.990 24.517 107.964 1.00 58.98 10 ILE C CA 1
ATOM 2712 C C . ILE C 1 13 ? 19.652 25.985 108.109 1.00 58.70 10 ILE C C 1
ATOM 2713 O O . ILE C 1 13 ? 18.977 26.361 109.057 1.00 59.67 10 ILE C O 1
ATOM 2718 N N . ILE C 1 14 ? 20.056 26.823 107.161 1.00 57.93 11 ILE C N 1
ATOM 2719 C CA . ILE C 1 14 ? 19.655 28.227 107.244 1.00 57.82 11 ILE C CA 1
ATOM 2720 C C . ILE C 1 14 ? 18.144 28.314 107.410 1.00 57.28 11 ILE C C 1
ATOM 2721 O O . ILE C 1 14 ? 17.662 29.093 108.210 1.00 57.49 11 ILE C O 1
ATOM 2726 N N . GLU C 1 15 ? 17.400 27.505 106.666 1.00 56.99 12 GLU C N 1
ATOM 2727 C CA . GLU C 1 15 ? 15.951 27.481 106.808 1.00 56.64 12 GLU C CA 1
ATOM 2728 C C . GLU C 1 15 ? 15.606 27.142 108.260 1.00 56.03 12 GLU C C 1
ATOM 2729 O O . GLU C 1 15 ? 14.852 27.861 108.921 1.00 55.40 12 GLU C O 1
ATOM 2735 N N . ARG C 1 16 ? 16.211 26.071 108.754 1.00 55.77 13 ARG C N 1
ATOM 2736 C CA . ARG C 1 16 ? 15.973 25.571 110.103 1.00 55.84 13 ARG C CA 1
ATOM 2737 C C . ARG C 1 16 ? 16.028 26.653 111.157 1.00 56.02 13 ARG C C 1
ATOM 2738 O O . ARG C 1 16 ? 15.149 26.753 112.001 1.00 56.04 13 A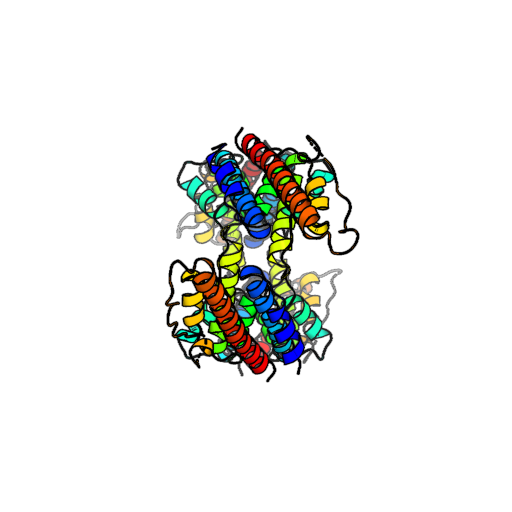RG C O 1
ATOM 2746 N N . LEU C 1 17 ? 17.079 27.458 111.097 1.00 56.73 14 LEU C N 1
ATOM 2747 C CA . LEU C 1 17 ? 17.360 28.462 112.115 1.00 56.95 14 LEU C CA 1
ATOM 2748 C C . LEU C 1 17 ? 16.440 29.681 112.062 1.00 56.92 14 LEU C C 1
ATOM 2749 O O . LEU C 1 17 ? 16.158 30.278 113.110 1.00 57.04 14 LEU C O 1
ATOM 2754 N N . ASN C 1 18 ? 15.990 30.052 110.858 1.00 55.88 15 ASN C N 1
ATOM 2755 C CA . ASN C 1 18 ? 15.186 31.259 110.664 1.00 56.27 15 ASN C CA 1
ATOM 2756 C C . ASN C 1 18 ? 13.749 31.116 111.165 1.00 55.11 15 ASN C C 1
ATOM 2757 O O . ASN C 1 18 ? 13.135 32.075 111.642 1.00 54.49 15 ASN C O 1
ATOM 2762 N N . SER C 1 19 ? 13.232 29.902 111.054 1.00 53.93 16 SER C N 1
ATOM 2763 C CA . SER C 1 19 ? 11.910 29.567 111.543 1.00 53.12 16 SER C CA 1
ATOM 2764 C C . SER C 1 19 ? 11.818 29.473 113.075 1.00 53.25 16 SER C C 1
ATOM 2765 O O . SER C 1 19 ? 10.724 29.306 113.605 1.00 53.83 16 SER C O 1
ATOM 2768 N N . ALA C 1 20 ? 12.956 29.561 113.777 1.00 53.07 17 ALA C N 1
ATOM 2769 C CA . ALA C 1 20 ? 12.987 29.813 115.230 1.00 52.39 17 ALA C CA 1
ATOM 2770 C C . ALA C 1 20 ? 12.616 31.283 115.497 1.00 52.85 17 ALA C C 1
ATOM 2771 O O . ALA C 1 20 ? 13.351 32.209 115.121 1.00 52.81 17 ALA C O 1
ATOM 2773 N N . PRO C 1 21 ? 11.464 31.505 116.147 1.00 52.68 18 PRO C N 1
ATOM 2774 C CA . PRO C 1 21 ? 10.968 32.854 116.235 1.00 52.01 18 PRO C CA 1
ATOM 2775 C C . PRO C 1 21 ? 11.413 33.506 117.547 1.00 51.09 18 PRO C C 1
ATOM 2776 O O . PRO C 1 21 ? 10.789 34.460 117.997 1.00 51.60 18 PRO C O 1
ATOM 2780 N N . SER C 1 22 ? 12.479 33.004 118.157 1.00 49.62 19 SER C N 1
ATOM 2781 C CA . SER C 1 22 ? 12.923 33.555 119.424 1.00 48.52 19 SER C CA 1
ATOM 2782 C C . SER C 1 22 ? 14.318 33.102 119.742 1.00 47.86 19 SER C C 1
ATOM 2783 O O . SER C 1 22 ? 14.786 32.086 119.233 1.00 48.75 19 SER C O 1
ATOM 2786 N N . VAL C 1 23 ? 14.952 33.829 120.648 1.00 46.78 20 VAL C N 1
ATOM 2787 C CA . VAL C 1 23 ? 16.329 33.572 121.019 1.00 45.17 20 VAL C CA 1
ATOM 2788 C C . VAL C 1 23 ? 16.577 32.195 121.590 1.00 45.47 20 VAL C C 1
ATOM 2789 O O . VAL C 1 23 ? 17.463 31.520 121.080 1.00 46.24 20 VAL C O 1
ATOM 2793 N N . ARG C 1 24 ? 15.824 31.755 122.608 1.00 45.19 21 ARG C N 1
ATOM 2794 C CA . ARG C 1 24 ? 16.120 30.417 123.182 1.00 44.68 21 ARG C CA 1
ATOM 2795 C C . ARG C 1 24 ? 15.754 29.349 122.203 1.00 42.91 21 ARG C C 1
ATOM 2796 O O . ARG C 1 24 ? 16.525 28.426 122.012 1.00 42.26 21 ARG C O 1
ATOM 2804 N N . GLY C 1 25 ? 14.632 29.534 121.512 1.00 42.85 22 GLY C N 1
ATOM 2805 C CA . GLY C 1 25 ? 14.277 28.675 120.373 1.00 42.45 22 GLY C CA 1
ATOM 2806 C C . GLY C 1 25 ? 15.469 28.546 119.412 1.00 43.09 22 GLY C C 1
ATOM 2807 O O . GLY C 1 25 ? 15.972 27.446 119.143 1.00 41.81 22 GLY C O 1
ATOM 2808 N N . PHE C 1 26 ? 15.942 29.689 118.915 1.00 43.29 23 PHE C N 1
ATOM 2809 C CA . PHE C 1 26 ? 17.037 29.696 117.973 1.00 43.96 23 PHE C CA 1
ATOM 2810 C C . PHE C 1 26 ? 18.125 28.760 118.483 1.00 45.17 23 PHE C C 1
ATOM 2811 O O . PHE C 1 26 ? 18.413 27.762 117.850 1.00 45.95 23 PHE C O 1
ATOM 2819 N N . PHE C 1 27 ? 18.671 29.072 119.651 1.00 45.38 24 PHE C N 1
ATOM 2820 C CA . PHE C 1 27 ? 19.691 28.290 120.257 1.00 46.86 24 PHE C CA 1
ATOM 2821 C C . PHE C 1 27 ? 19.390 26.795 120.404 1.00 48.04 24 PHE C C 1
ATOM 2822 O O . PHE C 1 27 ? 20.257 25.948 120.137 1.00 48.81 24 PHE C O 1
ATOM 2830 N N . ILE C 1 28 ? 18.165 26.465 120.795 1.00 46.99 25 ILE C N 1
ATOM 2831 C CA . ILE C 1 28 ? 17.768 25.077 120.872 1.00 45.64 25 ILE C CA 1
ATOM 2832 C C . ILE C 1 28 ? 17.995 24.443 119.474 1.00 46.04 25 ILE C C 1
ATOM 2833 O O . ILE C 1 28 ? 18.587 23.358 119.354 1.00 46.64 25 ILE C O 1
ATOM 2838 N N . ALA C 1 29 ? 17.579 25.144 118.426 1.00 45.52 26 ALA C N 1
ATOM 2839 C CA . ALA C 1 29 ? 17.762 24.633 117.068 1.00 46.89 26 ALA C CA 1
ATOM 2840 C C . ALA C 1 29 ? 19.214 24.570 116.656 1.00 48.69 26 ALA C C 1
ATOM 2841 O O . ALA C 1 29 ? 19.569 23.819 115.718 1.00 49.21 26 ALA C O 1
ATOM 2843 N N . THR C 1 30 ? 20.073 25.364 117.290 1.00 48.60 27 THR C N 1
ATOM 2844 C CA . THR C 1 30 ? 21.396 25.363 116.751 1.00 49.87 27 THR C CA 1
ATOM 2845 C C . THR C 1 30 ? 22.176 24.149 117.298 1.00 51.85 27 THR C C 1
ATOM 2846 O O . THR C 1 30 ? 22.738 23.368 116.502 1.00 53.45 27 THR C O 1
ATOM 2850 N N . VAL C 1 31 ? 22.159 23.923 118.610 1.00 50.72 28 VAL C N 1
ATOM 2851 C CA . VAL C 1 31 ? 22.793 22.715 119.068 1.00 51.14 28 VAL C CA 1
ATOM 2852 C C . VAL C 1 31 ? 22.044 21.500 118.481 1.00 52.11 28 VAL C C 1
ATOM 2853 O O . VAL C 1 31 ? 22.665 20.489 118.128 1.00 53.09 28 VAL C O 1
ATOM 2857 N N . ASP C 1 32 ? 20.738 21.603 118.297 1.00 51.65 29 ASP C N 1
ATOM 2858 C CA . ASP C 1 32 ? 20.113 20.575 117.480 1.00 53.52 29 ASP C CA 1
ATOM 2859 C C . ASP C 1 32 ? 20.948 20.244 116.219 1.00 52.68 29 ASP C C 1
ATOM 2860 O O . ASP C 1 32 ? 21.102 19.092 115.875 1.00 53.52 29 ASP C O 1
ATOM 2865 N N . VAL C 1 33 ? 21.491 21.244 115.541 1.00 51.31 30 VAL C N 1
ATOM 2866 C CA . VAL C 1 33 ? 22.069 21.016 114.214 1.00 50.56 30 VAL C CA 1
ATOM 2867 C C . VAL C 1 33 ? 23.465 20.473 114.376 1.00 49.84 30 VAL C C 1
ATOM 2868 O O . VAL C 1 33 ? 23.862 19.525 113.705 1.00 47.33 30 VAL C O 1
ATOM 2872 N N . PHE C 1 34 ? 24.194 21.065 115.313 1.00 51.24 31 PHE C N 1
ATOM 2873 C CA . PHE C 1 34 ? 25.519 20.582 115.654 1.00 52.21 31 PHE C CA 1
ATOM 2874 C C . PHE C 1 34 ? 25.451 19.137 116.086 1.00 54.05 31 PHE C C 1
ATOM 2875 O O . PHE C 1 34 ? 26.318 18.354 115.731 1.00 55.79 31 PHE C O 1
ATOM 2883 N N . ASN C 1 35 ? 24.428 18.776 116.866 1.00 55.02 32 ASN C N 1
ATOM 2884 C CA . ASN C 1 35 ? 24.220 17.376 117.230 1.00 54.35 32 ASN C CA 1
ATOM 2885 C C . ASN C 1 35 ? 24.165 16.387 116.056 1.00 52.89 32 ASN C C 1
ATOM 2886 O O . ASN C 1 35 ? 24.700 15.297 116.136 1.00 52.96 32 ASN C O 1
ATOM 2891 N N . GLU C 1 36 ? 23.519 16.759 114.970 1.00 51.38 33 GLU C N 1
ATOM 2892 C CA . GLU C 1 36 ? 23.452 15.863 113.847 1.00 50.83 33 GLU C CA 1
ATOM 2893 C C . GLU C 1 36 ? 24.774 15.910 113.094 1.00 51.16 33 GLU C C 1
ATOM 2894 O O . GLU C 1 36 ? 25.215 14.929 112.502 1.00 50.85 33 GLU C O 1
ATOM 2900 N N . SER C 1 37 ? 25.414 17.065 113.152 1.00 51.28 34 SER C N 1
ATOM 2901 C CA . SER C 1 37 ? 26.686 17.250 112.537 1.00 50.76 34 SER C CA 1
ATOM 2902 C C . SER C 1 37 ? 27.738 16.396 113.207 1.00 50.83 34 SER C C 1
ATOM 2903 O O . SER C 1 37 ? 28.351 15.570 112.527 1.00 51.53 34 SER C O 1
ATOM 2906 N N . ILE C 1 38 ? 27.954 16.532 114.525 1.00 49.59 35 ILE C N 1
ATOM 2907 C CA . ILE C 1 38 ? 28.976 15.681 115.096 1.00 49.18 35 ILE C CA 1
ATOM 2908 C C . ILE C 1 38 ? 28.531 14.230 115.092 1.00 48.45 35 ILE C C 1
ATOM 2909 O O . ILE C 1 38 ? 29.348 13.334 115.006 1.00 49.13 35 ILE C O 1
ATOM 2914 N N . ASP C 1 39 ? 27.232 13.994 115.110 1.00 47.86 36 ASP C N 1
ATOM 2915 C CA . ASP C 1 39 ? 26.764 12.642 114.998 1.00 46.83 36 ASP C CA 1
ATOM 2916 C C . ASP C 1 39 ? 27.272 11.997 113.694 1.00 46.92 36 ASP C C 1
ATOM 2917 O O . ASP C 1 39 ? 27.782 10.859 113.700 1.00 46.80 36 ASP C O 1
ATOM 2922 N N . GLY C 1 40 ? 27.182 12.730 112.588 1.00 45.74 37 GLY C N 1
ATOM 2923 C CA . GLY C 1 40 ? 27.684 12.221 111.311 1.00 44.89 37 GLY C CA 1
ATOM 2924 C C . GLY C 1 40 ? 29.141 11.859 111.497 1.00 45.02 37 GLY C C 1
ATOM 2925 O O . GLY C 1 40 ? 29.615 10.859 111.003 1.00 44.56 37 GLY C O 1
ATOM 2926 N N . LEU C 1 41 ? 29.831 12.653 112.297 1.00 44.98 38 LEU C N 1
ATOM 2927 C CA . LEU C 1 41 ? 31.262 12.589 112.345 1.00 44.86 38 LEU C CA 1
ATOM 2928 C C . LEU C 1 41 ? 31.726 11.457 113.258 1.00 45.68 38 LEU C C 1
ATOM 2929 O O . LEU C 1 41 ? 32.729 10.776 112.975 1.00 44.40 38 LEU C O 1
ATOM 2934 N N . ILE C 1 42 ? 30.979 11.272 114.350 1.00 46.35 39 ILE C N 1
ATOM 2935 C CA . ILE C 1 42 ? 31.192 10.188 115.297 1.00 45.74 39 ILE C CA 1
ATOM 2936 C C . ILE C 1 42 ? 31.030 8.928 114.538 1.00 45.73 39 ILE C C 1
ATOM 2937 O O . ILE C 1 42 ? 31.795 8.035 114.714 1.00 46.19 39 ILE C O 1
ATOM 2942 N N . GLN C 1 43 ? 30.046 8.872 113.656 1.00 46.75 40 GLN C N 1
ATOM 2943 C CA . GLN C 1 43 ? 29.832 7.675 112.879 1.00 47.63 40 GLN C CA 1
ATOM 2944 C C . GLN C 1 43 ? 31.043 7.267 112.046 1.00 48.83 40 GLN C C 1
ATOM 2945 O O . GLN C 1 43 ? 31.443 6.092 112.076 1.00 50.54 40 GLN C O 1
ATOM 2951 N N . ARG C 1 44 ? 31.637 8.209 111.309 1.00 48.81 41 ARG C N 1
ATOM 2952 C CA . ARG C 1 44 ? 32.646 7.826 110.302 1.00 48.23 41 ARG C CA 1
ATOM 2953 C C . ARG C 1 44 ? 33.921 7.254 110.915 1.00 48.60 41 ARG C C 1
ATOM 2954 O O . ARG C 1 44 ? 34.638 6.508 110.223 1.00 48.25 41 ARG C O 1
ATOM 2962 N N . ILE C 1 45 ? 34.188 7.568 112.193 1.00 48.09 42 ILE C N 1
ATOM 2963 C CA . ILE C 1 45 ? 35.388 7.042 112.860 1.00 50.20 42 ILE C CA 1
ATOM 2964 C C . ILE C 1 45 ? 35.177 5.811 113.758 1.00 51.80 42 ILE C C 1
ATOM 2965 O O . ILE C 1 45 ? 36.111 5.295 114.377 1.00 50.57 42 ILE C O 1
ATOM 2970 N N . PHE C 1 46 ? 33.950 5.345 113.841 1.00 54.18 43 PHE C N 1
ATOM 2971 C CA . PHE C 1 46 ? 33.736 4.100 114.505 1.00 56.97 43 PHE C CA 1
ATOM 2972 C C . PHE C 1 46 ? 33.404 3.038 113.487 1.00 60.10 43 PHE C C 1
ATOM 2973 O O . PHE C 1 46 ? 32.467 3.205 112.685 1.00 60.33 43 PHE C O 1
ATOM 2981 N N . ARG C 1 47 ? 34.215 1.976 113.512 1.00 63.34 44 ARG C N 1
ATOM 2982 C CA . ARG C 1 47 ? 33.998 0.766 112.739 1.00 67.28 44 ARG C CA 1
ATOM 2983 C C . ARG C 1 47 ? 32.549 0.699 112.347 1.00 68.66 44 ARG C C 1
ATOM 2984 O O . ARG C 1 47 ? 31.681 0.438 113.181 1.00 68.38 44 ARG C O 1
ATOM 2992 N N . LYS C 1 48 ? 32.312 0.986 111.068 1.00 71.33 45 LYS C N 1
ATOM 2993 C CA . LYS C 1 48 ? 30.972 1.188 110.512 1.00 72.43 45 LYS C CA 1
ATOM 2994 C C . LYS C 1 48 ? 30.355 -0.143 110.159 1.00 73.33 45 LYS C C 1
ATOM 2995 O O . LYS C 1 48 ? 29.132 -0.301 110.196 1.00 73.98 45 LYS C O 1
ATOM 3001 N N . ASP C 1 49 ? 31.198 -1.104 109.805 1.00 73.79 46 ASP C N 1
ATOM 3002 C CA . ASP C 1 49 ? 30.674 -2.388 109.400 1.00 74.64 46 ASP C CA 1
ATOM 3003 C C . ASP C 1 49 ? 30.406 -3.194 110.669 1.00 74.55 46 ASP C C 1
ATOM 3004 O O . ASP C 1 49 ? 30.064 -2.628 111.704 1.00 73.93 46 ASP C O 1
ATOM 3009 N N . ASN C 1 50 ? 30.551 -4.512 110.566 1.00 74.85 47 ASN C N 1
ATOM 3010 C CA . ASN C 1 50 ? 30.398 -5.436 111.681 1.00 74.69 47 ASN C CA 1
ATOM 3011 C C . ASN C 1 50 ? 29.268 -5.150 112.641 1.00 74.22 47 ASN C C 1
ATOM 3012 O O . ASN C 1 50 ? 29.449 -4.425 113.616 1.00 74.15 47 ASN C O 1
ATOM 3017 N N . PHE C 1 51 ? 28.102 -5.727 112.381 1.00 73.91 48 PHE C N 1
ATOM 3018 C CA . PHE C 1 51 ? 27.057 -5.667 113.385 1.00 73.59 48 PHE C CA 1
ATOM 3019 C C . PHE C 1 51 ? 27.683 -6.116 114.721 1.00 72.55 48 PHE C C 1
ATOM 3020 O O . PHE C 1 51 ? 27.472 -5.459 115.752 1.00 72.36 48 PHE C O 1
ATOM 3028 N N . ALA C 1 52 ? 28.504 -7.181 114.672 1.00 70.72 49 ALA C N 1
ATOM 3029 C CA . ALA C 1 52 ? 29.350 -7.598 115.807 1.00 68.55 49 ALA C CA 1
ATOM 3030 C C . ALA C 1 52 ? 30.110 -6.432 116.488 1.00 67.22 49 ALA C C 1
ATOM 3031 O O . ALA C 1 52 ? 30.125 -6.333 117.717 1.00 67.56 49 ALA C O 1
ATOM 3033 N N . VAL C 1 53 ? 30.714 -5.537 115.711 1.00 64.71 50 VAL C N 1
ATOM 3034 C CA . VAL C 1 53 ? 31.315 -4.331 116.292 1.00 62.55 50 VAL C CA 1
ATOM 3035 C C . VAL C 1 53 ? 30.224 -3.354 116.791 1.00 61.06 50 VAL C C 1
ATOM 3036 O O . VAL C 1 53 ? 30.430 -2.617 117.756 1.00 60.07 50 VAL C O 1
ATOM 3040 N N . GLN C 1 54 ? 29.051 -3.369 116.165 1.00 59.64 51 GLN C N 1
ATOM 3041 C CA . GLN C 1 54 ? 27.983 -2.444 116.569 1.00 58.54 51 GLN C CA 1
ATOM 3042 C C . GLN C 1 54 ? 27.399 -2.851 117.885 1.00 57.35 51 GLN C C 1
ATOM 3043 O O . GLN C 1 54 ? 26.815 -2.016 118.570 1.00 57.16 51 GLN C O 1
ATOM 3049 N N . SER C 1 55 ? 27.560 -4.138 118.205 1.00 55.67 52 SER C N 1
ATOM 3050 C CA . SER C 1 55 ? 27.229 -4.724 119.502 1.00 54.47 52 SER C CA 1
ATOM 3051 C C . SER C 1 55 ? 27.972 -4.116 120.693 1.00 53.95 52 SER C C 1
ATOM 3052 O O . SER C 1 55 ? 27.488 -4.235 121.821 1.00 54.86 52 SER C O 1
ATOM 3055 N N . VAL C 1 56 ? 29.151 -3.523 120.472 1.00 52.08 53 VAL C N 1
ATOM 3056 C CA . VAL C 1 56 ? 29.811 -2.703 121.512 1.00 50.12 53 VAL C CA 1
ATOM 3057 C C . VAL C 1 56 ? 29.678 -1.222 121.213 1.00 49.76 53 VAL C C 1
ATOM 3058 O O . VAL C 1 56 ? 29.282 -0.446 122.082 1.00 51.17 53 VAL C O 1
ATOM 3062 N N . VAL C 1 57 ? 29.976 -0.847 119.976 1.00 47.81 54 VAL C N 1
ATOM 3063 C CA . VAL C 1 57 ? 29.873 0.521 119.535 1.00 46.14 54 VAL C CA 1
ATOM 3064 C C . VAL C 1 57 ? 28.476 1.096 119.728 1.00 45.75 54 VAL C C 1
ATOM 3065 O O . VAL C 1 57 ? 28.338 2.190 120.272 1.00 46.82 54 VAL C O 1
ATOM 3069 N N . GLY C 1 58 ? 27.446 0.376 119.282 1.00 44.55 55 GLY C N 1
ATOM 3070 C CA . GLY C 1 58 ? 26.073 0.837 119.444 1.00 42.87 55 GLY C CA 1
ATOM 3071 C C . GLY C 1 58 ? 25.863 1.320 120.867 1.00 42.35 55 GLY C C 1
ATOM 3072 O O . GLY C 1 58 ? 25.734 2.534 121.104 1.00 42.89 55 GLY C O 1
ATOM 3073 N N . PRO C 1 59 ? 25.874 0.380 121.835 1.00 41.11 56 PRO C N 1
ATOM 3074 C CA . PRO C 1 59 ? 25.660 0.713 123.231 1.00 40.15 56 PRO C CA 1
ATOM 3075 C C . PRO C 1 59 ? 26.537 1.865 123.724 1.00 39.85 56 PRO C C 1
ATOM 3076 O O . PRO C 1 59 ? 26.095 2.660 124.524 1.00 39.78 56 PRO C O 1
ATOM 3080 N N . LEU C 1 60 ? 27.757 1.975 123.235 1.00 40.38 57 LEU C N 1
ATOM 3081 C CA . LEU C 1 60 ? 28.655 3.035 123.674 1.00 40.97 57 LEU C CA 1
ATOM 3082 C C . LEU C 1 60 ? 28.072 4.373 123.346 1.00 42.46 57 LEU C C 1
ATOM 3083 O O . LEU C 1 60 ? 28.155 5.312 124.141 1.00 41.62 57 LEU C O 1
ATOM 3088 N N . LEU C 1 61 ? 27.494 4.442 122.143 1.00 44.63 58 LEU C N 1
ATOM 3089 C CA . LEU C 1 61 ? 27.137 5.709 121.502 1.00 45.48 58 LEU C CA 1
ATOM 3090 C C . LEU C 1 61 ? 25.676 6.057 121.650 1.00 45.84 58 LEU C C 1
ATOM 3091 O O . LEU C 1 61 ? 25.265 7.171 121.314 1.00 47.10 58 LEU C O 1
ATOM 3096 N N . GLN C 1 62 ? 24.870 5.141 122.162 1.00 45.53 59 GLN C N 1
ATOM 3097 C CA . GLN C 1 62 ? 23.489 5.537 122.407 1.00 45.91 59 GLN C CA 1
ATOM 3098 C C . GLN C 1 62 ? 23.356 6.594 123.495 1.00 46.21 59 GLN C C 1
ATOM 3099 O O . GLN C 1 62 ? 24.284 6.881 124.207 1.00 46.50 59 GLN C O 1
ATOM 3105 N N . ASP C 1 63 ? 22.181 7.183 123.607 1.00 48.61 60 ASP C N 1
ATOM 3106 C CA . ASP C 1 63 ? 21.893 8.185 124.631 1.00 48.49 60 ASP C CA 1
ATOM 3107 C C . ASP C 1 63 ? 22.509 8.016 125.991 1.00 48.18 60 ASP C C 1
ATOM 3108 O O . ASP C 1 63 ? 23.111 8.940 126.511 1.00 49.10 60 ASP C O 1
ATOM 3113 N N . SER C 1 64 ? 22.327 6.846 126.575 1.00 46.55 61 SER C N 1
ATOM 3114 C CA . SER C 1 64 ? 22.653 6.674 127.964 1.00 46.25 61 SER C CA 1
ATOM 3115 C C . SER C 1 64 ? 24.067 6.122 128.119 1.00 46.15 61 SER C C 1
ATOM 3116 O O . SER C 1 64 ? 24.569 5.956 129.240 1.00 46.73 61 SER C O 1
ATOM 3119 N N . GLY C 1 65 ? 24.684 5.785 126.996 1.00 45.10 62 GLY C N 1
ATOM 3120 C CA . GLY C 1 65 ? 26.019 5.200 127.025 1.00 44.92 62 GLY C CA 1
ATOM 3121 C C . GLY C 1 65 ? 27.048 6.266 127.386 1.00 45.73 62 GLY C C 1
ATOM 3122 O O . GLY C 1 65 ? 26.749 7.466 127.453 1.00 47.10 62 GLY C O 1
ATOM 3123 N N . PRO C 1 66 ? 28.275 5.846 127.622 1.00 44.28 63 PRO C N 1
ATOM 3124 C CA . PRO C 1 66 ? 29.287 6.796 128.015 1.00 44.67 63 PRO C CA 1
ATOM 3125 C C . PRO C 1 66 ? 29.463 7.879 126.965 1.00 46.11 63 PRO C C 1
ATOM 3126 O O . PRO C 1 66 ? 29.871 8.999 127.277 1.00 47.38 63 PRO C O 1
ATOM 3130 N N . LEU C 1 67 ? 29.199 7.562 125.712 1.00 46.97 64 LEU C N 1
ATOM 3131 C CA . LEU C 1 67 ? 29.384 8.593 124.701 1.00 47.43 64 LEU C CA 1
ATOM 3132 C C . LEU C 1 67 ? 28.074 9.112 124.098 1.00 48.53 64 LEU C C 1
ATOM 3133 O O . LEU C 1 67 ? 28.072 9.596 122.968 1.00 48.18 64 LEU C O 1
ATOM 3138 N N . GLY C 1 68 ? 26.980 9.064 124.849 1.00 48.52 65 GLY C N 1
ATOM 3139 C CA . GLY C 1 68 ? 25.713 9.374 124.224 1.00 52.09 65 GLY C CA 1
ATOM 3140 C C . GLY C 1 68 ? 25.269 10.782 124.503 1.00 54.74 65 GLY C C 1
ATOM 3141 O O . GLY C 1 68 ? 24.137 11.004 124.979 1.00 57.46 65 GLY C O 1
ATOM 3142 N N . ASP C 1 69 ? 26.145 11.735 124.211 1.00 55.07 66 ASP C N 1
ATOM 3143 C CA . ASP C 1 69 ? 26.045 13.070 124.778 1.00 54.64 66 ASP C CA 1
ATOM 3144 C C . ASP C 1 69 ? 26.974 13.993 124.035 1.00 52.89 66 ASP C C 1
ATOM 3145 O O . ASP C 1 69 ? 28.188 13.761 123.941 1.00 53.71 66 ASP C O 1
ATOM 3150 N N . LEU C 1 70 ? 26.397 15.058 123.527 1.00 49.97 67 LEU C N 1
ATOM 3151 C CA . LEU C 1 70 ? 27.081 15.858 122.580 1.00 49.39 67 LEU C CA 1
ATOM 3152 C C . LEU C 1 70 ? 28.341 16.415 123.185 1.00 51.14 67 LEU C C 1
ATOM 3153 O O . LEU C 1 70 ? 29.423 16.343 122.552 1.00 51.73 67 LEU C O 1
ATOM 3158 N N . SER C 1 71 ? 28.242 16.968 124.406 1.00 51.53 68 SER C N 1
ATOM 3159 C CA . SER C 1 71 ? 29.406 17.673 124.914 1.00 51.17 68 SER C CA 1
ATOM 3160 C C . SER C 1 71 ? 30.511 16.665 125.066 1.00 50.02 68 SER C C 1
ATOM 3161 O O . SER C 1 71 ? 31.659 16.929 124.721 1.00 50.55 68 SER C O 1
ATOM 3164 N N . VAL C 1 72 ? 30.146 15.468 125.487 1.00 50.19 69 VAL C N 1
ATOM 3165 C CA . VAL C 1 72 ? 31.162 14.409 125.628 1.00 50.24 69 VAL C CA 1
ATOM 3166 C C . VAL C 1 72 ? 31.729 14.048 124.280 1.00 48.39 69 VAL C C 1
ATOM 3167 O O . VAL C 1 72 ? 32.920 13.915 124.133 1.00 49.10 69 VAL C O 1
ATOM 3171 N N . ARG C 1 73 ? 30.874 13.924 123.295 1.00 47.44 70 ARG C N 1
ATOM 3172 C CA . ARG C 1 73 ? 31.350 13.578 121.969 1.00 48.98 70 ARG C CA 1
ATOM 3173 C C . ARG C 1 73 ? 32.327 14.622 121.429 1.00 49.64 70 ARG C C 1
ATOM 3174 O O . ARG C 1 73 ? 33.212 14.299 120.645 1.00 50.49 70 ARG C O 1
ATOM 3182 N N . LEU C 1 74 ? 32.177 15.875 121.841 1.00 49.66 71 LEU C N 1
ATOM 3183 C CA . LEU C 1 74 ? 33.079 16.902 121.343 1.00 48.40 71 LEU C CA 1
ATOM 3184 C C . LEU C 1 74 ? 34.405 16.687 121.974 1.00 47.28 71 LEU C C 1
ATOM 3185 O O . LEU C 1 74 ? 35.423 16.766 121.305 1.00 48.66 71 LEU C O 1
ATOM 3190 N N . LYS C 1 75 ? 34.416 16.430 123.269 1.00 45.20 72 LYS C N 1
ATOM 3191 C CA . LYS C 1 75 ? 35.671 16.344 123.929 1.00 44.96 72 LYS C CA 1
ATOM 3192 C C . LYS C 1 75 ? 36.472 15.170 123.309 1.00 46.75 72 LYS C C 1
ATOM 3193 O O . LYS C 1 75 ? 37.646 15.328 122.932 1.00 48.13 72 LYS C O 1
ATOM 3199 N N . LEU C 1 76 ? 35.818 14.020 123.111 1.00 45.84 73 LEU C N 1
ATOM 3200 C CA . LEU C 1 76 ? 36.457 12.847 122.512 1.00 43.59 73 LEU C CA 1
ATOM 3201 C C . LEU C 1 76 ? 37.064 13.201 121.183 1.00 45.07 73 LEU C C 1
ATOM 3202 O O . LEU C 1 76 ? 38.253 12.900 120.921 1.00 47.74 73 LEU C O 1
ATOM 3207 N N . LEU C 1 77 ? 36.229 13.805 120.336 1.00 42.68 74 LEU C N 1
ATOM 3208 C CA . LEU C 1 77 ? 36.607 14.193 119.026 1.00 41.37 74 LEU C CA 1
ATOM 3209 C C . LEU C 1 77 ? 37.789 15.134 119.038 1.00 41.86 74 LEU C C 1
ATOM 3210 O O . LEU C 1 77 ? 38.660 15.094 118.120 1.00 41.06 74 LEU C O 1
ATOM 3215 N N . PHE C 1 78 ? 37.830 15.981 120.065 1.00 41.67 75 PHE C N 1
ATOM 3216 C CA . PHE C 1 78 ? 38.919 16.958 120.188 1.00 43.58 75 PHE C CA 1
ATOM 3217 C C . PHE C 1 78 ? 40.187 16.225 120.670 1.00 44.01 75 PHE C C 1
ATOM 3218 O O . PHE C 1 78 ? 41.279 16.457 120.199 1.00 43.80 75 PHE C O 1
ATOM 3226 N N . GLY C 1 79 ? 40.011 15.294 121.592 1.00 44.94 76 GLY C N 1
ATOM 3227 C CA . GLY C 1 79 ? 41.120 14.491 122.065 1.00 45.05 76 GLY C CA 1
ATOM 3228 C C . GLY C 1 79 ? 41.779 13.674 120.988 1.00 44.85 76 GLY C C 1
ATOM 3229 O O . GLY C 1 79 ? 43.005 13.531 120.953 1.00 43.74 76 GLY C O 1
ATOM 3230 N N . LEU C 1 80 ? 40.951 13.104 120.124 1.00 44.94 77 LEU C N 1
ATOM 3231 C CA . LEU C 1 80 ? 41.436 12.155 119.152 1.00 44.87 77 LEU C CA 1
ATOM 3232 C C . LEU C 1 80 ? 42.142 12.897 118.049 1.00 45.64 77 LEU C C 1
ATOM 3233 O O . LEU C 1 80 ? 42.678 12.276 117.126 1.00 45.16 77 LEU C O 1
ATOM 3238 N N . GLY C 1 81 ? 42.111 14.234 118.123 1.00 46.00 78 GLY C N 1
ATOM 3239 C CA . GLY C 1 81 ? 42.778 15.079 117.126 1.00 46.04 78 GLY C CA 1
ATOM 3240 C C . GLY C 1 81 ? 41.996 15.226 115.837 1.00 45.61 78 GLY C C 1
ATOM 3241 O O . GLY C 1 81 ? 42.553 15.366 114.749 1.00 44.05 78 GLY C O 1
ATOM 3242 N N . VAL C 1 82 ? 40.688 15.206 115.977 1.00 46.77 79 VAL C N 1
ATOM 3243 C CA . VAL C 1 82 ? 39.820 15.266 114.815 1.00 48.90 79 VAL C CA 1
ATOM 3244 C C . VAL C 1 82 ? 39.096 16.605 114.694 1.00 48.90 79 VAL C C 1
ATOM 3245 O O . VAL C 1 82 ? 38.708 16.963 113.626 1.00 50.94 79 VAL C O 1
ATOM 3249 N N . LEU C 1 83 ? 38.919 17.347 115.778 1.00 48.43 80 LEU C N 1
ATOM 3250 C CA . LEU C 1 83 ? 38.237 18.618 115.710 1.00 47.40 80 LEU C CA 1
ATOM 3251 C C . LEU C 1 83 ? 39.265 19.708 115.936 1.00 47.79 80 LEU C C 1
ATOM 3252 O O . LEU C 1 83 ? 39.946 19.670 116.946 1.00 49.47 80 LEU C O 1
ATOM 3257 N N . PRO C 1 84 ? 39.421 20.659 114.989 1.00 47.42 81 PRO C N 1
ATOM 3258 C CA . PRO C 1 84 ? 40.242 21.878 115.194 1.00 46.63 81 PRO C CA 1
ATOM 3259 C C . PRO C 1 84 ? 39.844 22.634 116.436 1.00 46.94 81 PRO C C 1
ATOM 3260 O O . PRO C 1 84 ? 38.660 22.692 116.746 1.00 48.07 81 PRO C O 1
ATOM 3264 N N . ASP C 1 85 ? 40.816 23.210 117.133 1.00 46.74 82 ASP C N 1
ATOM 3265 C CA . ASP C 1 85 ? 40.559 23.916 118.394 1.00 46.89 82 ASP C CA 1
ATOM 3266 C C . ASP C 1 85 ? 39.351 24.829 118.332 1.00 46.19 82 ASP C C 1
ATOM 3267 O O . ASP C 1 85 ? 38.412 24.701 119.123 1.00 45.96 82 ASP C O 1
ATOM 3272 N N . ASP C 1 86 ? 39.388 25.755 117.391 1.00 45.41 83 ASP C N 1
ATOM 3273 C CA . ASP C 1 86 ? 38.433 26.835 117.369 1.00 46.41 83 ASP C CA 1
ATOM 3274 C C . ASP C 1 86 ? 37.014 26.332 117.229 1.00 46.92 83 ASP C C 1
ATOM 3275 O O . ASP C 1 86 ? 36.084 26.886 117.845 1.00 47.49 83 ASP C O 1
ATOM 3280 N N . ILE C 1 87 ? 36.868 25.268 116.433 1.00 45.69 84 ILE C N 1
ATOM 3281 C CA . ILE C 1 87 ? 35.576 24.628 116.176 1.00 43.80 84 ILE C CA 1
ATOM 3282 C C . ILE C 1 87 ? 35.017 23.971 117.436 1.00 42.84 84 ILE C C 1
ATOM 3283 O O . ILE C 1 87 ? 33.833 24.065 117.706 1.00 42.65 84 ILE C O 1
ATOM 3288 N N . TYR C 1 88 ? 35.891 23.300 118.182 1.00 43.07 85 TYR C N 1
ATOM 3289 C CA . TYR C 1 88 ? 35.554 22.685 119.460 1.00 43.21 85 TYR C CA 1
ATOM 3290 C C . TYR C 1 88 ? 35.072 23.736 120.423 1.00 42.50 85 TYR C C 1
ATOM 3291 O O . TYR C 1 88 ? 34.020 23.581 120.987 1.00 41.42 85 TYR C O 1
ATOM 3300 N N . HIS C 1 89 ? 35.839 24.813 120.596 1.00 43.01 86 HIS C N 1
ATOM 3301 C CA . HIS C 1 89 ? 35.499 25.807 121.595 1.00 43.27 86 HIS C CA 1
ATOM 3302 C C . HIS C 1 89 ? 34.183 26.473 121.186 1.00 45.09 86 HIS C C 1
ATOM 3303 O O . HIS C 1 89 ? 33.260 26.595 122.009 1.00 45.02 86 HIS C O 1
ATOM 3310 N N . ASP C 1 90 ? 34.061 26.859 119.906 1.00 46.07 87 ASP C N 1
ATOM 3311 C CA . ASP C 1 90 ? 32.831 27.477 119.441 1.00 46.52 87 ASP C CA 1
ATOM 3312 C C . ASP C 1 90 ? 31.613 26.613 119.826 1.00 46.93 87 ASP C C 1
ATOM 3313 O O . ASP C 1 90 ? 30.727 27.038 120.594 1.00 47.46 87 ASP C O 1
ATOM 3318 N N . ILE C 1 91 ? 31.594 25.377 119.382 1.00 45.57 88 ILE C N 1
ATOM 3319 C CA . ILE C 1 91 ? 30.504 24.549 119.787 1.00 46.21 88 ILE C CA 1
ATOM 3320 C C . ILE C 1 91 ? 30.319 24.501 121.314 1.00 48.42 88 ILE C C 1
ATOM 3321 O O . ILE C 1 91 ? 29.210 24.726 121.814 1.00 50.44 88 ILE C O 1
ATOM 3326 N N . GLU C 1 92 ? 31.385 24.253 122.066 1.00 48.93 89 GLU C N 1
ATOM 3327 C CA . GLU C 1 92 ? 31.250 24.179 123.526 1.00 49.18 89 GLU C CA 1
ATOM 3328 C C . GLU C 1 92 ? 30.588 25.434 124.081 1.00 48.96 89 GLU C C 1
ATOM 3329 O O . GLU C 1 92 ? 29.680 25.347 124.878 1.00 49.23 89 GLU C O 1
ATOM 3335 N N . ASP C 1 93 ? 31.032 26.607 123.659 1.00 48.43 90 ASP C N 1
ATOM 3336 C CA . ASP C 1 93 ? 30.475 27.807 124.245 1.00 47.95 90 ASP C CA 1
ATOM 3337 C C . ASP C 1 93 ? 29.017 27.985 123.867 1.00 48.74 90 ASP C C 1
ATOM 3338 O O . ASP C 1 93 ? 28.196 28.353 124.704 1.00 49.97 90 ASP C O 1
ATOM 3343 N N . ILE C 1 94 ? 28.693 27.717 122.605 1.00 47.77 91 ILE C N 1
ATOM 3344 C CA . ILE C 1 94 ? 27.330 27.829 122.152 1.00 45.96 91 ILE C CA 1
ATOM 3345 C C . ILE C 1 94 ? 26.471 26.904 123.002 1.00 47.64 91 ILE C C 1
ATOM 3346 O O . ILE C 1 94 ? 25.381 27.307 123.445 1.00 46.61 91 ILE C O 1
ATOM 3351 N N . ILE C 1 95 ? 26.958 25.674 123.260 1.00 47.57 92 ILE C N 1
ATOM 3352 C CA . ILE C 1 95 ? 26.206 24.794 124.157 1.00 47.85 92 ILE C CA 1
ATOM 3353 C C . ILE C 1 95 ? 26.065 25.419 125.533 1.00 48.34 92 ILE C C 1
ATOM 3354 O O . ILE C 1 95 ? 24.962 25.507 126.032 1.00 50.50 92 ILE C O 1
ATOM 3359 N N . LYS C 1 96 ? 27.153 25.906 126.113 1.00 49.66 93 LYS C N 1
ATOM 3360 C CA . LYS C 1 96 ? 27.113 26.572 127.412 1.00 50.34 93 LYS C CA 1
ATOM 3361 C C . LYS C 1 96 ? 26.062 27.698 127.417 1.00 50.44 93 LYS C C 1
ATOM 3362 O O . LYS C 1 96 ? 25.373 27.889 128.418 1.00 51.78 93 LYS C O 1
ATOM 3368 N N . LEU C 1 97 ? 25.901 28.422 126.305 1.00 48.16 94 LEU C N 1
ATOM 3369 C CA . LEU C 1 97 ? 24.908 29.486 126.279 1.00 46.74 94 LEU C CA 1
ATOM 3370 C C . LEU C 1 97 ? 23.506 28.881 126.283 1.00 48.76 94 LEU C C 1
ATOM 3371 O O . LEU C 1 97 ? 22.712 29.155 127.207 1.00 52.11 94 LEU C O 1
ATOM 3376 N N . LYS C 1 98 ? 23.193 28.059 125.277 1.00 47.09 95 LYS C N 1
ATOM 3377 C CA . LYS C 1 98 ? 21.902 27.458 125.196 1.00 45.59 95 LYS C CA 1
ATOM 3378 C C . LYS C 1 98 ? 21.476 27.051 126.589 1.00 46.65 95 LYS C C 1
ATOM 3379 O O . LYS C 1 98 ? 20.402 27.466 127.059 1.00 46.98 95 LYS C O 1
ATOM 3385 N N . ASN C 1 99 ? 22.313 26.283 127.287 1.00 46.05 96 ASN C N 1
ATOM 3386 C CA . ASN C 1 99 ? 21.885 25.787 128.601 1.00 46.79 96 ASN C CA 1
ATOM 3387 C C . ASN C 1 99 ? 21.599 26.818 129.662 1.00 47.82 96 ASN C C 1
ATOM 3388 O O . ASN C 1 99 ? 20.650 26.645 130.441 1.00 46.56 96 ASN C O 1
ATOM 3393 N N . HIS C 1 100 ? 22.374 27.900 129.726 1.00 50.40 97 HIS C N 1
ATOM 3394 C CA . HIS C 1 100 ? 21.895 28.865 130.673 1.00 53.41 97 HIS C CA 1
ATOM 3395 C C . HIS C 1 100 ? 20.684 29.596 130.260 1.00 52.89 97 HIS C C 1
ATOM 3396 O O . HIS C 1 100 ? 19.865 29.904 131.141 1.00 52.85 97 HIS C O 1
ATOM 3403 N N . LEU C 1 101 ? 20.527 29.849 128.952 1.00 51.61 98 LEU C N 1
ATOM 3404 C CA . LEU C 1 101 ? 19.286 30.484 128.499 1.00 50.05 98 LEU C CA 1
ATOM 3405 C C . LEU C 1 101 ? 18.089 29.686 129.014 1.00 48.59 98 LEU C C 1
ATOM 3406 O O . LEU C 1 101 ? 17.137 30.249 129.541 1.00 46.69 98 LEU C O 1
ATOM 3411 N N . ASN C 1 102 ? 18.216 28.364 128.922 1.00 48.52 99 ASN C N 1
ATOM 3412 C CA . ASN C 1 102 ? 17.227 27.425 129.397 1.00 48.90 99 ASN C CA 1
ATOM 3413 C C . ASN C 1 102 ? 17.158 27.203 130.911 1.00 48.61 99 ASN C C 1
ATOM 3414 O O . ASN C 1 102 ? 16.361 26.391 131.392 1.00 48.96 99 ASN C O 1
ATOM 3419 N N . SER C 1 103 ? 17.959 27.908 131.687 1.00 47.86 100 SER C N 1
ATOM 3420 C CA . SER C 1 103 ? 17.685 27.894 133.124 1.00 48.80 100 SER C CA 1
ATOM 3421 C C . SER C 1 103 ? 17.479 29.267 133.653 1.00 48.85 100 SER C C 1
ATOM 3422 O O . SER C 1 103 ? 17.467 29.454 134.846 1.00 50.58 100 SER C O 1
ATOM 3425 N N . ASP C 1 104 ? 17.311 30.233 132.762 1.00 48.69 101 ASP C N 1
ATOM 3426 C CA . ASP C 1 104 ? 17.092 31.599 133.145 1.00 47.02 101 ASP C CA 1
ATOM 3427 C C . ASP C 1 104 ? 15.685 31.901 132.714 1.00 46.43 101 ASP C C 1
ATOM 3428 O O . ASP C 1 104 ? 15.303 31.714 131.572 1.00 46.06 101 ASP C O 1
ATOM 3433 N N . ALA C 1 105 ? 14.893 32.357 133.657 1.00 47.19 102 ALA C N 1
ATOM 3434 C CA . ALA C 1 105 ? 13.492 32.611 133.404 1.00 47.23 102 ALA C CA 1
ATOM 3435 C C . ALA C 1 105 ? 13.257 33.897 132.599 1.00 47.12 102 ALA C C 1
ATOM 3436 O O . ALA C 1 105 ? 12.170 34.139 132.092 1.00 48.10 102 ALA C O 1
ATOM 3438 N N . SER C 1 106 ? 14.281 34.726 132.498 1.00 47.22 103 SER C N 1
ATOM 3439 C CA . SER C 1 106 ? 14.211 35.932 131.691 1.00 47.66 103 SER C CA 1
ATOM 3440 C C . SER C 1 106 ? 14.380 35.604 130.220 1.00 47.28 103 SER C C 1
ATOM 3441 O O . SER C 1 106 ? 14.912 34.552 129.859 1.00 48.33 103 SER C O 1
ATOM 3444 N N . ASP C 1 107 ? 13.902 36.515 129.384 1.00 47.67 104 ASP C N 1
ATOM 3445 C CA . ASP C 1 107 ? 14.109 36.480 127.926 1.00 47.92 104 ASP C CA 1
ATOM 3446 C C . ASP C 1 107 ? 15.115 37.545 127.484 1.00 47.20 104 ASP C C 1
ATOM 3447 O O . ASP C 1 107 ? 15.209 38.621 128.069 1.00 47.70 104 ASP C O 1
ATOM 3452 N N . TYR C 1 108 ? 15.876 37.246 126.450 1.00 45.99 105 TYR C N 1
ATOM 3453 C CA . TYR C 1 108 ? 16.785 38.239 125.945 1.00 44.07 105 TYR C CA 1
ATOM 3454 C C . TYR C 1 108 ? 16.587 38.480 124.463 1.00 43.93 105 TYR C C 1
ATOM 3455 O O . TYR C 1 108 ? 16.037 37.654 123.757 1.00 42.75 105 TYR C O 1
ATOM 3464 N N . GLU C 1 109 ? 17.009 39.662 124.037 1.00 44.66 106 GLU C N 1
ATOM 3465 C CA . GLU C 1 109 ? 17.136 40.019 122.652 1.00 44.70 106 GLU C CA 1
ATOM 3466 C C . GLU C 1 109 ? 18.549 39.787 122.173 1.00 44.76 106 GLU C C 1
ATOM 3467 O O . GLU C 1 109 ? 19.490 39.797 122.973 1.00 44.72 106 GLU C O 1
ATOM 3473 N N . PHE C 1 110 ? 18.722 39.595 120.867 1.00 44.53 107 PHE C N 1
ATOM 3474 C CA . PHE C 1 110 ? 20.071 39.362 120.347 1.00 43.50 107 PHE C CA 1
ATOM 3475 C C . PHE C 1 110 ? 20.942 40.538 120.708 1.00 43.95 107 PHE C C 1
ATOM 3476 O O . PHE C 1 110 ? 22.174 40.420 120.853 1.00 43.59 107 PHE C O 1
ATOM 3484 N N . THR C 1 111 ? 20.241 41.653 120.908 1.00 43.46 108 THR C N 1
ATOM 3485 C CA . THR C 1 111 ? 20.791 42.958 121.170 1.00 43.17 108 THR C CA 1
ATOM 3486 C C . THR C 1 111 ? 21.351 43.135 122.582 1.00 42.92 108 THR C C 1
ATOM 3487 O O . THR C 1 111 ? 22.057 44.106 122.838 1.00 42.07 108 THR C O 1
ATOM 3491 N N . ASP C 1 112 ? 21.072 42.192 123.487 1.00 43.23 109 ASP C N 1
ATOM 3492 C CA . ASP C 1 112 ? 21.426 42.372 124.907 1.00 43.50 109 ASP C CA 1
ATOM 3493 C C . ASP C 1 112 ? 22.869 42.001 125.217 1.00 44.91 109 ASP C C 1
ATOM 3494 O O . ASP C 1 112 ? 23.436 41.108 124.586 1.00 44.76 109 ASP C O 1
ATOM 3499 N N . PRO C 1 113 ? 23.476 42.694 126.192 1.00 46.40 110 PRO C N 1
ATOM 3500 C CA . PRO C 1 113 ? 24.820 42.300 126.605 1.00 47.28 110 PRO C CA 1
ATOM 3501 C C . PRO C 1 113 ? 24.964 40.805 126.898 1.00 48.61 110 PRO C C 1
ATOM 3502 O O . PRO C 1 113 ? 25.965 40.218 126.476 1.00 48.72 110 PRO C O 1
ATOM 3506 N N . ASN C 1 114 ? 23.990 40.166 127.558 1.00 50.15 111 ASN C N 1
ATOM 3507 C CA . ASN C 1 114 ? 24.238 38.768 127.941 1.00 51.58 111 ASN C CA 1
ATOM 3508 C C . ASN C 1 114 ? 24.373 37.790 126.741 1.00 51.11 111 ASN C C 1
ATOM 3509 O O . ASN C 1 114 ? 24.927 36.685 126.880 1.00 49.41 111 ASN C O 1
ATOM 3514 N N . ILE C 1 115 ? 23.907 38.251 125.569 1.00 50.57 112 ILE C N 1
ATOM 3515 C CA . ILE C 1 115 ? 23.974 37.501 124.291 1.00 48.90 112 ILE C CA 1
ATOM 3516 C C . ILE C 1 115 ? 25.088 38.020 123.376 1.00 48.91 112 ILE C C 1
ATOM 3517 O O . ILE C 1 115 ? 25.961 37.260 122.978 1.00 48.04 112 ILE C O 1
ATOM 3522 N N . LEU C 1 116 ? 25.052 39.314 123.051 1.00 49.67 113 LEU C N 1
ATOM 3523 C CA . LEU C 1 116 ? 26.042 39.905 122.162 1.00 51.10 113 LEU C CA 1
ATOM 3524 C C . LEU C 1 116 ? 27.468 39.520 122.532 1.00 52.15 113 LEU C C 1
ATOM 3525 O O . LEU C 1 116 ? 28.086 38.783 121.780 1.00 53.65 113 LEU C O 1
ATOM 3530 N N . GLU C 1 117 ? 28.000 39.988 123.665 1.00 52.24 114 GLU C N 1
ATOM 3531 C CA . GLU C 1 117 ? 29.404 39.659 124.006 1.00 52.49 114 GLU C CA 1
ATOM 3532 C C . GLU C 1 117 ? 29.747 38.182 123.746 1.00 52.33 114 GLU C C 1
ATOM 3533 O O . GLU C 1 117 ? 30.621 37.873 122.922 1.00 53.20 114 GLU C O 1
ATOM 3539 N N . PRO C 1 118 ? 29.058 37.258 124.419 1.00 51.34 115 PRO C N 1
ATOM 3540 C CA . PRO C 1 118 ? 29.412 35.892 124.095 1.00 51.72 115 PRO C CA 1
ATOM 3541 C C . PRO C 1 118 ? 29.501 35.628 122.573 1.00 52.32 115 PRO C C 1
ATOM 3542 O O . PRO C 1 118 ? 30.497 35.034 122.107 1.00 53.14 115 PRO C O 1
ATOM 3546 N N . ILE C 1 119 ? 28.509 36.085 121.802 1.00 51.36 116 ILE C N 1
ATOM 3547 C CA . ILE C 1 119 ? 28.524 35.849 120.349 1.00 50.85 116 ILE C CA 1
ATOM 3548 C C . ILE C 1 119 ? 29.825 36.397 119.708 1.00 51.94 116 ILE C C 1
ATOM 3549 O O . ILE C 1 119 ? 30.460 35.738 118.866 1.00 52.46 116 ILE C O 1
ATOM 3554 N N . LYS C 1 120 ? 30.220 37.585 120.157 1.00 51.91 117 LYS C N 1
ATOM 3555 C CA . LYS C 1 120 ? 31.379 38.298 119.653 1.00 52.08 117 LYS C CA 1
ATOM 3556 C C . LYS C 1 120 ? 32.674 37.533 119.940 1.00 51.44 117 LYS C C 1
ATOM 3557 O O . LYS C 1 120 ? 33.630 37.596 119.173 1.00 50.45 117 LYS C O 1
ATOM 3563 N N . LYS C 1 121 ? 32.683 36.791 121.037 1.00 51.81 118 LYS C N 1
ATOM 3564 C CA . LYS C 1 121 ? 33.823 35.937 121.380 1.00 52.62 118 LYS C CA 1
ATOM 3565 C C . LYS C 1 121 ? 34.112 34.754 120.430 1.00 51.72 118 LYS C C 1
ATOM 3566 O O . LYS C 1 121 ? 35.252 34.272 120.376 1.00 52.47 118 LYS C O 1
ATOM 3572 N N . LEU C 1 122 ? 33.112 34.283 119.695 1.00 49.72 119 LEU C N 1
ATOM 3573 C CA . LEU C 1 122 ? 33.286 33.092 118.852 1.00 48.51 119 LEU C CA 1
ATOM 3574 C C . LEU C 1 122 ? 34.360 33.219 117.747 1.00 48.72 119 LEU C C 1
ATOM 3575 O O . LEU C 1 122 ? 34.269 34.073 116.856 1.00 48.34 119 LEU C O 1
ATOM 3580 N N . HIS C 1 123 ? 35.374 32.360 117.795 1.00 48.80 120 HIS C N 1
ATOM 3581 C CA . HIS C 1 123 ? 36.474 32.448 116.834 1.00 48.82 120 HIS C CA 1
ATOM 3582 C C . HIS C 1 123 ? 35.959 32.661 115.436 1.00 50.13 120 HIS C C 1
ATOM 3583 O O . HIS C 1 123 ? 36.502 33.475 114.688 1.00 49.73 120 HIS C O 1
ATOM 3590 N N . LEU C 1 124 ? 34.924 31.897 115.086 1.00 52.55 121 LEU C N 1
ATOM 3591 C CA . LEU C 1 124 ? 34.465 31.843 113.705 1.00 53.70 121 LEU C CA 1
ATOM 3592 C C . LEU C 1 124 ? 33.664 33.111 113.296 1.00 54.16 121 LEU C C 1
ATOM 3593 O O . LEU C 1 124 ? 33.569 33.405 112.101 1.00 52.80 121 LEU C O 1
ATOM 3598 N N . VAL C 1 125 ? 33.140 33.871 114.274 1.00 55.30 122 VAL C N 1
ATOM 3599 C CA . VAL C 1 125 ? 32.534 35.190 113.975 1.00 55.98 122 VAL C CA 1
ATOM 3600 C C . VAL C 1 125 ? 33.587 36.282 113.797 1.00 56.11 122 VAL C C 1
ATOM 3601 O O . VAL C 1 125 ? 33.506 37.071 112.852 1.00 55.65 122 VAL C O 1
ATOM 3605 N N . LYS C 1 126 ? 34.567 36.306 114.700 1.00 56.78 123 LYS C N 1
ATOM 3606 C CA . LYS C 1 126 ? 35.738 37.154 114.562 1.00 58.30 123 LYS C CA 1
ATOM 3607 C C . LYS C 1 126 ? 36.353 36.994 113.189 1.00 60.43 123 LYS C C 1
ATOM 3608 O O . LYS C 1 126 ? 36.931 37.938 112.674 1.00 60.90 123 LYS C O 1
ATOM 3614 N N . LYS C 1 127 ? 36.237 35.809 112.592 1.00 63.99 124 LYS C N 1
ATOM 3615 C CA . LYS C 1 127 ? 36.877 35.551 111.286 1.00 67.60 124 LYS C CA 1
ATOM 3616 C C . LYS C 1 127 ? 36.052 36.074 110.094 1.00 70.16 124 LYS C C 1
ATOM 3617 O O . LYS C 1 127 ? 36.607 36.293 108.997 1.00 70.15 124 LYS C O 1
ATOM 3631 N N . GLY C 1 129 ? 34.349 38.965 109.182 1.00 77.06 126 GLY C N 1
ATOM 3632 C CA . GLY C 1 129 ? 34.232 40.404 108.906 1.00 78.43 126 GLY C CA 1
ATOM 3633 C C . GLY C 1 129 ? 33.294 41.247 109.759 1.00 78.84 126 GLY C C 1
ATOM 3634 O O . GLY C 1 129 ? 33.552 42.438 110.000 1.00 78.73 126 GLY C O 1
ATOM 3643 N N . VAL C 1 131 ? 31.362 43.323 112.212 1.00 78.68 128 VAL C N 1
ATOM 3644 C CA . VAL C 1 131 ? 31.754 44.127 113.415 1.00 78.13 128 VAL C CA 1
ATOM 3645 C C . VAL C 1 131 ? 30.872 45.366 113.723 1.00 77.22 128 VAL C C 1
ATOM 3646 O O . VAL C 1 131 ? 30.745 46.269 112.881 1.00 77.34 128 VAL C O 1
ATOM 3650 N N . GLN C 1 132 ? 30.301 45.431 114.934 1.00 75.91 129 GLN C N 1
ATOM 3651 C CA . GLN C 1 132 ? 29.427 46.572 115.338 1.00 74.67 129 GLN C CA 1
ATOM 3652 C C . GLN C 1 132 ? 29.129 46.747 116.853 1.00 73.91 129 GLN C C 1
ATOM 3653 O O . GLN C 1 132 ? 29.083 45.768 117.610 1.00 74.06 129 GLN C O 1
ATOM 3659 N N . LEU C 1 133 ? 28.904 47.999 117.263 1.00 72.39 130 LEU C N 1
ATOM 3660 C CA . LEU C 1 133 ? 28.502 48.361 118.631 1.00 71.33 130 LEU C CA 1
ATOM 3661 C C . LEU C 1 133 ? 27.214 49.204 118.562 1.00 71.67 130 LEU C C 1
ATOM 3662 O O . LEU C 1 133 ? 26.795 49.547 117.454 1.00 72.31 130 LEU C O 1
ATOM 3667 N N . GLU C 1 134 ? 26.584 49.511 119.716 1.00 71.26 131 GLU C N 1
ATOM 3668 C CA . GLU C 1 134 ? 25.516 50.582 119.859 1.00 70.18 131 GLU C CA 1
ATOM 3669 C C . GLU C 1 134 ? 25.100 50.902 121.314 1.00 69.20 131 GLU C C 1
ATOM 3670 O O . GLU C 1 134 ? 24.964 50.000 122.142 1.00 69.09 131 GLU C O 1
ATOM 3676 N N . VAL C 1 135 ? 24.874 52.178 121.614 1.00 68.10 132 VAL C N 1
ATOM 3677 C CA . VAL C 1 135 ? 24.515 52.578 122.981 1.00 67.37 132 VAL C CA 1
ATOM 3678 C C . VAL C 1 135 ? 22.979 52.680 123.149 1.00 66.78 132 VAL C C 1
ATOM 3679 O O . VAL C 1 135 ? 22.263 51.790 122.666 1.00 66.15 132 VAL C O 1
ATOM 3683 N N . ASN C 1 136 ? 22.498 53.736 123.831 1.00 66.07 133 ASN C N 1
ATOM 3684 C CA . ASN C 1 136 ? 21.065 54.021 124.036 1.00 65.37 133 ASN C CA 1
ATOM 3685 C C . ASN C 1 136 ? 20.664 55.396 123.515 1.00 65.13 133 ASN C C 1
ATOM 3686 O O . ASN C 1 136 ? 20.705 56.383 124.253 1.00 64.42 133 ASN C O 1
ATOM 3691 N N . ASP C 1 141 ? 17.559 62.412 125.986 1.00 52.29 138 ASP C N 1
ATOM 3692 C CA . ASP C 1 141 ? 17.549 61.543 124.826 1.00 52.72 138 ASP C CA 1
ATOM 3693 C C . ASP C 1 141 ? 16.147 61.399 124.225 1.00 53.45 138 ASP C C 1
ATOM 3694 O O . ASP C 1 141 ? 15.410 60.465 124.557 1.00 53.53 138 ASP C O 1
ATOM 3699 N N . ILE C 1 142 ? 15.807 62.318 123.320 1.00 54.59 139 ILE C N 1
ATOM 3700 C CA . ILE C 1 142 ? 14.484 62.380 122.658 1.00 55.69 139 ILE C CA 1
ATOM 3701 C C . ILE C 1 142 ? 14.307 61.236 121.610 1.00 56.64 139 ILE C C 1
ATOM 3702 O O . ILE C 1 142 ? 15.159 60.339 121.534 1.00 56.43 139 ILE C O 1
ATOM 3707 N N . ASP C 1 143 ? 13.191 61.239 120.867 1.00 57.79 140 ASP C N 1
ATOM 3708 C CA . ASP C 1 143 ? 12.938 60.322 119.727 1.00 58.63 140 ASP C CA 1
ATOM 3709 C C . ASP C 1 143 ? 13.344 58.854 119.983 1.00 58.83 140 ASP C C 1
ATOM 3710 O O . ASP C 1 143 ? 14.469 58.454 119.662 1.00 58.76 140 ASP C O 1
ATOM 3715 N N . LEU C 1 144 ? 12.424 58.061 120.544 1.00 59.29 141 LEU C N 1
ATOM 3716 C CA . LEU C 1 144 ? 12.702 56.636 120.858 1.00 59.60 141 LEU C CA 1
ATOM 3717 C C . LEU C 1 144 ? 12.188 55.642 119.801 1.00 59.61 141 LEU C C 1
ATOM 3718 O O . LEU C 1 144 ? 12.218 54.413 120.016 1.00 59.25 141 LEU C O 1
ATOM 3723 N N . GLU C 1 145 ? 11.717 56.166 118.666 1.00 59.52 142 GLU C N 1
ATOM 3724 C CA . GLU C 1 145 ? 11.187 55.280 117.635 1.00 59.42 142 GLU C CA 1
ATOM 3725 C C . GLU C 1 145 ? 12.269 54.706 116.720 1.00 59.15 142 GLU C C 1
ATOM 3726 O O . GLU C 1 145 ? 12.459 53.476 116.670 1.00 58.26 142 GLU C O 1
ATOM 3732 N N . PHE C 1 146 ? 12.988 55.588 116.024 1.00 58.71 143 PHE C N 1
ATOM 3733 C CA . PHE C 1 146 ? 14.059 55.123 115.148 1.00 58.52 143 PHE C CA 1
ATOM 3734 C C . PHE C 1 146 ? 15.106 54.282 115.910 1.00 58.61 143 PHE C C 1
ATOM 3735 O O . PHE C 1 146 ? 15.867 53.544 115.291 1.00 58.85 143 PHE C O 1
ATOM 3743 N N . TYR C 1 147 ? 15.108 54.378 117.243 1.00 58.62 144 TYR C N 1
ATOM 3744 C CA . TYR C 1 147 ? 15.968 53.546 118.105 1.00 58.54 144 TYR C CA 1
ATOM 3745 C C . TYR C 1 147 ? 15.344 52.170 118.305 1.00 58.19 144 TYR C C 1
ATOM 3746 O O . TYR C 1 147 ? 16.013 51.136 118.216 1.00 57.55 144 TYR C O 1
ATOM 3755 N N . GLN C 1 148 ? 14.045 52.186 118.580 1.00 58.04 145 GLN C N 1
ATOM 3756 C CA . GLN C 1 148 ? 13.272 50.979 118.726 1.00 57.62 145 GLN C CA 1
ATOM 3757 C C . GLN C 1 148 ? 13.297 50.228 117.400 1.00 57.36 145 GLN C C 1
ATOM 3758 O O . GLN C 1 148 ? 13.622 49.053 117.371 1.00 57.99 145 GLN C O 1
ATOM 3764 N N . LEU C 1 149 ? 12.995 50.916 116.301 1.00 57.39 146 LEU C N 1
ATOM 3765 C CA . LEU C 1 149 ? 13.076 50.316 114.964 1.00 57.13 146 LEU C CA 1
ATOM 3766 C C . LEU C 1 149 ? 14.495 49.855 114.625 1.00 56.77 146 LEU C C 1
ATOM 3767 O O . LEU C 1 149 ? 14.682 48.911 113.848 1.00 56.87 146 LEU C O 1
ATOM 3772 N N . GLN C 1 150 ? 15.489 50.521 115.204 1.00 56.24 147 GLN C N 1
ATOM 3773 C CA . GLN C 1 150 ? 16.876 50.165 114.934 1.00 55.88 147 GLN C CA 1
ATOM 3774 C C . GLN C 1 150 ? 17.287 48.819 115.507 1.00 55.11 147 GLN C C 1
ATOM 3775 O O . GLN C 1 150 ? 17.982 48.073 114.836 1.00 54.85 147 GLN C O 1
ATOM 3781 N N . LEU C 1 151 ? 16.868 48.512 116.733 1.00 54.65 148 LEU C N 1
ATOM 3782 C CA . LEU C 1 151 ? 17.125 47.185 117.312 1.00 54.51 148 LEU C CA 1
ATOM 3783 C C . LEU C 1 151 ? 16.549 46.069 116.419 1.00 54.56 148 LEU C C 1
ATOM 3784 O O . LEU C 1 151 ? 17.265 45.132 116.051 1.00 53.32 148 LEU C O 1
ATOM 3789 N N . GLN C 1 152 ? 15.269 46.213 116.059 1.00 55.12 149 GLN C N 1
ATOM 3790 C CA . GLN C 1 152 ? 14.614 45.493 114.947 1.00 55.89 149 GLN C CA 1
ATOM 3791 C C . GLN C 1 152 ? 15.564 45.103 113.816 1.00 56.15 149 GLN C C 1
ATOM 3792 O O . GLN C 1 152 ? 15.541 43.967 113.344 1.00 56.61 149 GLN C O 1
ATOM 3798 N N . ARG C 1 153 ? 16.369 46.062 113.359 1.00 55.74 150 ARG C N 1
ATOM 3799 C CA . ARG C 1 153 ? 17.388 45.797 112.348 1.00 54.66 150 ARG C CA 1
ATOM 3800 C C . ARG C 1 153 ? 18.500 44.942 112.933 1.00 53.94 150 ARG C C 1
ATOM 3801 O O . ARG C 1 153 ? 18.456 43.720 112.799 1.00 54.42 150 ARG C O 1
ATOM 3809 N N . GLN C 1 154 ? 19.469 45.574 113.601 1.00 52.99 151 GLN C N 1
ATOM 3810 C CA . GLN C 1 154 ? 20.644 44.888 114.201 1.00 52.38 151 GLN C CA 1
ATOM 3811 C C . GLN C 1 154 ? 20.469 43.391 114.532 1.00 51.12 151 GLN C C 1
ATOM 3812 O O . GLN C 1 154 ? 21.354 42.583 114.276 1.00 50.67 151 GLN C O 1
ATOM 3818 N N . GLN C 1 155 ? 19.317 43.046 115.092 1.00 50.16 152 GLN C N 1
ATOM 3819 C CA . GLN C 1 155 ? 19.034 41.709 115.566 1.00 48.94 152 GLN C CA 1
ATOM 3820 C C . GLN C 1 155 ? 18.967 40.655 114.462 1.00 49.24 152 GLN C C 1
ATOM 3821 O O . GLN C 1 155 ? 19.305 39.487 114.704 1.00 48.23 152 GLN C O 1
ATOM 3827 N N . GLN C 1 156 ? 18.551 41.054 113.256 1.00 49.43 153 GLN C N 1
ATOM 3828 C CA . GLN C 1 156 ? 18.612 40.138 112.106 1.00 49.28 153 GLN C CA 1
ATOM 3829 C C . GLN C 1 156 ? 19.977 40.138 111.409 1.00 48.82 153 GLN C C 1
ATOM 3830 O O . GLN C 1 156 ? 20.379 39.119 110.855 1.00 48.44 153 GLN C O 1
ATOM 3836 N N . ILE C 1 157 ? 20.677 41.276 111.447 1.00 48.43 154 ILE C N 1
ATOM 3837 C CA . ILE C 1 157 ? 22.112 41.359 111.086 1.00 48.37 154 ILE C CA 1
ATOM 3838 C C . ILE C 1 157 ? 22.976 40.471 111.997 1.00 48.09 154 ILE C C 1
ATOM 3839 O O . ILE C 1 157 ? 24.082 40.032 111.634 1.00 48.24 154 ILE C O 1
ATOM 3844 N N . ILE C 1 158 ? 22.461 40.230 113.192 1.00 46.97 155 ILE C N 1
ATOM 3845 C CA . ILE C 1 158 ? 23.239 39.628 114.234 1.00 46.39 155 ILE C CA 1
ATOM 3846 C C . ILE C 1 158 ? 22.807 38.182 114.413 1.00 45.91 155 ILE C C 1
ATOM 3847 O O . ILE C 1 158 ? 23.597 37.361 114.821 1.00 45.89 155 ILE C O 1
ATOM 3852 N N . LYS C 1 159 ? 21.552 37.877 114.101 1.00 45.69 156 LYS C N 1
ATOM 3853 C CA . LYS C 1 159 ? 21.073 36.491 114.012 1.00 44.99 156 LYS C CA 1
ATOM 3854 C C . LYS C 1 159 ? 21.689 35.848 112.764 1.00 45.80 156 LYS C C 1
ATOM 3855 O O . LYS C 1 159 ? 22.148 34.690 112.786 1.00 46.07 156 LYS C O 1
ATOM 3861 N N . SER C 1 160 ? 21.735 36.622 111.685 1.00 46.29 157 SER C N 1
ATOM 3862 C CA . SER C 1 160 ? 22.162 36.093 110.406 1.00 47.32 157 SER C CA 1
ATOM 3863 C C . SER C 1 160 ? 23.661 35.842 110.354 1.00 47.16 157 SER C C 1
ATOM 3864 O O . SER C 1 160 ? 24.078 34.784 109.893 1.00 47.57 157 SER C O 1
ATOM 3867 N N . GLY C 1 161 ? 24.463 36.793 110.845 1.00 46.87 158 GLY C N 1
ATOM 3868 C CA . GLY C 1 161 ? 25.931 36.628 110.910 1.00 45.67 158 GLY C CA 1
ATOM 3869 C C . GLY C 1 161 ? 26.322 35.403 111.716 1.00 45.35 158 GLY C C 1
ATOM 3870 O O . GLY C 1 161 ? 27.361 34.764 111.484 1.00 45.70 158 GLY C O 1
ATOM 3871 N N . LEU C 1 162 ? 25.475 35.073 112.678 1.00 44.74 159 LEU C N 1
ATOM 3872 C CA . LEU C 1 162 ? 25.694 33.909 113.496 1.00 44.76 159 LEU C CA 1
ATOM 3873 C C . LEU C 1 162 ? 25.309 32.703 112.675 1.00 44.88 159 LEU C C 1
ATOM 3874 O O . LEU C 1 162 ? 25.982 31.671 112.713 1.00 44.64 159 LEU C O 1
ATOM 3879 N N . SER C 1 163 ? 24.212 32.838 111.934 1.00 44.44 160 SER C N 1
ATOM 3880 C CA . SER C 1 163 ? 23.757 31.743 111.085 1.00 43.70 160 SER C CA 1
ATOM 3881 C C . SER C 1 163 ? 24.868 31.345 110.100 1.00 42.96 160 SER C C 1
ATOM 3882 O O . SER C 1 163 ? 25.258 30.178 110.025 1.00 42.36 160 SER C O 1
ATOM 3885 N N . LEU C 1 164 ? 25.399 32.329 109.382 1.00 42.52 161 LEU C N 1
ATOM 3886 C CA . LEU C 1 164 ? 26.581 32.109 108.567 1.00 42.26 161 LEU C CA 1
ATOM 3887 C C . LEU C 1 164 ? 27.632 31.428 109.421 1.00 42.16 161 LEU C C 1
ATOM 3888 O O . LEU C 1 164 ? 28.217 30.466 108.991 1.00 43.14 161 LEU C O 1
ATOM 3893 N N . ALA C 1 165 ? 27.851 31.883 110.645 1.00 41.86 162 ALA C N 1
ATOM 3894 C CA . ALA C 1 165 ? 28.882 31.253 111.441 1.00 42.71 162 ALA C CA 1
ATOM 3895 C C . ALA C 1 165 ? 28.619 29.753 111.591 1.00 43.40 162 ALA C C 1
ATOM 3896 O O . ALA C 1 165 ? 29.518 28.918 111.416 1.00 44.02 162 ALA C O 1
ATOM 3898 N N . ILE C 1 166 ? 27.371 29.425 111.908 1.00 43.86 163 ILE C N 1
ATOM 3899 C CA . ILE C 1 166 ? 26.959 28.070 112.252 1.00 43.24 163 ILE C CA 1
ATOM 3900 C C . ILE C 1 166 ? 26.964 27.183 111.035 1.00 43.81 163 ILE C C 1
ATOM 3901 O O . ILE C 1 166 ? 27.384 26.037 111.110 1.00 45.00 163 ILE C O 1
ATOM 3906 N N . VAL C 1 167 ? 26.504 27.700 109.901 1.00 44.10 164 VAL C N 1
ATOM 3907 C CA . VAL C 1 167 ? 26.533 26.889 108.700 1.00 44.04 164 VAL C CA 1
ATOM 3908 C C . VAL C 1 167 ? 27.975 26.539 108.307 1.00 44.11 164 VAL C C 1
ATOM 3909 O O . VAL C 1 167 ? 28.261 25.402 107.937 1.00 44.65 164 VAL C O 1
ATOM 3913 N N . GLU C 1 168 ? 28.872 27.508 108.452 1.00 44.14 165 GLU C N 1
ATOM 3914 C CA . GLU C 1 168 ? 30.285 27.317 108.166 1.00 45.78 165 GLU C CA 1
ATOM 3915 C C . GLU C 1 168 ? 30.875 26.123 108.920 1.00 46.82 165 GLU C C 1
ATOM 3916 O O . GLU C 1 168 ? 31.603 25.306 108.351 1.00 47.44 165 GLU C O 1
ATOM 3922 N N . ILE C 1 169 ? 30.548 26.028 110.200 1.00 46.36 166 ILE C N 1
ATOM 3923 C CA . ILE C 1 169 ? 31.035 24.950 111.011 1.00 46.85 166 ILE C CA 1
ATOM 3924 C C . ILE C 1 169 ? 30.515 23.616 110.534 1.00 47.71 166 ILE C C 1
ATOM 3925 O O . ILE C 1 169 ? 31.217 22.619 110.629 1.00 47.70 166 ILE C O 1
ATOM 3930 N N . CYS C 1 170 ? 29.285 23.586 110.038 1.00 48.85 167 CYS C N 1
ATOM 3931 C CA . CYS C 1 170 ? 28.700 22.327 109.623 1.00 50.40 167 CYS C CA 1
ATOM 3932 C C . CYS C 1 170 ? 29.341 21.819 108.339 1.00 51.64 167 CYS C C 1
ATOM 3933 O O . CYS C 1 170 ? 29.741 20.651 108.254 1.00 51.65 167 CYS C O 1
ATOM 3936 N N . ASN C 1 171 ? 29.500 22.704 107.365 1.00 51.79 168 ASN C N 1
ATOM 3937 C CA . ASN C 1 171 ? 30.252 22.351 106.181 1.00 53.54 168 ASN C CA 1
ATOM 3938 C C . ASN C 1 171 ? 31.660 21.769 106.516 1.00 52.99 168 ASN C C 1
ATOM 3939 O O . ASN C 1 171 ? 32.126 20.832 105.849 1.00 52.39 168 ASN C O 1
ATOM 3944 N N . GLU C 1 172 ? 32.300 22.333 107.545 1.00 51.43 169 GLU C N 1
ATOM 3945 C CA . GLU C 1 172 ? 33.651 21.984 107.969 1.00 50.65 169 GLU C CA 1
ATOM 3946 C C . GLU C 1 172 ? 33.682 20.554 108.462 1.00 49.82 169 GLU C C 1
ATOM 3947 O O . GLU C 1 172 ? 34.305 19.705 107.875 1.00 48.84 169 GLU C O 1
ATOM 3953 N N . LEU C 1 173 ? 32.993 20.316 109.570 1.00 51.00 170 LEU C N 1
ATOM 3954 C CA . LEU C 1 173 ? 32.621 19.001 110.063 1.00 51.30 170 LEU C CA 1
ATOM 3955 C C . LEU C 1 173 ? 32.170 18.020 108.976 1.00 53.22 170 LEU C C 1
ATOM 3956 O O . LEU C 1 173 ? 32.313 16.809 109.128 1.00 54.56 170 LEU C O 1
ATOM 3961 N N . GLY C 1 174 ? 31.637 18.549 107.872 1.00 54.28 171 GLY C N 1
ATOM 3962 C CA . GLY C 1 174 ? 30.984 17.741 106.855 1.00 53.68 171 GLY C CA 1
ATOM 3963 C C . GLY C 1 174 ? 31.932 16.976 105.966 1.00 54.90 171 GLY C C 1
ATOM 3964 O O . GLY C 1 174 ? 31.529 15.997 105.316 1.00 54.87 171 GLY C O 1
ATOM 3965 N N . LYS C 1 175 ? 33.185 17.426 105.900 1.00 55.46 172 LYS C N 1
ATOM 3966 C CA . LYS C 1 175 ? 34.203 16.656 105.191 1.00 56.28 172 LYS C CA 1
ATOM 3967 C C . LYS C 1 175 ? 35.448 16.371 106.064 1.00 56.59 172 LYS C C 1
ATOM 3968 O O . LYS C 1 175 ? 36.211 15.427 105.792 1.00 56.39 172 LYS C O 1
ATOM 3974 N N . ILE D 1 8 ? 61.122 -7.271 128.444 1.00 86.03 5 ILE D N 1
ATOM 3975 C CA . ILE D 1 8 ? 61.879 -6.204 129.163 1.00 86.15 5 ILE D CA 1
ATOM 3976 C C . ILE D 1 8 ? 61.049 -5.637 130.345 1.00 86.56 5 ILE D C 1
ATOM 3977 O O . ILE D 1 8 ? 61.437 -5.778 131.505 1.00 86.59 5 ILE D O 1
ATOM 3982 N N . ASN D 1 9 ? 59.901 -5.022 130.064 1.00 86.98 6 ASN D N 1
ATOM 3983 C CA . ASN D 1 9 ? 58.942 -4.711 131.129 1.00 86.65 6 ASN D CA 1
ATOM 3984 C C . ASN D 1 9 ? 58.252 -6.018 131.497 1.00 85.52 6 ASN D C 1
ATOM 3985 O O . ASN D 1 9 ? 57.854 -6.236 132.643 1.00 85.70 6 ASN D O 1
ATOM 3990 N N . GLU D 1 10 ? 58.086 -6.839 130.460 1.00 83.88 7 GLU D N 1
ATOM 3991 C CA . GLU D 1 10 ? 57.909 -8.285 130.507 1.00 82.61 7 GLU D CA 1
ATOM 3992 C C . GLU D 1 10 ? 58.549 -8.940 131.752 1.00 81.37 7 GLU D C 1
ATOM 3993 O O . GLU D 1 10 ? 58.237 -10.093 132.116 1.00 81.63 7 GLU D O 1
ATOM 3999 N N . SER D 1 11 ? 59.440 -8.207 132.407 1.00 78.64 8 SER D N 1
ATOM 4000 C CA . SER D 1 11 ? 60.127 -8.750 133.560 1.00 76.05 8 SER D CA 1
ATOM 4001 C C . SER D 1 11 ? 59.309 -8.561 134.831 1.00 73.83 8 SER D C 1
ATOM 4002 O O . SER D 1 11 ? 58.967 -9.542 135.499 1.00 72.65 8 SER D O 1
ATOM 4005 N N . GLU D 1 12 ? 58.992 -7.300 135.132 1.00 71.80 9 GLU D N 1
ATOM 4006 C CA . GLU D 1 12 ? 58.309 -6.912 136.361 1.00 70.62 9 GLU D CA 1
ATOM 4007 C C . GLU D 1 12 ? 56.938 -7.540 136.457 1.00 68.21 9 GLU D C 1
ATOM 4008 O O . GLU D 1 12 ? 56.445 -7.826 137.541 1.00 67.89 9 GLU D O 1
ATOM 4014 N N . ILE D 1 13 ? 56.316 -7.766 135.315 1.00 65.63 10 ILE D N 1
ATOM 4015 C CA . ILE D 1 13 ? 54.960 -8.251 135.337 1.00 62.43 10 ILE D CA 1
ATOM 4016 C C . ILE D 1 13 ? 54.903 -9.778 135.508 1.00 61.03 10 ILE D C 1
ATOM 4017 O O . ILE D 1 13 ? 54.108 -10.288 136.295 1.00 60.69 10 ILE D O 1
ATOM 4022 N N . ILE D 1 14 ? 55.786 -10.496 134.832 1.00 59.48 11 ILE D N 1
ATOM 4023 C CA . ILE D 1 14 ? 56.027 -11.904 135.153 1.00 59.89 11 ILE D CA 1
ATOM 4024 C C . ILE D 1 14 ? 56.272 -12.027 136.667 1.00 59.78 11 ILE D C 1
ATOM 4025 O O . ILE D 1 14 ? 55.887 -13.004 137.311 1.00 58.62 11 ILE D O 1
ATOM 4030 N N . GLU D 1 15 ? 56.917 -11.001 137.212 1.00 60.16 12 GLU D N 1
ATOM 4031 C CA . GLU D 1 15 ? 57.271 -10.945 138.615 1.00 60.59 12 GLU D CA 1
ATOM 4032 C C . GLU D 1 15 ? 56.001 -10.709 139.424 1.00 58.78 12 GLU D C 1
ATOM 4033 O O . GLU D 1 15 ? 55.762 -11.341 140.451 1.00 58.74 12 GLU D O 1
ATOM 4039 N N . ARG D 1 16 ? 55.178 -9.799 138.940 1.00 56.21 13 ARG D N 1
ATOM 4040 C CA . ARG D 1 16 ? 54.023 -9.423 139.668 1.00 55.02 13 ARG D CA 1
ATOM 4041 C C . ARG D 1 16 ? 53.048 -10.555 139.760 1.00 54.94 13 ARG D C 1
ATOM 4042 O O . ARG D 1 16 ? 52.345 -10.703 140.759 1.00 55.55 13 ARG D O 1
ATOM 4050 N N . LEU D 1 17 ? 52.971 -11.349 138.707 1.00 54.28 14 LEU D N 1
ATOM 4051 C CA . LEU D 1 17 ? 52.003 -12.423 138.704 1.00 52.77 14 LEU D CA 1
ATOM 4052 C C . LEU D 1 17 ? 52.602 -13.587 139.463 1.00 53.35 14 LEU D C 1
ATOM 4053 O O . LEU D 1 17 ? 51.917 -14.300 140.159 1.00 55.33 14 LEU D O 1
ATOM 4058 N N . ASN D 1 18 ? 53.896 -13.788 139.367 1.00 53.26 15 ASN D N 1
ATOM 4059 C CA . ASN D 1 18 ? 54.459 -14.857 140.159 1.00 52.71 15 ASN D CA 1
ATOM 4060 C C . ASN D 1 18 ? 54.213 -14.642 141.660 1.00 50.95 15 ASN D C 1
ATOM 4061 O O . ASN D 1 18 ? 53.927 -15.570 142.384 1.00 50.19 15 ASN D O 1
ATOM 4066 N N . SER D 1 19 ? 54.296 -13.401 142.101 1.00 49.91 16 SER D N 1
ATOM 4067 C CA . SER D 1 19 ? 53.999 -13.048 143.477 1.00 48.88 16 SER D CA 1
ATOM 4068 C C . SER D 1 19 ? 52.607 -13.443 143.938 1.00 48.22 16 SER D C 1
ATOM 4069 O O . SER D 1 19 ? 52.471 -13.990 145.015 1.00 49.82 16 SER D O 1
ATOM 4072 N N . ALA D 1 20 ? 51.587 -13.181 143.131 1.00 46.56 17 ALA D N 1
ATOM 4073 C CA . ALA D 1 20 ? 50.203 -13.322 143.578 1.00 47.20 17 ALA D CA 1
ATOM 4074 C C . ALA D 1 20 ? 49.872 -14.698 144.153 1.00 47.58 17 ALA D C 1
ATOM 4075 O O . ALA D 1 20 ? 49.762 -15.672 143.422 1.00 48.86 17 ALA D O 1
ATOM 4077 N N . PRO D 1 21 ? 49.672 -14.775 145.470 1.00 47.19 18 PRO D N 1
ATOM 4078 C CA . PRO D 1 21 ? 49.683 -16.095 146.080 1.00 46.43 18 PRO D CA 1
ATOM 4079 C C . PRO D 1 21 ? 48.329 -16.853 146.101 1.00 45.80 18 PRO D C 1
ATOM 4080 O O . PRO D 1 21 ? 48.215 -17.810 146.852 1.00 46.50 18 PRO D O 1
ATOM 4084 N N . SER D 1 22 ? 47.340 -16.456 145.303 1.00 44.14 19 SER D N 1
ATOM 4085 C CA . SER D 1 22 ? 46.005 -17.041 145.392 1.00 44.35 19 SER D CA 1
ATOM 4086 C C . SER D 1 22 ? 45.209 -16.620 144.169 1.00 45.34 19 SER D C 1
ATOM 4087 O O . SER D 1 22 ? 45.469 -15.545 143.611 1.00 46.14 19 SER D O 1
ATOM 4090 N N . VAL D 1 23 ? 44.213 -17.415 143.760 1.00 44.46 20 VAL D N 1
ATOM 4091 C CA . VAL D 1 23 ? 43.482 -17.068 142.532 1.00 43.39 20 VAL D CA 1
ATOM 4092 C C . VAL D 1 23 ? 42.991 -15.618 142.552 1.00 42.92 20 VAL D C 1
ATOM 4093 O O . VAL D 1 23 ? 43.098 -14.908 141.570 1.00 41.55 20 VAL D O 1
ATOM 4097 N N . ARG D 1 24 ? 42.464 -15.178 143.681 1.00 44.51 21 ARG D N 1
ATOM 4098 C CA . ARG D 1 24 ? 41.925 -13.812 143.721 1.00 46.72 21 ARG D CA 1
ATOM 4099 C C . ARG D 1 24 ? 43.009 -12.766 143.503 1.00 46.90 21 ARG D C 1
ATOM 4100 O O . ARG D 1 24 ? 42.887 -11.941 142.614 1.00 47.61 21 ARG D O 1
ATOM 4108 N N . GLY D 1 25 ? 44.082 -12.843 144.286 1.00 47.17 22 GLY D N 1
ATOM 4109 C CA . GLY D 1 25 ? 45.172 -11.902 144.162 1.00 47.18 22 GLY D CA 1
ATOM 4110 C C . GLY D 1 25 ? 45.812 -11.944 142.792 1.00 48.69 22 GLY D C 1
ATOM 4111 O O . GLY D 1 25 ? 46.263 -10.913 142.280 1.00 49.82 22 GLY D O 1
ATOM 4112 N N . PHE D 1 26 ? 45.854 -13.131 142.191 1.00 48.42 23 PHE D N 1
ATOM 4113 C CA . PHE D 1 26 ? 46.334 -13.261 140.846 1.00 48.03 23 PHE D CA 1
ATOM 4114 C C . PHE D 1 26 ? 45.488 -12.427 139.894 1.00 49.48 23 PHE D C 1
ATOM 4115 O O . PHE D 1 26 ? 46.051 -11.674 139.125 1.00 51.39 23 PHE D O 1
ATOM 4123 N N . PHE D 1 27 ? 44.159 -12.535 139.931 1.00 48.97 24 PHE D N 1
ATOM 4124 C CA . PHE D 1 27 ? 43.364 -11.848 138.914 1.00 49.96 24 PHE D CA 1
ATOM 4125 C C . PHE D 1 27 ? 43.268 -10.345 139.078 1.00 49.80 24 PHE D C 1
ATOM 4126 O O . PHE D 1 27 ? 43.193 -9.582 138.093 1.00 48.80 24 PHE D O 1
ATOM 4134 N N . ILE D 1 28 ? 43.240 -9.942 140.340 1.00 48.81 25 ILE D N 1
ATOM 4135 C CA . ILE D 1 28 ? 43.398 -8.542 140.697 1.00 47.07 25 ILE D CA 1
ATOM 4136 C C . ILE D 1 28 ? 44.637 -7.961 140.000 1.00 46.79 25 ILE D C 1
ATOM 4137 O O . ILE D 1 28 ? 44.517 -6.898 139.324 1.00 46.09 25 ILE D O 1
ATOM 4142 N N . ALA D 1 29 ? 45.778 -8.671 140.161 1.00 44.13 26 ALA D N 1
ATOM 4143 C CA . ALA D 1 29 ? 47.075 -8.239 139.619 1.00 43.31 26 ALA D CA 1
ATOM 4144 C C . ALA D 1 29 ? 46.964 -8.233 138.118 1.00 44.91 26 ALA D C 1
ATOM 4145 O O . ALA D 1 29 ? 47.361 -7.270 137.456 1.00 44.94 26 ALA D O 1
ATOM 4147 N N . THR D 1 30 ? 46.393 -9.276 137.547 1.00 46.11 27 THR D N 1
ATOM 4148 C CA . THR D 1 30 ? 46.458 -9.247 136.123 1.00 48.74 27 THR D CA 1
ATOM 4149 C C . THR D 1 30 ? 45.633 -8.067 135.586 1.00 49.10 27 THR D C 1
ATOM 4150 O O . THR D 1 30 ? 46.016 -7.491 134.552 1.00 50.14 27 THR D O 1
ATOM 4154 N N . VAL D 1 31 ? 44.552 -7.687 136.279 1.00 47.72 28 VAL D N 1
ATOM 4155 C CA . VAL D 1 31 ? 43.712 -6.582 135.767 1.00 47.59 28 VAL D CA 1
ATOM 4156 C C . VAL D 1 31 ? 44.462 -5.281 135.951 1.00 48.47 28 VAL D C 1
ATOM 4157 O O . VAL D 1 31 ? 44.489 -4.477 135.026 1.00 49.26 28 VAL D O 1
ATOM 4161 N N . ASP D 1 32 ? 45.096 -5.103 137.112 1.00 48.86 29 ASP D N 1
ATOM 4162 C CA . ASP D 1 32 ? 46.006 -3.981 137.304 1.00 50.69 29 ASP D CA 1
ATOM 4163 C C . ASP D 1 32 ? 47.035 -3.839 136.183 1.00 50.92 29 ASP D C 1
ATOM 4164 O O . ASP D 1 32 ? 47.310 -2.687 135.758 1.00 50.57 29 ASP D O 1
ATOM 4169 N N . VAL D 1 33 ? 47.630 -4.967 135.730 1.00 49.89 30 VAL D N 1
ATOM 4170 C CA . VAL D 1 33 ? 48.649 -4.855 134.667 1.00 49.18 30 VAL D CA 1
ATOM 4171 C C . VAL D 1 33 ? 48.008 -4.472 133.375 1.00 48.04 30 VAL D C 1
ATOM 4172 O O . VAL D 1 33 ? 48.519 -3.590 132.708 1.00 46.32 30 VAL D O 1
ATOM 4176 N N . PHE D 1 34 ? 46.855 -5.075 133.071 1.00 47.42 31 PHE D N 1
ATOM 4177 C CA . PHE D 1 34 ? 46.061 -4.617 131.941 1.00 47.59 31 PHE D CA 1
ATOM 4178 C C . PHE D 1 34 ? 45.709 -3.142 132.024 1.00 48.40 31 PHE D C 1
ATOM 4179 O O . PHE D 1 34 ? 45.749 -2.407 131.024 1.00 48.93 31 PHE D O 1
ATOM 4187 N N . ASN D 1 35 ? 45.352 -2.715 133.225 1.00 48.83 32 ASN D N 1
ATOM 4188 C CA . ASN D 1 35 ? 44.874 -1.392 133.406 1.00 49.49 32 ASN D CA 1
ATOM 4189 C C . ASN D 1 35 ? 46.005 -0.459 133.028 1.00 51.22 32 ASN D C 1
ATOM 4190 O O . ASN D 1 35 ? 45.782 0.549 132.368 1.00 50.64 32 ASN D O 1
ATOM 4195 N N . GLU D 1 36 ? 47.231 -0.848 133.402 1.00 52.63 33 GLU D N 1
ATOM 4196 C CA . GLU D 1 36 ? 48.403 -0.017 133.192 1.00 52.60 33 GLU D CA 1
ATOM 4197 C C . GLU D 1 36 ? 48.795 0.080 131.736 1.00 51.39 33 GLU D C 1
ATOM 4198 O O . GLU D 1 36 ? 49.154 1.120 131.221 1.00 52.93 33 GLU D O 1
ATOM 4204 N N . SER D 1 37 ? 48.712 -1.028 131.067 1.00 49.78 34 SER D N 1
ATOM 4205 C CA . SER D 1 37 ? 49.118 -1.105 129.720 1.00 48.03 34 SER D CA 1
ATOM 4206 C C . SER D 1 37 ? 48.041 -0.442 128.825 1.00 47.62 34 SER D C 1
ATOM 4207 O O . SER D 1 37 ? 48.371 0.173 127.813 1.00 44.84 34 SER D O 1
ATOM 4210 N N . ILE D 1 38 ? 46.763 -0.533 129.220 1.00 47.50 35 ILE D N 1
ATOM 4211 C CA . ILE D 1 38 ? 45.727 0.205 128.495 1.00 47.91 35 ILE D CA 1
ATOM 4212 C C . ILE D 1 38 ? 45.922 1.741 128.577 1.00 49.36 35 ILE D C 1
ATOM 4213 O O . ILE D 1 38 ? 45.849 2.471 127.559 1.00 49.81 35 ILE D O 1
ATOM 4218 N N . ASP D 1 39 ? 46.208 2.216 129.783 1.00 49.59 36 ASP D N 1
ATOM 4219 C CA . ASP D 1 39 ? 46.532 3.603 129.995 1.00 49.19 36 ASP D CA 1
ATOM 4220 C C . ASP D 1 39 ? 47.600 4.072 129.013 1.00 48.47 36 ASP D C 1
ATOM 4221 O O . ASP D 1 39 ? 47.422 5.063 128.304 1.00 46.92 36 ASP D O 1
ATOM 4226 N N . GLY D 1 40 ? 48.706 3.335 128.954 1.00 47.02 37 GLY D N 1
ATOM 4227 C CA . GLY D 1 40 ? 49.773 3.693 128.057 1.00 45.68 37 GLY D CA 1
ATOM 4228 C C . GLY D 1 40 ? 49.249 3.837 126.6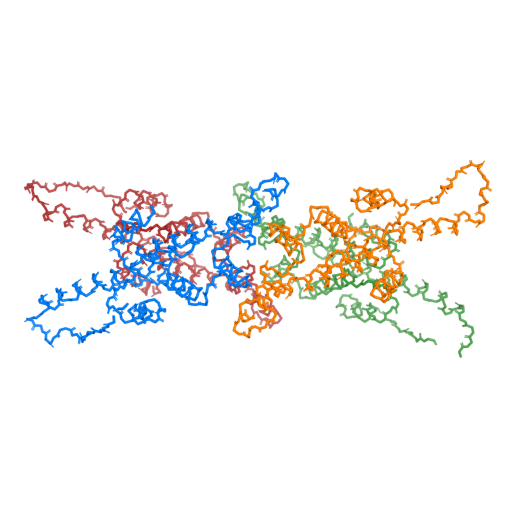48 1.00 45.62 37 GLY D C 1
ATOM 4229 O O . GLY D 1 40 ? 49.557 4.792 125.943 1.00 45.46 37 GLY D O 1
ATOM 4230 N N . LEU D 1 41 ? 48.424 2.887 126.244 1.00 45.05 38 LEU D N 1
ATOM 4231 C CA . LEU D 1 41 ? 47.946 2.874 124.885 1.00 44.94 38 LEU D CA 1
ATOM 4232 C C . LEU D 1 41 ? 47.063 4.099 124.621 1.00 45.56 38 LEU D C 1
ATOM 4233 O O . LEU D 1 41 ? 47.159 4.764 123.562 1.00 43.59 38 LEU D O 1
ATOM 4238 N N . ILE D 1 42 ? 46.218 4.403 125.602 1.00 45.70 39 ILE D N 1
ATOM 4239 C CA . ILE D 1 42 ? 45.202 5.389 125.384 1.00 46.30 39 ILE D CA 1
ATOM 4240 C C . ILE D 1 42 ? 45.871 6.749 125.369 1.00 46.44 39 ILE D C 1
ATOM 4241 O O . ILE D 1 42 ? 45.642 7.565 124.463 1.00 46.70 39 ILE D O 1
ATOM 4246 N N . GLN D 1 43 ? 46.766 6.943 126.333 1.00 46.31 40 GLN D N 1
ATOM 4247 C CA . GLN D 1 43 ? 47.621 8.126 126.425 1.00 45.42 40 GLN D CA 1
ATOM 4248 C C . GLN D 1 43 ? 48.399 8.343 125.099 1.00 44.09 40 GLN D C 1
ATOM 4249 O O . GLN D 1 43 ? 48.687 9.463 124.716 1.00 40.36 40 GLN D O 1
ATOM 4255 N N . ARG D 1 44 ? 48.708 7.255 124.401 1.00 44.67 41 ARG D N 1
ATOM 4256 C CA . ARG D 1 44 ? 49.369 7.368 123.099 1.00 46.08 41 ARG D CA 1
ATOM 4257 C C . ARG D 1 44 ? 48.429 7.774 121.980 1.00 45.82 41 ARG D C 1
ATOM 4258 O O . ARG D 1 44 ? 48.835 8.331 120.998 1.00 46.66 41 ARG D O 1
ATOM 4266 N N . ILE D 1 45 ? 47.158 7.509 122.134 1.00 47.31 42 ILE D N 1
ATOM 4267 C CA . ILE D 1 45 ? 46.264 7.722 121.035 1.00 47.12 42 ILE D CA 1
ATOM 4268 C C . ILE D 1 45 ? 45.596 9.060 121.153 1.00 45.82 42 ILE D C 1
ATOM 4269 O O . ILE D 1 45 ? 45.111 9.578 120.189 1.00 45.44 42 ILE D O 1
ATOM 4274 N N . PHE D 1 46 ? 45.580 9.620 122.346 1.00 46.33 43 PHE D N 1
ATOM 4275 C CA . PHE D 1 46 ? 45.093 10.976 122.536 1.00 47.59 43 PHE D CA 1
ATOM 4276 C C . PHE D 1 46 ? 46.197 12.004 122.384 1.00 48.53 43 PHE D C 1
ATOM 4277 O O . PHE D 1 46 ? 47.277 11.849 122.932 1.00 49.76 43 PHE D O 1
ATOM 4285 N N . ARG D 1 47 ? 45.935 13.070 121.648 1.00 50.27 44 ARG D N 1
ATOM 4286 C CA . ARG D 1 47 ? 46.918 14.130 121.548 1.00 51.36 44 ARG D CA 1
ATOM 4287 C C . ARG D 1 47 ? 47.131 14.779 122.934 1.00 52.39 44 ARG D C 1
ATOM 4288 O O . ARG D 1 47 ? 46.283 14.658 123.826 1.00 51.56 44 ARG D O 1
ATOM 4296 N N . LYS D 1 48 ? 48.294 15.402 123.121 1.00 54.19 45 LYS D N 1
ATOM 4297 C CA . LYS D 1 48 ? 48.700 15.964 124.422 1.00 55.98 45 LYS D CA 1
ATOM 4298 C C . LYS D 1 48 ? 49.569 17.198 124.212 1.00 56.31 45 LYS D C 1
ATOM 4299 O O . LYS D 1 48 ? 50.123 17.746 125.163 1.00 57.00 45 LYS D O 1
ATOM 4305 N N . ASP D 1 49 ? 49.683 17.635 122.964 1.00 56.08 46 ASP D N 1
ATOM 4306 C CA . ASP D 1 49 ? 50.558 18.752 122.653 1.00 56.87 46 ASP D CA 1
ATOM 4307 C C . ASP D 1 49 ? 50.214 20.003 123.477 1.00 57.55 46 ASP D C 1
ATOM 4308 O O . ASP D 1 49 ? 51.010 20.421 124.327 1.00 58.89 46 ASP D O 1
ATOM 4313 N N . ASN D 1 50 ? 49.025 20.565 123.238 1.00 56.87 47 ASN D N 1
ATOM 4314 C CA . ASN D 1 50 ? 48.556 21.781 123.902 1.00 54.86 47 ASN D CA 1
ATOM 4315 C C . ASN D 1 50 ? 48.194 21.584 125.349 1.00 53.48 47 ASN D C 1
ATOM 4316 O O . ASN D 1 50 ? 47.869 20.478 125.808 1.00 52.06 47 ASN D O 1
ATOM 4321 N N . PHE D 1 51 ? 48.217 22.694 126.063 1.00 51.96 48 PHE D N 1
ATOM 4322 C CA . PHE D 1 51 ? 47.559 22.726 127.325 1.00 50.77 48 PHE D CA 1
ATOM 4323 C C . PHE D 1 51 ? 46.078 22.592 127.022 1.00 49.97 48 PHE D C 1
ATOM 4324 O O . PHE D 1 51 ? 45.429 21.737 127.592 1.00 49.92 48 PHE D O 1
ATOM 4332 N N . ALA D 1 52 ? 45.567 23.401 126.091 1.00 49.12 49 ALA D N 1
ATOM 4333 C CA . ALA D 1 52 ? 44.160 23.341 125.680 1.00 48.68 49 ALA D CA 1
ATOM 4334 C C . ALA D 1 52 ? 43.644 21.900 125.645 1.00 49.03 49 ALA D C 1
ATOM 4335 O O . ALA D 1 52 ? 42.860 21.492 126.502 1.00 49.74 49 ALA D O 1
ATOM 4337 N N . VAL D 1 53 ? 44.114 21.117 124.685 1.00 48.97 50 VAL D N 1
ATOM 4338 C CA . VAL D 1 53 ? 43.704 19.717 124.586 1.00 49.00 50 VAL D CA 1
ATOM 4339 C C . VAL D 1 53 ? 43.951 18.871 125.856 1.00 49.65 50 VAL D C 1
ATOM 4340 O O . VAL D 1 53 ? 43.027 18.219 126.322 1.00 50.11 50 VAL D O 1
ATOM 4344 N N . GLN D 1 54 ? 45.151 18.892 126.439 1.00 51.13 51 GLN D N 1
ATOM 4345 C CA . GLN D 1 54 ? 45.391 18.067 127.642 1.00 51.61 51 GLN D CA 1
ATOM 4346 C C . GLN D 1 54 ? 44.421 18.425 128.769 1.00 50.77 51 GLN D C 1
ATOM 4347 O O . GLN D 1 54 ? 43.989 17.582 129.569 1.00 50.70 51 GLN D O 1
ATOM 4353 N N . SER D 1 55 ? 44.020 19.679 128.759 1.00 49.98 52 SER D N 1
ATOM 4354 C CA . SER D 1 55 ? 43.157 20.209 129.778 1.00 49.29 52 SER D CA 1
ATOM 4355 C C . SER D 1 55 ? 41.708 19.796 129.627 1.00 49.32 52 SER D C 1
ATOM 4356 O O . SER D 1 55 ? 40.900 20.095 130.503 1.00 49.01 52 SER D O 1
ATOM 4359 N N . VAL D 1 56 ? 41.373 19.145 128.508 1.00 49.22 53 VAL D N 1
ATOM 4360 C CA . VAL D 1 56 ? 40.057 18.491 128.348 1.00 47.96 53 VAL D CA 1
ATOM 4361 C C . VAL D 1 56 ? 40.175 16.982 128.325 1.00 46.97 53 VAL D C 1
ATOM 4362 O O . VAL D 1 56 ? 39.331 16.268 128.875 1.00 48.14 53 VAL D O 1
ATOM 4366 N N . VAL D 1 57 ? 41.233 16.505 127.694 1.00 45.30 54 VAL D N 1
ATOM 4367 C CA . VAL D 1 57 ? 41.605 15.103 127.768 1.00 43.10 54 VAL D CA 1
ATOM 4368 C C . VAL D 1 57 ? 41.857 14.594 129.213 1.00 43.42 54 VAL D C 1
ATOM 4369 O O . VAL D 1 57 ? 41.492 13.468 129.541 1.00 44.65 54 VAL D O 1
ATOM 4373 N N . GLY D 1 58 ? 42.490 15.400 130.069 1.00 42.03 55 GLY D N 1
ATOM 4374 C CA . GLY D 1 58 ? 42.743 14.982 131.443 1.00 40.53 55 GLY D CA 1
ATOM 4375 C C . GLY D 1 58 ? 41.478 14.563 132.188 1.00 41.24 55 GLY D C 1
ATOM 4376 O O . GLY D 1 58 ? 41.388 13.434 132.730 1.00 40.49 55 GLY D O 1
ATOM 4377 N N . PRO D 1 59 ? 40.477 15.472 132.258 1.00 41.58 56 PRO D N 1
ATOM 4378 C CA . PRO D 1 59 ? 39.286 15.073 133.011 1.00 41.61 56 PRO D CA 1
ATOM 4379 C C . PRO D 1 59 ? 38.506 14.005 132.317 1.00 42.52 56 PRO D C 1
ATOM 4380 O O . PRO D 1 59 ? 37.821 13.222 132.976 1.00 42.62 56 PRO D O 1
ATOM 4384 N N . LEU D 1 60 ? 38.655 13.941 130.997 1.00 43.77 57 LEU D N 1
ATOM 4385 C CA . LEU D 1 60 ? 37.946 12.956 130.216 1.00 43.96 57 LEU D CA 1
ATOM 4386 C C . LEU D 1 60 ? 38.360 11.595 130.707 1.00 45.33 57 LEU D C 1
ATOM 4387 O O . LEU D 1 60 ? 37.548 10.663 130.760 1.00 46.09 57 LEU D O 1
ATOM 4392 N N . LEU D 1 61 ? 39.618 11.520 131.131 1.00 46.41 58 LEU D N 1
ATOM 4393 C CA . LEU D 1 61 ? 40.315 10.262 131.299 1.00 48.08 58 LEU D CA 1
ATOM 4394 C C . LEU D 1 61 ? 40.453 9.825 132.725 1.00 49.24 58 LEU D C 1
ATOM 4395 O O . LEU D 1 61 ? 40.704 8.666 132.975 1.00 49.49 58 LEU D O 1
ATOM 4400 N N . GLN D 1 62 ? 40.335 10.755 133.657 1.00 50.92 59 GLN D N 1
ATOM 4401 C CA . GLN D 1 62 ? 40.464 10.426 135.081 1.00 53.16 59 GLN D CA 1
ATOM 4402 C C . GLN D 1 62 ? 39.328 9.505 135.567 1.00 53.70 59 GLN D C 1
ATOM 4403 O O . GLN D 1 62 ? 38.439 9.172 134.791 1.00 54.85 59 GLN D O 1
ATOM 4409 N N . ASP D 1 63 ? 39.359 9.089 136.833 1.00 54.79 60 ASP D N 1
ATOM 4410 C CA . ASP D 1 63 ? 38.447 8.032 137.329 1.00 55.38 60 ASP D CA 1
ATOM 4411 C C . ASP D 1 63 ? 36.965 8.371 137.221 1.00 54.64 60 ASP D C 1
ATOM 4412 O O . ASP D 1 63 ? 36.220 7.716 136.485 1.00 54.16 60 ASP D O 1
ATOM 4417 N N . SER D 1 64 ? 36.546 9.387 137.960 1.00 54.04 61 SER D N 1
ATOM 4418 C CA . SER D 1 64 ? 35.280 10.016 137.684 1.00 55.22 61 SER D CA 1
ATOM 4419 C C . SER D 1 64 ? 35.371 10.459 136.225 1.00 55.40 61 SER D C 1
ATOM 4420 O O . SER D 1 64 ? 36.445 10.420 135.622 1.00 55.93 61 SER D O 1
ATOM 4423 N N . GLY D 1 65 ? 34.296 10.886 135.611 1.00 54.35 62 GLY D N 1
ATOM 4424 C CA . GLY D 1 65 ? 34.542 11.312 134.229 1.00 54.97 62 GLY D CA 1
ATOM 4425 C C . GLY D 1 65 ? 34.543 10.177 133.238 1.00 53.25 62 GLY D C 1
ATOM 4426 O O . GLY D 1 65 ? 34.973 9.104 133.540 1.00 53.84 62 GLY D O 1
ATOM 4427 N N . PRO D 1 66 ? 34.073 10.443 132.035 1.00 52.72 63 PRO D N 1
ATOM 4428 C CA . PRO D 1 66 ? 33.454 9.476 131.164 1.00 52.35 63 PRO D CA 1
ATOM 4429 C C . PRO D 1 66 ? 34.330 8.339 130.698 1.00 52.84 63 PRO D C 1
ATOM 4430 O O . PRO D 1 66 ? 33.799 7.279 130.416 1.00 53.82 63 PRO D O 1
ATOM 4434 N N . LEU D 1 67 ? 35.634 8.533 130.534 1.00 52.65 64 LEU D N 1
ATOM 4435 C CA . LEU D 1 67 ? 36.465 7.371 130.158 1.00 52.34 64 LEU D CA 1
ATOM 4436 C C . LEU D 1 67 ? 37.310 6.870 131.337 1.00 52.68 64 LEU D C 1
ATOM 4437 O O . LEU D 1 67 ? 38.420 6.380 131.136 1.00 54.40 64 LEU D O 1
ATOM 4442 N N . GLY D 1 68 ? 36.806 6.985 132.558 1.00 50.73 65 GLY D N 1
ATOM 4443 C CA . GLY D 1 68 ? 37.564 6.488 133.698 1.00 51.88 65 GLY D CA 1
ATOM 4444 C C . GLY D 1 68 ? 37.711 4.965 133.643 1.00 52.73 65 GLY D C 1
ATOM 4445 O O . GLY D 1 68 ? 38.816 4.450 133.690 1.00 52.51 65 GLY D O 1
ATOM 4446 N N . ASP D 1 69 ? 36.592 4.251 133.502 1.00 52.71 66 ASP D N 1
ATOM 4447 C CA . ASP D 1 69 ? 36.596 2.815 133.566 1.00 52.39 66 ASP D CA 1
ATOM 4448 C C . ASP D 1 69 ? 37.478 2.195 132.485 1.00 51.62 66 ASP D C 1
ATOM 4449 O O . ASP D 1 69 ? 37.402 2.555 131.291 1.00 50.91 66 ASP D O 1
ATOM 4454 N N . LEU D 1 70 ? 38.313 1.261 132.926 1.00 50.27 67 LEU D N 1
ATOM 4455 C CA . LEU D 1 70 ? 38.998 0.354 132.047 1.00 49.05 67 LEU D CA 1
ATOM 4456 C C . LEU D 1 70 ? 38.050 -0.255 131.055 1.00 50.22 67 LEU D C 1
ATOM 4457 O O . LEU D 1 70 ? 38.360 -0.323 129.856 1.00 53.24 67 LEU D O 1
ATOM 4462 N N . SER D 1 71 ? 36.904 -0.738 131.509 1.00 50.06 68 SER D N 1
ATOM 4463 C CA . SER D 1 71 ? 36.111 -1.505 130.563 1.00 51.32 68 SER D CA 1
ATOM 4464 C C . SER D 1 71 ? 35.570 -0.571 129.469 1.00 51.61 68 SER D C 1
ATOM 4465 O O . SER D 1 71 ? 35.353 -0.998 128.313 1.00 52.58 68 SER D O 1
ATOM 4468 N N . VAL D 1 72 ? 35.374 0.697 129.840 1.00 50.22 69 VAL D N 1
ATOM 4469 C CA . VAL D 1 72 ? 34.838 1.663 128.901 1.00 49.76 69 VAL D CA 1
ATOM 4470 C C . VAL D 1 72 ? 35.936 1.974 127.866 1.00 50.97 69 VAL D C 1
ATOM 4471 O O . VAL D 1 72 ? 35.653 2.059 126.652 1.00 50.70 69 VAL D O 1
ATOM 4475 N N . ARG D 1 73 ? 37.180 2.095 128.360 1.00 50.22 70 ARG D N 1
ATOM 4476 C CA . ARG D 1 73 ? 38.365 2.401 127.521 1.00 48.08 70 ARG D CA 1
ATOM 4477 C C . ARG D 1 73 ? 38.564 1.325 126.473 1.00 47.10 70 ARG D C 1
ATOM 4478 O O . ARG D 1 73 ? 38.856 1.617 125.302 1.00 45.30 70 ARG D O 1
ATOM 4486 N N . LEU D 1 74 ? 38.417 0.073 126.892 1.00 46.33 71 LEU D N 1
ATOM 4487 C CA . LEU D 1 74 ? 38.598 -0.991 125.938 1.00 45.90 71 LEU D CA 1
ATOM 4488 C C . LEU D 1 74 ? 37.551 -0.892 124.876 1.00 45.72 71 LEU D C 1
ATOM 4489 O O . LEU D 1 74 ? 37.851 -1.083 123.694 1.00 44.83 71 LEU D O 1
ATOM 4494 N N . LYS D 1 75 ? 36.312 -0.609 125.290 1.00 46.44 72 LYS D N 1
ATOM 4495 C CA . LYS D 1 75 ? 35.225 -0.538 124.319 1.00 47.28 72 LYS D CA 1
ATOM 4496 C C . LYS D 1 75 ? 35.541 0.545 123.292 1.00 47.04 72 LYS D C 1
ATOM 4497 O O . LYS D 1 75 ? 35.381 0.329 122.060 1.00 47.71 72 LYS D O 1
ATOM 4503 N N . LEU D 1 76 ? 36.045 1.672 123.791 1.00 45.31 73 LEU D N 1
ATOM 4504 C CA . LEU D 1 76 ? 36.427 2.780 122.911 1.00 46.52 73 LEU D CA 1
ATOM 4505 C C . LEU D 1 76 ? 37.461 2.280 121.929 1.00 47.09 73 LEU D C 1
ATOM 4506 O O . LEU D 1 76 ? 37.238 2.228 120.710 1.00 47.28 73 LEU D O 1
ATOM 4511 N N . LEU D 1 77 ? 38.583 1.866 122.508 1.00 47.68 74 LEU D N 1
ATOM 4512 C CA . LEU D 1 77 ? 39.723 1.390 121.775 1.00 47.00 74 LEU D CA 1
ATOM 4513 C C . LEU D 1 77 ? 39.334 0.380 120.719 1.00 47.05 74 LEU D C 1
ATOM 4514 O O . LEU D 1 77 ? 39.822 0.444 119.583 1.00 48.24 74 LEU D O 1
ATOM 4519 N N . PHE D 1 78 ? 38.435 -0.531 121.086 1.00 46.21 75 PHE D N 1
ATOM 4520 C CA . PHE D 1 78 ? 37.947 -1.538 120.170 1.00 46.07 75 PHE D CA 1
ATOM 4521 C C . PHE D 1 78 ? 37.151 -0.900 119.005 1.00 46.28 75 PHE D C 1
ATOM 4522 O O . PHE D 1 78 ? 37.423 -1.107 117.810 1.00 44.55 75 PHE D O 1
ATOM 4530 N N . GLY D 1 79 ? 36.193 -0.071 119.378 1.00 46.16 76 GLY D N 1
ATOM 4531 C CA . GLY D 1 79 ? 35.445 0.661 118.390 1.00 47.27 76 GLY D CA 1
ATOM 4532 C C . GLY D 1 79 ? 36.296 1.420 117.381 1.00 47.25 76 GLY D C 1
ATOM 4533 O O . GLY D 1 79 ? 35.949 1.482 116.188 1.00 47.27 76 GLY D O 1
ATOM 4534 N N . LEU D 1 80 ? 37.402 2.003 117.850 1.00 46.54 77 LEU D N 1
ATOM 4535 C CA . LEU D 1 80 ? 38.337 2.724 116.967 1.00 44.69 77 LEU D CA 1
ATOM 4536 C C . LEU D 1 80 ? 39.115 1.817 116.004 1.00 44.69 77 LEU D C 1
ATOM 4537 O O . LEU D 1 80 ? 39.772 2.307 115.078 1.00 43.45 77 LEU D O 1
ATOM 4542 N N . GLY D 1 81 ? 39.069 0.505 116.239 1.00 44.78 78 GLY D N 1
ATOM 4543 C CA . GLY D 1 81 ? 39.898 -0.412 115.458 1.00 46.20 78 GLY D CA 1
ATOM 4544 C C . GLY D 1 81 ? 41.316 -0.586 116.009 1.00 46.87 78 GLY D C 1
ATOM 4545 O O . GLY D 1 81 ? 42.154 -1.177 115.380 1.00 46.29 78 GLY D O 1
ATOM 4546 N N . VAL D 1 82 ? 41.602 -0.086 117.198 1.00 47.53 79 VAL D N 1
ATOM 4547 C CA . VAL D 1 82 ? 42.951 -0.239 117.712 1.00 47.65 79 VAL D CA 1
ATOM 4548 C C . VAL D 1 82 ? 43.222 -1.610 118.352 1.00 47.73 79 VAL D C 1
ATOM 4549 O O . VAL D 1 82 ? 44.322 -2.098 118.262 1.00 48.63 79 VAL D O 1
ATOM 4553 N N . LEU D 1 83 ? 42.232 -2.199 119.024 1.00 47.56 80 LEU D N 1
ATOM 4554 C CA . LEU D 1 83 ? 42.353 -3.471 119.738 1.00 45.86 80 LEU D CA 1
ATOM 4555 C C . LEU D 1 83 ? 41.846 -4.578 118.863 1.00 47.35 80 LEU D C 1
ATOM 4556 O O . LEU D 1 83 ? 40.701 -4.563 118.470 1.00 49.38 80 LEU D O 1
ATOM 4561 N N . PRO D 1 84 ? 42.683 -5.553 118.512 1.00 48.64 81 PRO D N 1
ATOM 4562 C CA . PRO D 1 84 ? 42.053 -6.670 117.770 1.00 48.06 81 PRO D CA 1
ATOM 4563 C C . PRO D 1 84 ? 40.959 -7.360 118.598 1.00 49.60 81 PRO D C 1
ATOM 4564 O O . PRO D 1 84 ? 41.009 -7.362 119.863 1.00 50.83 81 PRO D O 1
ATOM 4568 N N . ASP D 1 85 ? 39.979 -7.927 117.905 1.00 50.07 82 ASP D N 1
ATOM 4569 C CA . ASP D 1 85 ? 38.879 -8.667 118.550 1.00 51.08 82 ASP D CA 1
ATOM 4570 C C . ASP D 1 85 ? 39.284 -9.550 119.703 1.00 50.42 82 ASP D C 1
ATOM 4571 O O . ASP D 1 85 ? 38.771 -9.381 120.790 1.00 50.43 82 ASP D O 1
ATOM 4576 N N . ASP D 1 86 ? 40.173 -10.505 119.448 1.00 50.56 83 ASP D N 1
ATOM 4577 C CA . ASP D 1 86 ? 40.607 -11.434 120.477 1.00 52.06 83 ASP D CA 1
ATOM 4578 C C . ASP D 1 86 ? 41.239 -10.765 121.663 1.00 51.43 83 ASP D C 1
ATOM 4579 O O . ASP D 1 86 ? 41.069 -11.239 122.782 1.00 52.16 83 ASP D O 1
ATOM 4584 N N . ILE D 1 87 ? 41.894 -9.629 121.455 1.00 50.80 84 ILE D N 1
ATOM 4585 C CA . ILE D 1 87 ? 42.446 -8.915 122.591 1.00 51.00 84 ILE D CA 1
ATOM 4586 C C . ILE D 1 87 ? 41.357 -8.255 123.410 1.00 51.31 84 ILE D C 1
ATOM 4587 O O . ILE D 1 87 ? 41.354 -8.310 124.643 1.00 52.27 84 ILE D O 1
ATOM 4592 N N . TYR D 1 88 ? 40.444 -7.603 122.707 1.00 51.04 85 TYR D N 1
ATOM 4593 C CA . TYR D 1 88 ? 39.325 -6.965 123.335 1.00 49.63 85 TYR D CA 1
ATOM 4594 C C . TYR D 1 88 ? 38.566 -8.001 124.151 1.00 49.23 85 TYR D C 1
ATOM 4595 O O . TYR D 1 88 ? 38.361 -7.865 125.351 1.00 47.63 85 TYR D O 1
ATOM 4604 N N . HIS D 1 89 ? 38.198 -9.098 123.520 1.00 50.50 86 HIS D N 1
ATOM 4605 C CA . HIS D 1 89 ? 37.447 -10.110 124.252 1.00 50.91 86 HIS D CA 1
ATOM 4606 C C . HIS D 1 89 ? 38.135 -10.720 125.496 1.00 50.46 86 HIS D C 1
ATOM 4607 O O . HIS D 1 89 ? 37.508 -10.805 126.564 1.00 49.80 86 HIS D O 1
ATOM 4614 N N . ASP D 1 90 ? 39.409 -11.089 125.366 1.00 49.01 87 ASP D N 1
ATOM 4615 C CA . ASP D 1 90 ? 40.079 -11.785 126.427 1.00 49.29 87 ASP D CA 1
ATOM 4616 C C . ASP D 1 90 ? 40.217 -10.878 127.645 1.00 50.00 87 ASP D C 1
ATOM 4617 O O . ASP D 1 90 ? 39.868 -11.258 128.757 1.00 49.84 87 ASP D O 1
ATOM 4622 N N . ILE D 1 91 ? 40.665 -9.648 127.435 1.00 49.72 88 ILE D N 1
ATOM 4623 C CA . ILE D 1 91 ? 40.635 -8.680 128.520 1.00 47.92 88 ILE D CA 1
ATOM 4624 C C . ILE D 1 91 ? 39.214 -8.471 129.078 1.00 48.26 88 ILE D C 1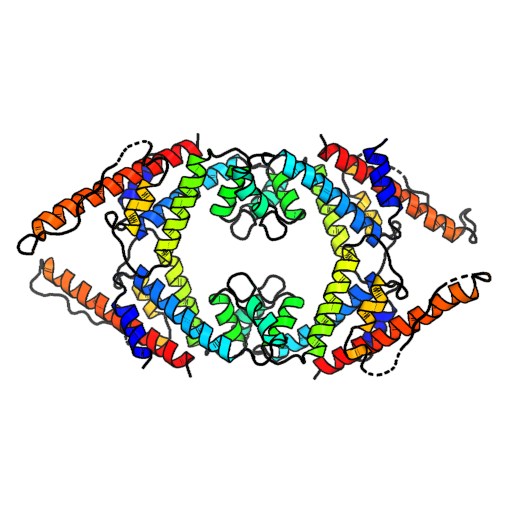
ATOM 4625 O O . ILE D 1 91 ? 39.011 -8.586 130.280 1.00 49.44 88 ILE D O 1
ATOM 4630 N N . GLU D 1 92 ? 38.223 -8.169 128.255 1.00 48.32 89 GLU D N 1
ATOM 4631 C CA . GLU D 1 92 ? 36.895 -7.965 128.847 1.00 50.06 89 GLU D CA 1
ATOM 4632 C C . GLU D 1 92 ? 36.507 -9.182 129.716 1.00 50.86 89 GLU D C 1
ATOM 4633 O O . GLU D 1 92 ? 36.221 -9.047 130.922 1.00 51.46 89 GLU D O 1
ATOM 4639 N N . ASP D 1 93 ? 36.513 -10.368 129.114 1.00 50.42 90 ASP D N 1
ATOM 4640 C CA . ASP D 1 93 ? 36.313 -11.592 129.879 1.00 50.51 90 ASP D CA 1
ATOM 4641 C C . ASP D 1 93 ? 37.202 -11.748 131.155 1.00 51.10 90 ASP D C 1
ATOM 4642 O O . ASP D 1 93 ? 36.719 -12.111 132.241 1.00 50.50 90 ASP D O 1
ATOM 4647 N N . ILE D 1 94 ? 38.499 -11.492 131.046 1.00 49.78 91 ILE D N 1
ATOM 4648 C CA . ILE D 1 94 ? 39.293 -11.620 132.233 1.00 49.86 91 ILE D CA 1
ATOM 4649 C C . ILE D 1 94 ? 38.777 -10.710 133.319 1.00 51.35 91 ILE D C 1
ATOM 4650 O O . ILE D 1 94 ? 38.863 -11.058 134.502 1.00 51.78 91 ILE D O 1
ATOM 4655 N N . ILE D 1 95 ? 38.260 -9.542 132.926 1.00 52.10 92 ILE D N 1
ATOM 4656 C CA . ILE D 1 95 ? 37.780 -8.573 133.904 1.00 51.72 92 ILE D CA 1
ATOM 4657 C C . ILE D 1 95 ? 36.484 -9.049 134.562 1.00 52.31 92 ILE D C 1
ATOM 4658 O O . ILE D 1 95 ? 36.304 -8.914 135.797 1.00 53.06 92 ILE D O 1
ATOM 4663 N N . LYS D 1 96 ? 35.595 -9.609 133.746 1.00 51.31 93 LYS D N 1
ATOM 4664 C CA . LYS D 1 96 ? 34.391 -10.211 134.264 1.00 51.24 93 LYS D CA 1
ATOM 4665 C C . LYS D 1 96 ? 34.797 -11.233 135.353 1.00 50.65 93 LYS D C 1
ATOM 4666 O O . LYS D 1 96 ? 34.323 -11.205 136.490 1.00 51.96 93 LYS D O 1
ATOM 4672 N N . LEU D 1 97 ? 35.707 -12.111 135.012 1.00 48.57 94 LEU D N 1
ATOM 4673 C CA . LEU D 1 97 ? 36.022 -13.182 135.883 1.00 49.13 94 LEU D CA 1
ATOM 4674 C C . LEU D 1 97 ? 36.584 -12.620 137.185 1.00 48.89 94 LEU D C 1
ATOM 4675 O O . LEU D 1 97 ? 36.206 -13.046 138.257 1.00 48.72 94 LEU D O 1
ATOM 4680 N N . LYS D 1 98 ? 37.461 -11.629 137.096 1.00 48.90 95 LYS D N 1
ATOM 4681 C CA . LYS D 1 98 ? 37.987 -11.027 138.295 1.00 47.61 95 LYS D CA 1
ATOM 4682 C C . LYS D 1 98 ? 36.848 -10.494 139.190 1.00 46.80 95 LYS D C 1
ATOM 4683 O O . LYS D 1 98 ? 36.889 -10.699 140.402 1.00 45.69 95 LYS D O 1
ATOM 4689 N N . ASN D 1 99 ? 35.833 -9.850 138.618 1.00 46.13 96 ASN D N 1
ATOM 4690 C CA . ASN D 1 99 ? 34.714 -9.409 139.453 1.00 46.26 96 ASN D CA 1
ATOM 4691 C C . ASN D 1 99 ? 33.819 -10.550 139.982 1.00 47.04 96 ASN D C 1
ATOM 4692 O O . ASN D 1 99 ? 33.221 -10.417 141.051 1.00 45.57 96 ASN D O 1
ATOM 4697 N N . HIS D 1 100 ? 33.723 -11.664 139.256 1.00 48.07 97 HIS D N 1
ATOM 4698 C CA . HIS D 1 100 ? 32.995 -12.802 139.789 1.00 50.12 97 HIS D CA 1
ATOM 4699 C C . HIS D 1 100 ? 33.627 -13.097 141.148 1.00 49.14 97 HIS D C 1
ATOM 4700 O O . HIS D 1 100 ? 32.967 -13.071 142.202 1.00 49.48 97 HIS D O 1
ATOM 4707 N N . LEU D 1 101 ? 34.923 -13.413 141.070 1.00 46.73 98 LEU D N 1
ATOM 4708 C CA . LEU D 1 101 ? 35.753 -13.881 142.152 1.00 43.50 98 LEU D CA 1
ATOM 4709 C C . LEU D 1 101 ? 35.747 -12.954 143.364 1.00 43.97 98 LEU D C 1
ATOM 4710 O O . LEU D 1 101 ? 35.552 -13.453 144.475 1.00 44.49 98 LEU D O 1
ATOM 4715 N N . ASN D 1 102 ? 35.890 -11.629 143.172 1.00 43.56 99 ASN D N 1
ATOM 4716 C CA . ASN D 1 102 ? 35.672 -10.686 144.289 1.00 44.74 99 ASN D CA 1
ATOM 4717 C C . ASN D 1 102 ? 34.257 -10.564 144.850 1.00 44.30 99 ASN D C 1
ATOM 4718 O O . ASN D 1 102 ? 34.079 -9.919 145.866 1.00 43.80 99 ASN D O 1
ATOM 4723 N N . SER D 1 103 ? 33.262 -11.152 144.183 1.00 44.35 100 SER D N 1
ATOM 4724 C CA . SER D 1 103 ? 31.889 -11.207 144.705 1.00 44.15 100 SER D CA 1
ATOM 4725 C C . SER D 1 103 ? 31.604 -12.505 145.417 1.00 47.10 100 SER D C 1
ATOM 4726 O O . SER D 1 103 ? 30.511 -12.687 145.954 1.00 49.86 100 SER D O 1
ATOM 4729 N N . ASP D 1 104 ? 32.558 -13.432 145.419 1.00 47.41 101 ASP D N 1
ATOM 4730 C CA . ASP D 1 104 ? 32.224 -14.762 145.815 1.00 45.57 101 ASP D CA 1
ATOM 4731 C C . ASP D 1 104 ? 32.962 -15.050 147.076 1.00 44.99 101 ASP D C 1
ATOM 4732 O O . ASP D 1 104 ? 34.169 -15.014 147.133 1.00 44.93 101 ASP D O 1
ATOM 4737 N N . ALA D 1 105 ? 32.231 -15.329 148.120 1.00 45.55 102 ALA D N 1
ATOM 4738 C CA . ALA D 1 105 ? 32.896 -15.563 149.372 1.00 45.32 102 ALA D CA 1
ATOM 4739 C C . ALA D 1 105 ? 33.787 -16.787 149.244 1.00 46.69 102 ALA D C 1
ATOM 4740 O O . ALA D 1 105 ? 34.796 -16.890 149.937 1.00 49.21 102 ALA D O 1
ATOM 4742 N N . SER D 1 106 ? 33.451 -17.715 148.351 1.00 46.45 103 SER D N 1
ATOM 4743 C CA . SER D 1 106 ? 34.201 -18.963 148.321 1.00 45.64 103 SER D CA 1
ATOM 4744 C C . SER D 1 106 ? 35.547 -18.738 147.657 1.00 45.81 103 SER D C 1
ATOM 4745 O O . SER D 1 106 ? 35.678 -17.889 146.768 1.00 45.68 103 SER D O 1
ATOM 4748 N N . ASP D 1 107 ? 36.543 -19.485 148.123 1.00 46.33 104 ASP D N 1
ATOM 4749 C CA . ASP D 1 107 ? 37.879 -19.443 147.547 1.00 47.66 104 ASP D CA 1
ATOM 4750 C C . ASP D 1 107 ? 38.022 -20.624 146.593 1.00 48.13 104 ASP D C 1
ATOM 4751 O O . ASP D 1 107 ? 37.708 -21.757 146.953 1.00 49.02 104 ASP D O 1
ATOM 4756 N N . TYR D 1 108 ? 38.473 -20.350 145.377 1.00 48.13 105 TYR D N 1
ATOM 4757 C CA . TYR D 1 108 ? 38.761 -21.387 144.412 1.00 47.67 105 TYR D CA 1
ATOM 4758 C C . TYR D 1 108 ? 40.242 -21.535 144.087 1.00 47.72 105 TYR D C 1
ATOM 4759 O O . TYR D 1 108 ? 41.088 -20.706 144.403 1.00 48.76 105 TYR D O 1
ATOM 4768 N N . GLU D 1 109 ? 40.526 -22.632 143.433 1.00 46.53 106 GLU D N 1
ATOM 4769 C CA . GLU D 1 109 ? 41.842 -23.016 143.130 1.00 46.20 106 GLU D CA 1
ATOM 4770 C C . GLU D 1 109 ? 41.837 -23.067 141.594 1.00 46.37 106 GLU D C 1
ATOM 4771 O O . GLU D 1 109 ? 40.786 -23.270 140.979 1.00 44.84 106 GLU D O 1
ATOM 4777 N N . PHE D 1 110 ? 43.014 -22.885 140.988 1.00 46.75 107 PHE D N 1
ATOM 4778 C CA . PHE D 1 110 ? 43.175 -22.784 139.523 1.00 45.79 107 PHE D CA 1
ATOM 4779 C C . PHE D 1 110 ? 42.700 -24.041 138.818 1.00 45.78 107 PHE D C 1
ATOM 4780 O O . PHE D 1 110 ? 42.497 -24.067 137.613 1.00 46.76 107 PHE D O 1
ATOM 4788 N N . THR D 1 111 ? 42.480 -25.075 139.596 1.00 46.34 108 THR D N 1
ATOM 4789 C CA . THR D 1 111 ? 42.206 -26.396 139.072 1.00 47.76 108 THR D CA 1
ATOM 4790 C C . THR D 1 111 ? 40.690 -26.735 139.112 1.00 47.89 108 THR D C 1
ATOM 4791 O O . THR D 1 111 ? 40.271 -27.807 138.684 1.00 49.03 108 THR D O 1
ATOM 4795 N N . ASP D 1 112 ? 39.883 -25.814 139.635 1.00 47.02 109 ASP D N 1
ATOM 4796 C CA . ASP D 1 112 ? 38.436 -25.980 139.750 1.00 44.47 109 ASP D CA 1
ATOM 4797 C C . ASP D 1 112 ? 37.741 -25.573 138.455 1.00 43.85 109 ASP D C 1
ATOM 4798 O O . ASP D 1 112 ? 38.127 -24.589 137.780 1.00 41.91 109 ASP D O 1
ATOM 4803 N N . PRO D 1 113 ? 36.696 -26.326 138.090 1.00 43.39 110 PRO D N 1
ATOM 4804 C CA . PRO D 1 113 ? 36.064 -26.128 136.781 1.00 43.47 110 PRO D CA 1
ATOM 4805 C C . PRO D 1 113 ? 35.591 -24.715 136.528 1.00 45.61 110 PRO D C 1
ATOM 4806 O O . PRO D 1 113 ? 35.673 -24.267 135.393 1.00 46.77 110 PRO D O 1
ATOM 4810 N N . ASN D 1 114 ? 35.133 -24.009 137.571 1.00 47.76 111 ASN D N 1
ATOM 4811 C CA . ASN D 1 114 ? 34.602 -22.643 137.434 1.00 48.54 111 ASN D CA 1
ATOM 4812 C C . ASN D 1 114 ? 35.722 -21.591 137.338 1.00 50.20 111 ASN D C 1
ATOM 4813 O O . ASN D 1 114 ? 35.489 -20.404 137.070 1.00 51.70 111 ASN D O 1
ATOM 4818 N N . ILE D 1 115 ? 36.959 -22.042 137.493 1.00 51.39 112 ILE D N 1
ATOM 4819 C CA . ILE D 1 115 ? 38.108 -21.218 137.125 1.00 50.67 112 ILE D CA 1
ATOM 4820 C C . ILE D 1 115 ? 38.758 -21.718 135.833 1.00 51.19 112 ILE D C 1
ATOM 4821 O O . ILE D 1 115 ? 39.018 -20.951 134.896 1.00 50.59 112 ILE D O 1
ATOM 4826 N N . LEU D 1 116 ? 39.000 -23.016 135.759 1.00 52.01 113 LEU D N 1
ATOM 4827 C CA . LEU D 1 116 ? 39.753 -23.523 134.623 1.00 51.76 113 LEU D CA 1
ATOM 4828 C C . LEU D 1 116 ? 38.956 -23.397 133.346 1.00 52.49 113 LEU D C 1
ATOM 4829 O O . LEU D 1 116 ? 39.484 -22.989 132.322 1.00 53.77 113 LEU D O 1
ATOM 4834 N N . GLU D 1 117 ? 37.684 -23.738 133.386 1.00 52.51 114 GLU D N 1
ATOM 4835 C CA . GLU D 1 117 ? 36.984 -23.797 132.124 1.00 53.21 114 GLU D CA 1
ATOM 4836 C C . GLU D 1 117 ? 36.885 -22.408 131.487 1.00 52.05 114 GLU D C 1
ATOM 4837 O O . GLU D 1 117 ? 37.119 -22.291 130.276 1.00 51.11 114 GLU D O 1
ATOM 4843 N N . PRO D 1 118 ? 36.576 -21.354 132.291 1.00 52.03 115 PRO D N 1
ATOM 4844 C CA . PRO D 1 118 ? 36.523 -19.953 131.763 1.00 52.34 115 PRO D CA 1
ATOM 4845 C C . PRO D 1 118 ? 37.840 -19.521 131.082 1.00 53.24 115 PRO D C 1
ATOM 4846 O O . PRO D 1 118 ? 37.832 -18.761 130.052 1.00 52.71 115 PRO D O 1
ATOM 4850 N N . ILE D 1 119 ? 38.963 -19.982 131.652 1.00 52.14 116 ILE D N 1
ATOM 4851 C CA . ILE D 1 119 ? 40.223 -19.536 131.134 1.00 51.21 116 ILE D CA 1
ATOM 4852 C C . ILE D 1 119 ? 40.564 -20.353 129.937 1.00 50.76 116 ILE D C 1
ATOM 4853 O O . ILE D 1 119 ? 41.062 -19.833 128.954 1.00 53.01 116 ILE D O 1
ATOM 4858 N N . LYS D 1 120 ? 40.235 -21.625 129.956 1.00 49.36 117 LYS D N 1
ATOM 4859 C CA . LYS D 1 120 ? 40.263 -22.366 128.683 1.00 47.03 117 LYS D CA 1
ATOM 4860 C C . LYS D 1 120 ? 39.430 -21.659 127.564 1.00 45.72 117 LYS D C 1
ATOM 4861 O O . LYS D 1 120 ? 39.720 -21.806 126.380 1.00 44.93 117 LYS D O 1
ATOM 4867 N N . LYS D 1 121 ? 38.418 -20.868 127.923 1.00 45.15 118 LYS D N 1
ATOM 4868 C CA . LYS D 1 121 ? 37.563 -20.288 126.868 1.00 45.32 118 LYS D CA 1
ATOM 4869 C C . LYS D 1 121 ? 38.306 -19.165 126.150 1.00 44.87 118 LYS D C 1
ATOM 4870 O O . LYS D 1 121 ? 38.244 -19.050 124.927 1.00 45.70 118 LYS D O 1
ATOM 4876 N N . LEU D 1 122 ? 39.100 -18.419 126.914 1.00 43.57 119 LEU D N 1
ATOM 4877 C CA . LEU D 1 122 ? 39.968 -17.350 126.390 1.00 43.24 119 LEU D CA 1
ATOM 4878 C C . LEU D 1 122 ? 40.756 -17.649 125.091 1.00 44.55 119 LEU D C 1
ATOM 4879 O O . LEU D 1 122 ? 41.483 -18.645 124.988 1.00 46.23 119 LEU D O 1
ATOM 4884 N N . HIS D 1 123 ? 40.646 -16.746 124.128 1.00 44.17 120 HIS D N 1
ATOM 4885 C CA . HIS D 1 123 ? 41.269 -16.903 122.821 1.00 43.48 120 HIS D CA 1
ATOM 4886 C C . HIS D 1 123 ? 42.734 -17.197 122.889 1.00 43.52 120 HIS D C 1
ATOM 4887 O O . HIS D 1 123 ? 43.196 -18.190 122.330 1.00 43.08 120 HIS D O 1
ATOM 4894 N N . LEU D 1 124 ? 43.467 -16.318 123.558 1.00 43.22 121 LEU D N 1
ATOM 4895 C CA . LEU D 1 124 ? 44.905 -16.459 123.606 1.00 43.78 121 LEU D CA 1
ATOM 4896 C C . LEU D 1 124 ? 45.404 -17.692 124.372 1.00 43.20 121 LEU D C 1
ATOM 4897 O O . LEU D 1 124 ? 46.459 -18.190 124.052 1.00 42.20 121 LEU D O 1
ATOM 4902 N N . VAL D 1 125 ? 44.642 -18.218 125.335 1.00 42.54 122 VAL D N 1
ATOM 4903 C CA . VAL D 1 125 ? 45.079 -19.472 125.942 1.00 42.22 122 VAL D CA 1
ATOM 4904 C C . VAL D 1 125 ? 44.835 -20.688 125.001 1.00 42.95 122 VAL D C 1
ATOM 4905 O O . VAL D 1 125 ? 45.691 -21.583 124.885 1.00 43.50 122 VAL D O 1
ATOM 4909 N N . LYS D 1 126 ? 43.726 -20.669 124.267 1.00 42.50 123 LYS D N 1
ATOM 4910 C CA . LYS D 1 126 ? 43.490 -21.653 123.239 1.00 42.58 123 LYS D CA 1
ATOM 4911 C C . LYS D 1 126 ? 44.633 -21.637 122.237 1.00 44.29 123 LYS D C 1
ATOM 4912 O O . LYS D 1 126 ? 45.221 -22.678 121.925 1.00 45.25 123 LYS D O 1
ATOM 4918 N N . LYS D 1 127 ? 44.980 -20.447 121.768 1.00 45.61 124 LYS D N 1
ATOM 4919 C CA . LYS D 1 127 ? 46.007 -20.287 120.736 1.00 46.47 124 LYS D CA 1
ATOM 4920 C C . LYS D 1 127 ? 47.382 -20.675 121.245 1.00 45.78 124 LYS D C 1
ATOM 4921 O O . LYS D 1 127 ? 48.230 -21.106 120.468 1.00 41.95 124 LYS D O 1
ATOM 4935 N N . GLY D 1 129 ? 48.154 -22.859 123.814 1.00 48.44 126 GLY D N 1
ATOM 4936 C CA . GLY D 1 129 ? 48.234 -24.274 124.038 1.00 48.87 126 GLY D CA 1
ATOM 4937 C C . GLY D 1 129 ? 49.032 -24.629 125.258 1.00 49.29 126 GLY D C 1
ATOM 4938 O O . GLY D 1 129 ? 49.637 -25.692 125.302 1.00 50.92 126 GLY D O 1
ATOM 4947 N N . VAL D 1 131 ? 48.101 -24.614 128.701 1.00 47.24 128 VAL D N 1
ATOM 4948 C CA . VAL D 1 131 ? 47.338 -24.827 129.936 1.00 46.78 128 VAL D CA 1
ATOM 4949 C C . VAL D 1 131 ? 46.594 -26.182 130.043 1.00 45.80 128 VAL D C 1
ATOM 4950 O O . VAL D 1 131 ? 46.023 -26.510 131.081 1.00 45.04 128 VAL D O 1
ATOM 4954 N N . GLN D 1 132 ? 46.623 -26.955 128.973 1.00 44.12 129 GLN D N 1
ATOM 4955 C CA . GLN D 1 132 ? 45.727 -28.044 128.792 1.00 43.76 129 GLN D CA 1
ATOM 4956 C C . GLN D 1 132 ? 46.482 -29.326 129.120 1.00 44.18 129 GLN D C 1
ATOM 4957 O O . GLN D 1 132 ? 47.394 -29.708 128.392 1.00 45.27 129 GLN D O 1
ATOM 4963 N N . LEU D 1 133 ? 46.104 -29.997 130.211 1.00 42.72 130 LEU D N 1
ATOM 4964 C CA . LEU D 1 133 ? 46.932 -31.041 130.789 1.00 41.32 130 LEU D CA 1
ATOM 4965 C C . LEU D 1 133 ? 46.448 -32.481 130.587 1.00 41.22 130 LEU D C 1
ATOM 4966 O O . LEU D 1 133 ? 45.271 -32.747 130.449 1.00 42.88 130 LEU D O 1
ATOM 4971 N N . GLU D 1 134 ? 47.386 -33.407 130.530 1.00 40.98 131 GLU D N 1
ATOM 4972 C CA . GLU D 1 134 ? 47.106 -34.831 130.542 1.00 39.99 131 GLU D CA 1
ATOM 4973 C C . GLU D 1 134 ? 47.660 -35.278 131.875 1.00 39.90 131 GLU D C 1
ATOM 4974 O O . GLU D 1 134 ? 48.856 -35.211 132.100 1.00 39.28 131 GLU D O 1
ATOM 4980 N N . VAL D 1 135 ? 46.796 -35.708 132.773 1.00 40.78 132 VAL D N 1
ATOM 4981 C CA . VAL D 1 135 ? 47.227 -36.092 134.101 1.00 42.54 132 VAL D CA 1
ATOM 4982 C C . VAL D 1 135 ? 47.135 -37.614 134.361 1.00 45.35 132 VAL D C 1
ATOM 4983 O O . VAL D 1 135 ? 46.068 -38.102 134.693 1.00 46.40 132 VAL D O 1
ATOM 4987 N N . ASN D 1 136 ? 48.236 -38.361 134.216 1.00 47.58 133 ASN D N 1
ATOM 4988 C CA . ASN D 1 136 ? 48.277 -39.751 134.671 1.00 50.12 133 ASN D CA 1
ATOM 4989 C C . ASN D 1 136 ? 48.249 -39.684 136.187 1.00 52.03 133 ASN D C 1
ATOM 4990 O O . ASN D 1 136 ? 49.040 -38.931 136.768 1.00 52.49 133 ASN D O 1
ATOM 4995 N N . GLU D 1 137 ? 47.327 -40.420 136.821 1.00 53.78 134 GLU D N 1
ATOM 4996 C CA . GLU D 1 137 ? 47.115 -40.304 138.277 1.00 55.81 134 GLU D CA 1
ATOM 4997 C C . GLU D 1 137 ? 48.048 -41.238 139.064 1.00 55.66 134 GLU D C 1
ATOM 4998 O O . GLU D 1 137 ? 48.428 -42.289 138.553 1.00 54.93 134 GLU D O 1
ATOM 5004 N N . PRO D 1 138 ? 48.482 -40.818 140.276 1.00 56.45 135 PRO D N 1
ATOM 5005 C CA . PRO D 1 138 ? 49.387 -41.632 141.104 1.00 57.65 135 PRO D CA 1
ATOM 5006 C C . PRO D 1 138 ? 48.969 -43.090 141.185 1.00 59.95 135 PRO D C 1
ATOM 5007 O O . PRO D 1 138 ? 47.793 -43.381 141.285 1.00 60.47 135 PRO D O 1
ATOM 5011 N N . ASP D 1 139 ? 49.927 -44.003 141.126 1.00 63.17 136 ASP D N 1
ATOM 5012 C CA . ASP D 1 139 ? 49.603 -45.411 141.200 1.00 65.99 136 ASP D CA 1
ATOM 5013 C C . ASP D 1 139 ? 49.416 -45.873 142.626 1.00 68.64 136 ASP D C 1
ATOM 5014 O O . ASP D 1 139 ? 48.289 -46.139 143.035 1.00 69.26 136 ASP D O 1
ATOM 5019 N N . ASP D 1 140 ? 50.518 -45.975 143.371 1.00 71.15 137 ASP D N 1
ATOM 5020 C CA . ASP D 1 140 ? 50.493 -46.475 144.749 1.00 73.37 137 ASP D CA 1
ATOM 5021 C C . ASP D 1 140 ? 49.513 -45.608 145.536 1.00 74.69 137 ASP D C 1
ATOM 5022 O O . ASP D 1 140 ? 49.837 -44.465 145.898 1.00 75.40 137 ASP D O 1
ATOM 5027 N N . ASP D 1 141 ? 48.312 -46.142 145.776 1.00 75.58 138 ASP D N 1
ATOM 5028 C CA . ASP D 1 141 ? 47.163 -45.308 146.208 1.00 76.31 138 ASP D CA 1
ATOM 5029 C C . ASP D 1 141 ? 47.071 -45.017 147.709 1.00 76.35 138 ASP D C 1
ATOM 5030 O O . ASP D 1 141 ? 47.938 -45.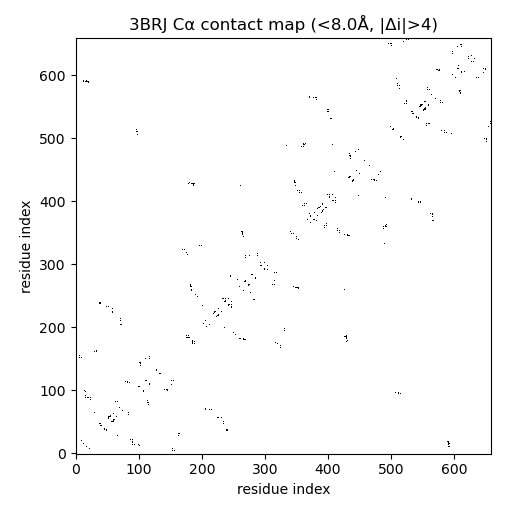424 148.489 1.00 76.33 138 ASP D O 1
ATOM 5035 N N . ILE D 1 142 ? 45.998 -44.316 148.090 1.00 76.23 139 ILE D N 1
ATOM 5036 C CA . ILE D 1 142 ? 45.885 -43.689 149.406 1.00 75.88 139 ILE D CA 1
ATOM 5037 C C . ILE D 1 142 ? 46.957 -42.593 149.463 1.00 75.62 139 ILE D C 1
ATOM 5038 O O . ILE D 1 142 ? 47.368 -42.136 150.538 1.00 76.10 139 ILE D O 1
ATOM 5043 N N . ASP D 1 143 ? 47.401 -42.191 148.270 1.00 74.37 140 ASP D N 1
ATOM 5044 C CA . ASP D 1 143 ? 48.283 -41.045 148.092 1.00 72.90 140 ASP D CA 1
ATOM 5045 C C . ASP D 1 143 ? 47.528 -39.776 148.439 1.00 71.65 140 ASP D C 1
ATOM 5046 O O . ASP D 1 143 ? 47.452 -38.824 147.633 1.00 71.43 140 ASP D O 1
ATOM 5051 N N . LEU D 1 144 ? 46.933 -39.790 149.633 1.00 69.18 141 LEU D N 1
ATOM 5052 C CA . LEU D 1 144 ? 46.689 -38.559 150.357 1.00 66.70 141 LEU D CA 1
ATOM 5053 C C . LEU D 1 144 ? 47.726 -37.543 149.811 1.00 64.32 141 LEU D C 1
ATOM 5054 O O . LEU D 1 144 ? 47.400 -36.623 149.040 1.00 62.88 141 LEU D O 1
ATOM 5059 N N . GLU D 1 145 ? 48.993 -37.798 150.136 1.00 61.57 142 GLU D N 1
ATOM 5060 C CA . GLU D 1 145 ? 50.071 -36.878 149.857 1.00 58.87 142 GLU D CA 1
ATOM 5061 C C . GLU D 1 145 ? 50.294 -36.618 148.362 1.00 55.62 142 GLU D C 1
ATOM 5062 O O . GLU D 1 145 ? 50.447 -35.469 147.966 1.00 55.91 142 GLU D O 1
ATOM 5068 N N . PHE D 1 146 ? 50.269 -37.658 147.535 1.00 52.11 143 PHE D N 1
ATOM 5069 C CA . PHE D 1 146 ? 50.673 -37.506 146.128 1.00 49.42 143 PHE D CA 1
ATOM 5070 C C . PHE D 1 146 ? 49.628 -36.902 145.206 1.00 48.83 143 PHE D C 1
ATOM 5071 O O . PHE D 1 146 ? 49.964 -36.122 144.348 1.00 48.56 143 PHE D O 1
ATOM 5079 N N . TYR D 1 147 ? 48.361 -37.264 145.378 1.00 49.94 144 TYR D N 1
ATOM 5080 C CA . TYR D 1 147 ? 47.294 -36.702 144.542 1.00 49.25 144 TYR D CA 1
ATOM 5081 C C . TYR D 1 147 ? 47.270 -35.197 144.774 1.00 48.31 144 TYR D C 1
ATOM 5082 O O . TYR D 1 147 ? 47.144 -34.420 143.820 1.00 47.44 144 TYR D O 1
ATOM 5091 N N . GLN D 1 148 ? 47.414 -34.820 146.047 1.00 47.92 145 GLN D N 1
ATOM 5092 C CA . GLN D 1 148 ? 47.467 -33.432 146.500 1.00 48.15 145 GLN D CA 1
ATOM 5093 C C . GLN D 1 148 ? 48.587 -32.680 145.811 1.00 45.84 145 GLN D C 1
ATOM 5094 O O . GLN D 1 148 ? 48.352 -31.648 145.145 1.00 44.57 145 GLN D O 1
ATOM 5100 N N . LEU D 1 149 ? 49.798 -33.228 145.971 1.00 43.10 146 LEU D N 1
ATOM 5101 C CA . LEU D 1 149 ? 51.031 -32.651 145.433 1.00 41.54 146 LEU D CA 1
ATOM 5102 C C . LEU D 1 149 ? 50.959 -32.343 143.933 1.00 41.87 146 LEU D C 1
ATOM 5103 O O . LEU D 1 149 ? 51.318 -31.231 143.485 1.00 42.02 146 LEU D O 1
ATOM 5108 N N . GLN D 1 150 ? 50.485 -33.325 143.175 1.00 41.08 147 GLN D N 1
ATOM 5109 C CA . GLN D 1 150 ? 50.182 -33.155 141.771 1.00 42.02 147 GLN D CA 1
ATOM 5110 C C . GLN D 1 150 ? 49.196 -32.011 141.486 1.00 42.52 147 GLN D C 1
ATOM 5111 O O . GLN D 1 150 ? 49.261 -31.337 140.453 1.00 41.42 147 GLN D O 1
ATOM 5117 N N . LEU D 1 151 ? 48.243 -31.833 142.392 1.00 43.22 148 LEU D N 1
ATOM 5118 C CA . LEU D 1 151 ? 47.165 -30.911 142.148 1.00 43.53 148 LEU D CA 1
ATOM 5119 C C . LEU D 1 151 ? 47.807 -29.533 142.243 1.00 44.92 148 LEU D C 1
ATOM 5120 O O . LEU D 1 151 ? 47.552 -28.658 141.409 1.00 42.18 148 LEU D O 1
ATOM 5125 N N . GLN D 1 152 ? 48.690 -29.365 143.239 1.00 46.51 149 GLN D N 1
ATOM 5126 C CA . GLN D 1 152 ? 49.469 -28.129 143.314 1.00 48.45 149 GLN D CA 1
ATOM 5127 C C . GLN D 1 152 ? 50.345 -27.937 142.085 1.00 47.99 149 GLN D C 1
ATOM 5128 O O . GLN D 1 152 ? 50.428 -26.819 141.564 1.00 50.38 149 GLN D O 1
ATOM 5134 N N . ARG D 1 153 ? 50.945 -29.022 141.602 1.00 45.79 150 ARG D N 1
ATOM 5135 C CA . ARG D 1 153 ? 51.778 -28.976 140.424 1.00 43.61 150 ARG D CA 1
ATOM 5136 C C . ARG D 1 153 ? 50.930 -28.576 139.277 1.00 43.73 150 ARG D C 1
ATOM 5137 O O . ARG D 1 153 ? 51.313 -27.745 138.503 1.00 43.55 150 ARG D O 1
ATOM 5145 N N . GLN D 1 154 ? 49.719 -29.099 139.208 1.00 46.02 151 GLN D N 1
ATOM 5146 C CA . GLN D 1 154 ? 48.791 -28.663 138.172 1.00 47.47 151 GLN D CA 1
ATOM 5147 C C . GLN D 1 154 ? 48.466 -27.186 138.236 1.00 49.00 151 GLN D C 1
ATOM 5148 O O . GLN D 1 154 ? 48.434 -26.527 137.207 1.00 50.39 151 GLN D O 1
ATOM 5154 N N . GLN D 1 155 ? 48.188 -26.653 139.430 1.00 50.26 152 GLN D N 1
ATOM 5155 C CA . GLN D 1 155 ? 47.743 -25.243 139.535 1.00 49.98 152 GLN D CA 1
ATOM 5156 C C . GLN D 1 155 ? 48.832 -24.349 138.992 1.00 50.50 152 GLN D C 1
ATOM 5157 O O . GLN D 1 155 ? 48.611 -23.594 138.043 1.00 48.84 152 GLN D O 1
ATOM 5163 N N . GLN D 1 156 ? 50.023 -24.528 139.564 1.00 50.12 153 GLN D N 1
ATOM 5164 C CA . GLN D 1 156 ? 51.202 -23.834 139.130 1.00 50.44 153 GLN D CA 1
ATOM 5165 C C . GLN D 1 156 ? 51.356 -23.854 137.614 1.00 49.92 153 GLN D C 1
ATOM 5166 O O . GLN D 1 156 ? 51.681 -22.827 137.016 1.00 48.43 153 GLN D O 1
ATOM 5172 N N . ILE D 1 157 ? 51.100 -24.999 136.981 1.00 49.69 154 ILE D N 1
ATOM 5173 C CA . ILE D 1 157 ? 51.183 -25.039 135.514 1.00 50.13 154 ILE D CA 1
ATOM 5174 C C . ILE D 1 157 ? 50.227 -24.032 134.932 1.00 50.08 154 ILE D C 1
ATOM 5175 O O . ILE D 1 157 ? 50.612 -23.208 134.091 1.00 51.38 154 ILE D O 1
ATOM 5180 N N . ILE D 1 158 ? 48.979 -24.111 135.374 1.00 49.11 155 ILE D N 1
ATOM 5181 C CA . ILE D 1 158 ? 47.916 -23.314 134.787 1.00 48.55 155 ILE D CA 1
ATOM 5182 C C . ILE D 1 158 ? 48.271 -21.862 134.992 1.00 48.01 155 ILE D C 1
ATOM 5183 O O . ILE D 1 158 ? 48.300 -21.120 134.043 1.00 49.78 155 ILE D O 1
ATOM 5188 N N . LYS D 1 159 ? 48.596 -21.482 136.227 1.00 48.02 156 LYS D N 1
ATOM 5189 C CA . LYS D 1 159 ? 48.994 -20.117 136.590 1.00 45.94 156 LYS D CA 1
ATOM 5190 C C . LYS D 1 159 ? 50.099 -19.646 135.710 1.00 47.05 156 LYS D C 1
ATOM 5191 O O . LYS D 1 159 ? 50.051 -18.502 135.241 1.00 47.70 156 LYS D O 1
ATOM 5197 N N . SER D 1 160 ? 51.072 -20.520 135.452 1.00 46.98 157 SER D N 1
ATOM 5198 C CA . SER D 1 160 ? 52.140 -20.141 134.566 1.00 48.46 157 SER D CA 1
ATOM 5199 C C . SER D 1 160 ? 51.677 -19.913 133.149 1.00 49.06 157 SER D C 1
ATOM 5200 O O . SER D 1 160 ? 52.138 -18.964 132.503 1.00 51.17 157 SER D O 1
ATOM 5203 N N . GLY D 1 161 ? 50.772 -20.764 132.669 1.00 48.29 158 GLY D N 1
ATOM 5204 C CA . GLY D 1 161 ? 50.327 -20.715 131.270 1.00 47.74 158 GLY D CA 1
ATOM 5205 C C . GLY D 1 161 ? 49.608 -19.406 131.058 1.00 49.31 158 GLY D C 1
ATOM 5206 O O . GLY D 1 161 ? 49.909 -18.635 130.097 1.00 50.88 158 GLY D O 1
ATOM 5207 N N . LEU D 1 162 ? 48.679 -19.134 131.978 1.00 48.09 159 LEU D N 1
ATOM 5208 C CA . LEU D 1 162 ? 47.921 -17.919 131.945 1.00 47.80 159 LEU D CA 1
ATOM 5209 C C . LEU D 1 162 ? 48.894 -16.757 131.970 1.00 47.98 159 LEU D C 1
ATOM 5210 O O . LEU D 1 162 ? 48.738 -15.807 131.213 1.00 49.32 159 LEU D O 1
ATOM 5215 N N . SER D 1 163 ? 49.926 -16.823 132.808 1.00 45.88 160 SER D N 1
ATOM 5216 C CA . SER D 1 163 ? 50.794 -15.675 132.885 1.00 43.50 160 SER D CA 1
ATOM 5217 C C . SER D 1 163 ? 51.299 -15.320 131.515 1.00 42.80 160 SER D C 1
ATOM 5218 O O . SER D 1 163 ? 51.189 -14.166 131.123 1.00 43.20 160 SER D O 1
ATOM 5221 N N . LEU D 1 164 ? 51.780 -16.303 130.753 1.00 40.45 161 LEU D N 1
ATOM 5222 C CA . LEU D 1 164 ? 52.259 -15.989 129.428 1.00 39.07 161 LEU D CA 1
ATOM 5223 C C . LEU D 1 164 ? 51.139 -15.389 128.549 1.00 41.28 161 LEU D C 1
ATOM 5224 O O . LEU D 1 164 ? 51.401 -14.517 127.717 1.00 41.80 161 LEU D O 1
ATOM 5229 N N . ALA D 1 165 ? 49.892 -15.818 128.727 1.00 41.91 162 ALA D N 1
ATOM 5230 C CA . ALA D 1 165 ? 48.834 -15.148 127.973 1.00 44.21 162 ALA D CA 1
ATOM 5231 C C . ALA D 1 165 ? 48.885 -13.648 128.245 1.00 44.95 162 ALA D C 1
ATOM 5232 O O . ALA D 1 165 ? 48.821 -12.811 127.326 1.00 45.29 162 ALA D O 1
ATOM 5234 N N . ILE D 1 166 ? 49.005 -13.324 129.525 1.00 44.09 163 ILE D N 1
ATOM 5235 C CA . ILE D 1 166 ? 48.888 -11.957 129.957 1.00 44.04 163 ILE D CA 1
ATOM 5236 C C . ILE D 1 166 ? 50.077 -11.131 129.478 1.00 45.31 163 ILE D C 1
ATOM 5237 O O . ILE D 1 166 ? 49.913 -10.036 128.966 1.00 47.05 163 ILE D O 1
ATOM 5242 N N . VAL D 1 167 ? 51.257 -11.699 129.586 1.00 44.81 164 VAL D N 1
ATOM 5243 C CA . VAL D 1 167 ? 52.419 -11.057 129.089 1.00 45.58 164 VAL D CA 1
ATOM 5244 C C . VAL D 1 167 ? 52.323 -10.911 127.601 1.00 47.08 164 VAL D C 1
ATOM 5245 O O . VAL D 1 167 ? 52.763 -9.902 127.065 1.00 49.64 164 VAL D O 1
ATOM 5249 N N . GLU D 1 168 ? 51.772 -11.889 126.906 1.00 47.91 165 GLU D N 1
ATOM 5250 C CA . GLU D 1 168 ? 51.743 -11.777 125.443 1.00 48.44 165 GLU D CA 1
ATOM 5251 C C . GLU D 1 168 ? 50.781 -10.625 125.038 1.00 48.44 165 GLU D C 1
ATOM 5252 O O . GLU D 1 168 ? 51.043 -9.853 124.093 1.00 47.29 165 GLU D O 1
ATOM 5258 N N . ILE D 1 169 ? 49.709 -10.472 125.813 1.00 47.93 166 ILE D N 1
ATOM 5259 C CA . ILE D 1 169 ? 48.754 -9.402 125.572 1.00 48.20 166 ILE D CA 1
ATOM 5260 C C . ILE D 1 169 ? 49.385 -8.027 125.828 1.00 49.66 166 ILE D C 1
ATOM 5261 O O . ILE D 1 169 ? 49.315 -7.145 124.976 1.00 50.72 166 ILE D O 1
ATOM 5266 N N . CYS D 1 170 ? 49.998 -7.842 126.997 1.00 49.04 167 CYS D N 1
ATOM 5267 C CA . CYS D 1 170 ? 50.589 -6.564 127.325 1.00 48.76 167 CYS D CA 1
ATOM 5268 C C . CYS D 1 170 ? 51.645 -6.227 126.297 1.00 48.83 167 CYS D C 1
ATOM 5269 O O . CYS D 1 170 ? 51.836 -5.086 125.871 1.00 47.10 167 CYS D O 1
ATOM 5272 N N . ASN D 1 171 ? 52.320 -7.268 125.884 1.00 50.20 168 ASN D N 1
ATOM 5273 C CA . ASN D 1 171 ? 53.304 -7.129 124.877 1.00 52.22 168 ASN D CA 1
ATOM 5274 C C . ASN D 1 171 ? 52.660 -6.576 123.625 1.00 52.44 168 ASN D C 1
ATOM 5275 O O . ASN D 1 171 ? 53.170 -5.620 122.997 1.00 51.12 168 ASN D O 1
ATOM 5280 N N . GLU D 1 172 ? 51.522 -7.184 123.291 1.00 52.45 169 GLU D N 1
ATOM 5281 C CA . GLU D 1 172 ? 50.846 -6.894 122.059 1.00 52.52 169 GLU D CA 1
ATOM 5282 C C . GLU D 1 172 ? 50.304 -5.476 122.077 1.00 52.02 169 GLU D C 1
ATOM 5283 O O . GLU D 1 172 ? 50.309 -4.799 121.057 1.00 51.99 169 GLU D O 1
ATOM 5289 N N . LEU D 1 173 ? 49.904 -5.006 123.251 1.00 51.75 170 LEU D N 1
ATOM 5290 C CA . LEU D 1 173 ? 49.435 -3.620 123.412 1.00 52.47 170 LEU D CA 1
ATOM 5291 C C . LEU D 1 173 ? 50.548 -2.576 123.434 1.00 54.55 170 LEU D C 1
ATOM 5292 O O . LEU D 1 173 ? 50.264 -1.400 123.306 1.00 57.76 170 LEU D O 1
ATOM 5297 N N . GLY D 1 174 ? 51.797 -2.949 123.646 1.00 54.81 171 GLY D N 1
ATOM 5298 C CA . GLY D 1 174 ? 52.804 -1.925 123.724 1.00 55.82 171 GLY D CA 1
ATOM 5299 C C . GLY D 1 174 ? 53.199 -1.533 122.327 1.00 57.82 171 GLY D C 1
ATOM 5300 O O . GLY D 1 174 ? 53.908 -0.547 122.129 1.00 57.90 171 GLY D O 1
ATOM 5301 N N . LYS D 1 175 ? 52.717 -2.301 121.352 1.00 60.29 172 LYS D N 1
ATOM 5302 C CA . LYS D 1 175 ? 53.286 -2.292 119.982 1.00 62.34 172 LYS D CA 1
ATOM 5303 C C . LYS D 1 175 ? 52.912 -1.045 119.163 1.00 62.92 172 LYS D C 1
ATOM 5304 O O . LYS D 1 175 ? 51.963 -0.330 119.509 1.00 63.66 172 LYS D O 1
#

InterPro domains:
  IPR007761 Mannitol repressor MtlR-like [PF05068] (7-170)
  IPR007761 Mannitol repressor MtlR-like [PTHR37941] (8-174)
  IPR038026 MtlR-like superfamily [SSF158668] (4-170)

Nearest PDB structures (foldseek):
  3brj-assembly1_A  TM=1.004E+00  e=1.092E-21  Vibrio parahaemolyticus RIMD 2210633
  3brj-assembly2_C  TM=9.741E-01  e=2.601E-18  Vibrio parahaemolyticus RIMD 2210633
  6kcr-assembly2_C  TM=9.285E-01  e=2.101E-11  Escherichia coli K-12
  3c8g-assembly2_C  TM=8.400E-01  e=4.045E-06  Shigella flexneri 2a str. 2457T
  3c8g-assembly1_A-2  TM=8.072E-01  e=6.371E-06  Shigella flexneri 2a str. 2457T

Organism: Vibrio parahaemolyticus serotype O3:K6 (strain RIMD 2210633) (NCBI:txid223926)

Solvent-accessible surface area: 35440 Å² total

Foldseek 3Di:
DLPVLLVCLVVQPAPLSNLVSLVVLVVVLLVVLLQVVADDDDPVRCVVVVQCCDQPHPNNDPLSVLVVCVVVVNDDPLLSVLSVLSVVVSVVVVVDPDGDACLDCVRVVSLCVRPVVVVPDDHDDDDDPPPVCCVVVVVVVVVVSVVSSVSVSVVSSVSSVSSVD/DPPLCVLLVVLVPQPAPLSNLVSLLVVVVVLVVVVLCVVQPVDDPVSCVVVVQCCPCPHPNVDPLSSLVCCVVVVNDDPLLSCQSVLSVVLSVVCVVDPDGDACPDCSNVVSVCVRPQCVCDDFDDADDPPDPDDPVCNPVVVVVRRVVSSSSVSVSSSVSSVVSVD/DLVVLLVQQVVQPFDLSSLVSLVVVVVVLLVVVLQVPQPNDDVPSCVVVVQCCPCVHVNVDNLSSLVVCVVVVNDDPLLSVLSVLSVVLSVVCVVDPDGDACQDPVNVVSLCPRPLLVVPDDDDDAPDDCPVVVVVSVPVRCVRSVSVSVSSSVSSVVSVD/DVLPVLLVCLVPQDAPLSNLVSLLVLVLVLLVVLVVVVQDDPDPVRCVVVVQCDDCPHPNNDPLSSLVVCVVVVNAPPLLSVLSVLSVVLSVVQVVDPDGDACQDCSNVVSNCVRPLLVCDLDDDDDADDPPVCPPRNVVVVVVSRVSSSSSVSVSSSVSSVVSVD

CATH classification: 1.20.120.330

Radius of gyration: 32.26 Å; Cα contacts (8 Å, |Δi|>4): 650; chains: 4; bounding box: 85×109×72 Å

Secondary structure (DSSP, 8-state):
-TTTTHHHHHH--SHHHHHHHHHHHHHHHHHHHHHHHS----HHHHHHHHHHHSTTSTT-SHHHHHHHHHHHT-S-HHHHHHHHHHHHHHHHHHT-SS---TTSHHHHHHHTTSHHHH----------SSSS-HHHHHHHHHHHHHHHHHHHHHHHHHHHHHHT-/-HHHHHHHHHHHH--SHHHHHHHHHHHHHHHHHHHHHHHS-S--HHHHHHHHHHHSTTSTT-SHHHHHHHHHHTT-S-HHHHHHHHHHHHHHHHHHH-SS---TTSHHHHHHHHHSHHHH----PPPP-TTSS--TTTHHHHHHHHHHHHHHHHHHHHHHHHHHHH-/--SHHHHHHHT--SHHHHHHHHHHHHHHHHHHHHHHTS--S-HHHHHHHHHHHSTTSTT-SHHHHHHHHHHTT-S-HHHHHHHHHHHHHHHHHTT-SS---TTSHHHHHHHHH-HHHH------------HHHHHHHHHHHHHHHHHHHHHHHHHHHHHT-/-THHHHHHHHHH--SHHHHHHHHHHHHHHHHHHHHHHHS--SSHHHHHHHHHHHSSSSTT-SHHHHHHHHHHTT-S-HHHHHHHHHHHHHHHHHHT-SS---TTSHHHHHHHHHSHHHH----------SSS--HHHHHHHHHHHHHHHHHHHHHHHHHHHHHHT-

B-factor: mean 51.55, std 8.39, range [26.93, 88.83]